Protein AF-0000000079571167 (afdb_homodimer)

Nearest PDB structures (foldseek):
  3k2g-assembly1_B  TM=9.644E-01  e=4.831E-42  Cereibacter sphaeroides 2.4.1
  3rhg-assembly1_A  TM=9.587E-01  e=2.483E-34  Proteus mirabilis HI4320
  3urq-assembly1_B  TM=8.510E-01  e=1.212E-23  Brevundimonas diminuta
  4keu-assembly2_B  TM=7.990E-01  e=5.465E-22  Saccharolobus solfataricus
  8sfb-assembly1_D-2  TM=8.083E-01  e=1.480E-21  Saccharolobus solfataricus P2

InterPro domains:
  IPR001559 Phosphotriesterase [PF02126] (3-340)
  IPR001559 Phosphotriesterase [PS51347] (2-342)
  IPR001559 Phosphotriesterase [PTHR10819] (2-341)
  IPR017947 Aryldialkylphosphatase, zinc-binding site [PS01322] (17-25)
  IPR032466 Metal-dependent hydrolase [SSF51556] (4-341)

Secondary structure (DSSP, 8-state):
--EEEEBTEEEEGGG--SEEEEE-SSEE-GGG------TT--HHHHHHSPP-GGGHHHHHH-GGG-TGGGEE--HHHHHHHHHHHHHTT--EEEE---BTTT--HHHHHHHHHHH--EEEEEESB--GGG--GGGTT--HHHHHHHHHHHHHH-BTTB---EEEEEE--TT--HHHHHHHHHHHHHHHHH---EEEE--TTS--HHHHHHHHHHTT--GGGEEE---GGGTT-HHHHHHHHTTTPEEEE--TT---EETTTTEEPPPHHHHHHHHHHHHHTT-GGGEEE-----SGGGSGGGTS--TTHIIIIIHHHHHHTT--HHHHHIIIIIHHHHHHH-/--EEEEBTEEEEGGG--SEEEEE-SSEE-GGG------TT--HHHHHHSPP-GGGHHHHHH-GGG-TGGGEE--HHHHHHHHHHHHHTT--EEEE---BTTT--HHHHHHHHHHH--EEEEEESB--GGG--GGGTT--HHHHHHHHHHHHHHTBTTB---EEEEEE--TT--HHHHHHHHHHHHHHHHH---EEEE--TTS--HHHHHHHHHHTT--GGGEEE---GGGTT-HHHHHHHHTTTPEEEE--TT---EETTTTEEPPPHHHHHHHHHHHHHTT-GGGEEE-----SGGGSGGGTS--TTHIIIIIHHHHHHTT--HHHHHIIIIIHHHHHHH-

Solvent-accessible surface area (backbone atoms only — not comparable to full-atom values): 33599 Å² total; per-residue (Å²): 132,44,65,41,37,19,34,86,44,72,42,53,33,83,68,37,45,38,39,38,67,32,29,40,71,42,29,38,50,53,84,67,46,50,79,52,81,57,69,97,57,58,39,70,57,53,24,70,39,73,83,49,48,61,46,39,38,55,38,36,48,32,46,42,25,20,51,51,26,21,34,33,81,52,69,70,58,40,33,54,43,49,36,51,15,38,76,64,60,42,32,22,35,30,28,37,33,14,50,57,31,47,53,45,58,66,60,50,28,50,37,24,66,76,51,68,33,45,36,28,32,23,30,45,44,35,37,65,89,40,49,51,76,85,56,65,88,56,49,48,66,55,49,16,51,51,42,45,48,36,51,74,50,39,51,95,79,23,28,36,41,34,40,12,28,28,21,34,52,87,77,55,43,70,67,23,49,40,51,48,52,10,50,45,56,32,28,67,74,69,62,42,31,35,34,34,37,48,35,37,88,54,89,55,60,66,62,54,49,53,57,43,52,73,63,65,53,61,33,68,31,33,34,39,36,38,41,44,64,38,46,85,40,56,68,61,52,50,57,52,44,71,64,47,26,30,44,20,36,24,48,46,70,54,61,30,29,41,54,93,76,71,45,71,50,50,46,59,68,55,48,27,47,38,51,35,50,39,42,74,70,68,43,44,79,34,35,40,45,25,35,47,40,61,38,37,57,36,28,30,73,49,32,18,49,34,74,35,32,50,76,49,58,45,50,62,47,29,43,73,53,63,45,49,73,67,51,50,43,36,39,30,29,46,30,61,28,48,39,60,56,102,134,45,65,40,38,19,35,86,46,72,40,53,32,84,69,38,45,38,39,38,66,31,30,38,70,42,31,36,49,52,85,65,45,49,79,52,83,57,69,95,57,60,39,68,57,51,24,70,40,73,83,47,47,61,46,39,39,55,36,35,48,32,46,44,25,20,50,50,27,21,34,31,82,50,69,71,57,40,34,53,42,51,36,51,15,37,76,63,60,41,32,25,35,30,29,36,33,14,49,56,32,47,53,45,60,67,59,50,28,50,37,24,66,76,50,67,34,45,36,26,32,22,29,44,45,35,38,65,90,38,50,51,76,85,56,66,87,56,49,48,66,56,49,16,49,50,44,44,48,36,50,74,52,40,51,96,81,24,28,36,40,34,40,12,29,28,21,35,51,86,76,56,44,70,68,23,49,42,51,48,52,10,48,43,55,34,28,67,74,69,63,43,33,36,35,32,38,48,36,37,88,53,89,54,60,67,64,54,48,54,57,43,51,73,62,65,53,64,34,66,32,33,33,38,36,38,39,45,64,40,45,85,39,56,67,61,51,50,57,52,45,71,62,46,26,31,44,20,36,25,45,46,71,35,69,35,29,42,54,93,76,71,45,71,47,50,47,57,67,54,48,27,47,38,51,35,50,39,41,77,72,68,45,44,78,35,36,40,44,24,36,48,40,62,39,36,56,36,27,30,75,49,32,18,49,34,74,35,33,50,76,49,58,43,50,63,46,28,43,75,53,64,45,47,72,68,52,49,42,36,41,33,28,47,29,62,28,46,40,59,54,103

Radius of gyration: 27.28 Å; Cα contacts (8 Å, |Δi|>4): 1573; chains: 2; bounding box: 47×81×61 Å

Sequence (684 aa):
MTEVMTVRGPIAAEDLGFTLTHEHVLNDVTSWSHRTGSRGWDPDDLARRPVTRDILWDLKHDPFANLDNCRLDNLELAVAEVERYAALGGQSIIEATGLGIGRDLAGLAEVSTRTGVHIVAGTGYYLESAHPADIAGLSEQELADRILLDVAEGEGGVRPGIIGEIGIGADVTPAEQLSLRAACRAQRETGLPIQIHLPAWFRVAPVVLDIVDEYEVDPAKVVLCHMGPSGDDLAYQEAVLARGVYVQYDMVGMEVFYADQGVQCPSDEQNAAWIARLFERGHGRQVLMSQDIFLKSLLREYGGPGYAHIPQYFIPRLVIAGLSPADITQLTVTNPRELFARMTEVMTVRGPIAAEDLGFTLTHEHVLNDVTSWSHRTGSRGWDPDDLARRPVTRDILWDLKHDPFANLDNCRLDNLELAVAEVERYAALGGQSIIEATGLGIGRDLAGLAEVSTRTGVHIVAGTGYYLESAHPADIAGLSEQELADRILLDVAEGEGGVRPGIIGEIGIGADVTPAEQLSLRAACRAQRETGLPIQIHLPAWFRVAPVVLDIVDEYEVDPAKVVLCHMGPSGDDLAYQEAVLARGVYVQYDMVGMEVFYADQGVQCPSDEQNAAWIARLFERGHGRQVLMSQDIFLKSLLREYGGPGYAHIPQYFIPRLVIAGLSPADITQLTVTNPRELFAR

Organism: NCBI:txid1891644

Foldseek 3Di:
DFWFQFLQGIDALQQQFFEFEEAALWWADLLPADFDPDPPDDLVVQQDDAQDQVCLVVCLAAVRSHRNQRGNHDLVQSLVLVLLQVVLPHAEYEHAHEPQTGDDSPSR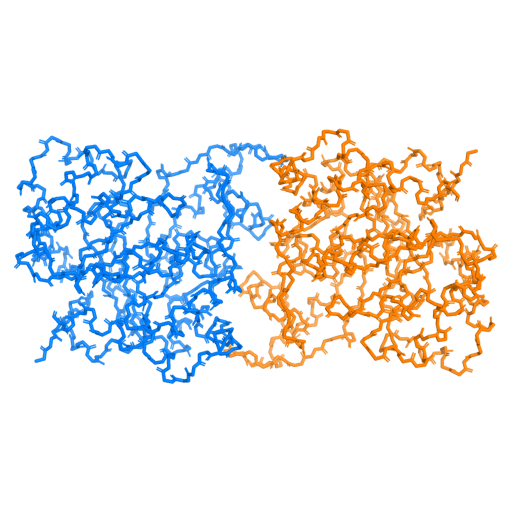SVSCVNRVHTYAYEYFDADPSRDDPVCPPPALQRLLVVRLVQQVQPPPNGGHRAYHQQYAEPVRDPVSLSRLLSSLVNCVVPVHAYHYEYHQQDLCLVVSVVSSVVSVRDQLRYEYENPLSCLVVVVSVVVNVVSVHAYEAAQAQSQGQHNVVRDGGDYLLSSLLSLLVCVVVPSLLRYEYHRHYRTPSQGVVNPHCGRNNCSPPNVVSNVVSPADPVSVCSHRRVSSSSSRVD/DFWFQFQQGIDALLQQFFEFEEAALWWADLLPADFDPDPPDDLVCQQDDAQDQVCLVVCLAAVRSHRNQRGNHDLVQSLVLVLLQVVLPHAEYEHAHEPQTGDDSPSRSVSCVNRVHTYAYEYFDADPSRDDPVCPPPALQRLLVVRLVQQVQPPPNGGHRAYHQQYAEPVRDPVSLSRLLSSLVNCVVPVHAYHYEYHLQDLCLVVSVVSSVVSVRDQLRYEYENPLSCLVVVVSVVVNVVSVHAYEAAQAQSQGQHNVVRDTGDYLLSSLLSLLVCVVVPSLLRYEYHRHYRTPSQDVVNPHCGRNNCSPPNVVSNVVSPADPVSVCSHRRVSSSSSRVD

Structure (mmCIF, N/CA/C/O backbone):
data_AF-0000000079571167-model_v1
#
loop_
_entity.id
_entity.type
_entity.pdbx_description
1 polymer 'Phosphotriesterase-related protein'
#
loop_
_atom_site.group_PDB
_atom_site.id
_atom_site.type_symbol
_atom_site.label_atom_id
_atom_site.label_alt_id
_atom_site.label_comp_id
_atom_site.label_asym_id
_atom_site.label_entity_id
_atom_site.label_seq_id
_atom_site.pdbx_PDB_ins_code
_atom_site.Cartn_x
_atom_site.Cartn_y
_atom_site.Cartn_z
_atom_site.occupancy
_atom_site.B_iso_or_equiv
_atom_site.auth_seq_id
_atom_site.auth_comp_id
_atom_site.auth_asym_id
_atom_site.auth_atom_id
_atom_site.pdbx_PDB_model_num
ATOM 1 N N . MET A 1 1 ? -18.625 31.766 22.625 1 70.94 1 MET A N 1
ATOM 2 C CA . MET A 1 1 ? -18.266 30.641 21.766 1 70.94 1 MET A CA 1
ATOM 3 C C . MET A 1 1 ? -16.891 30.828 21.172 1 70.94 1 MET A C 1
ATOM 5 O O . MET A 1 1 ? -16.5 31.938 20.828 1 70.94 1 MET A O 1
ATOM 9 N N . THR A 1 2 ? -15.984 29.672 21.234 1 88.81 2 THR A N 1
ATOM 10 C CA . THR A 1 2 ? -14.625 29.781 20.703 1 88.81 2 THR A CA 1
ATOM 11 C C . THR A 1 2 ? -14.641 29.844 19.172 1 88.81 2 THR A C 1
ATOM 13 O O . THR A 1 2 ? -15.406 29.141 18.531 1 88.81 2 THR A O 1
ATOM 16 N N . GLU A 1 3 ? -13.992 30.812 18.688 1 95.25 3 GLU A N 1
ATOM 17 C CA . GLU A 1 3 ? -13.938 31.031 17.234 1 95.25 3 GLU A CA 1
ATOM 18 C C . GLU A 1 3 ? -12.688 30.391 16.641 1 95.25 3 GLU A C 1
ATOM 20 O O . GLU A 1 3 ? -11.633 30.344 17.281 1 95.25 3 GLU A O 1
ATOM 25 N N . VAL A 1 4 ? -12.852 29.875 15.453 1 98.25 4 VAL A N 1
ATOM 26 C CA . VAL A 1 4 ? -11.758 29.359 14.641 1 98.25 4 VAL A CA 1
ATOM 27 C C . VAL A 1 4 ? -11.602 30.188 13.375 1 98.25 4 VAL A C 1
ATOM 29 O O . VAL A 1 4 ? -12.562 30.359 12.609 1 98.25 4 VAL A O 1
ATOM 32 N N . MET A 1 5 ? -10.453 30.766 13.164 1 98.5 5 MET A N 1
ATOM 33 C CA . MET A 1 5 ? -10.203 31.562 11.961 1 98.5 5 MET A CA 1
ATOM 34 C C . MET A 1 5 ? -10.008 30.656 10.75 1 98.5 5 MET A C 1
ATOM 36 O O . MET A 1 5 ? -9.102 29.812 10.734 1 98.5 5 MET A O 1
ATOM 40 N N . THR A 1 6 ? -10.914 30.734 9.734 1 98.75 6 THR A N 1
ATOM 41 C CA . THR A 1 6 ? -10.758 30.047 8.461 1 98.75 6 THR A CA 1
ATOM 42 C C . THR A 1 6 ? -10.336 31.016 7.363 1 98.75 6 THR A C 1
ATOM 44 O O . THR A 1 6 ? -10.32 32.25 7.578 1 98.75 6 THR A O 1
ATOM 47 N N . VAL A 1 7 ? -10.039 30.531 6.258 1 98.81 7 VAL A N 1
ATOM 48 C CA . VAL A 1 7 ? -9.586 31.359 5.145 1 98.81 7 VAL A CA 1
ATOM 49 C C . VAL A 1 7 ? -10.75 32.188 4.609 1 98.81 7 VAL A C 1
ATOM 51 O O . VAL A 1 7 ? -10.555 33.094 3.807 1 98.81 7 VAL A O 1
ATOM 54 N N . ARG A 1 8 ? -11.977 31.938 5.051 1 98.31 8 ARG A N 1
ATOM 55 C CA . ARG A 1 8 ? -13.133 32.719 4.672 1 98.31 8 ARG A CA 1
ATOM 56 C C . ARG A 1 8 ? -13.656 33.531 5.855 1 98.31 8 ARG A C 1
ATOM 58 O O . ARG A 1 8 ? -14.75 34.094 5.801 1 98.31 8 ARG A O 1
ATOM 65 N N . GLY A 1 9 ? -12.859 33.625 6.93 1 98.06 9 GLY A N 1
ATOM 66 C CA . GLY A 1 9 ? -13.289 34.312 8.133 1 98.06 9 GLY A CA 1
ATOM 67 C C . GLY A 1 9 ? -13.555 33.375 9.297 1 98.06 9 GLY A C 1
ATOM 68 O O . GLY A 1 9 ? -13.43 32.156 9.164 1 98.06 9 GLY A O 1
ATOM 69 N N . PRO A 1 10 ? -13.859 33.969 10.484 1 97.81 10 PRO A N 1
ATOM 70 C CA . PRO A 1 10 ? -14.055 33.156 11.688 1 97.81 10 PRO A CA 1
ATOM 71 C C . PRO A 1 10 ? -15.359 32.375 11.656 1 97.81 10 PRO A C 1
ATOM 73 O O . PRO A 1 10 ? -16.359 32.844 11.117 1 97.81 10 PRO A O 1
ATOM 76 N N . ILE A 1 11 ? -15.32 31.203 12.18 1 98.12 11 ILE A N 1
ATOM 77 C CA . ILE A 1 11 ? -16.5 30.391 12.43 1 98.12 11 ILE A CA 1
ATOM 78 C C . ILE A 1 11 ? -16.516 29.922 13.875 1 98.12 11 ILE A C 1
ATOM 80 O O . ILE A 1 11 ? -15.492 30 14.57 1 98.12 11 ILE A O 1
ATOM 84 N N . ALA A 1 12 ? -17.672 29.422 14.32 1 97.44 12 ALA A N 1
ATOM 85 C CA . ALA A 1 12 ? -17.719 28.781 15.633 1 97.44 12 ALA A CA 1
ATOM 86 C C . ALA A 1 12 ? -17.031 27.422 15.594 1 97.44 12 ALA A C 1
ATOM 88 O O . ALA A 1 12 ? -17.125 26.688 14.609 1 97.44 12 ALA A O 1
ATOM 89 N N . ALA A 1 13 ? -16.328 27.094 16.688 1 97.31 13 ALA A N 1
ATOM 90 C CA . ALA A 1 13 ? -15.633 25.797 16.75 1 97.31 13 ALA A CA 1
ATOM 91 C C . ALA A 1 13 ? -16.609 24.656 16.5 1 97.31 13 ALA A C 1
ATOM 93 O O . ALA A 1 13 ? -16.234 23.625 15.914 1 97.31 13 ALA A O 1
ATOM 94 N N . GLU A 1 14 ? -17.828 24.781 16.891 1 95.88 14 GLU A N 1
ATOM 95 C CA . GLU A 1 14 ? -18.844 23.75 16.734 1 95.88 14 GLU A CA 1
ATOM 96 C C . GLU A 1 14 ? -19.156 23.5 15.258 1 95.88 14 GLU A C 1
ATOM 98 O O . GLU A 1 14 ? -19.688 22.453 14.898 1 95.88 14 GLU A O 1
ATOM 103 N N . ASP A 1 15 ? -18.781 24.422 14.43 1 97.44 15 ASP A N 1
ATOM 104 C CA . ASP A 1 15 ? -19.109 24.344 13.008 1 97.44 15 ASP A CA 1
ATOM 105 C C . ASP A 1 15 ? -18 23.641 12.227 1 97.44 15 ASP A C 1
ATOM 107 O O . ASP A 1 15 ? -18.141 23.391 11.031 1 97.44 15 ASP A O 1
ATOM 111 N N . LEU A 1 16 ? -16.938 23.281 12.828 1 98.44 16 LEU A N 1
ATOM 112 C CA . LEU A 1 16 ? -15.859 22.578 12.148 1 98.44 16 LEU A CA 1
ATOM 113 C C . LEU A 1 16 ? -16.359 21.25 11.562 1 98.44 16 LEU A C 1
ATOM 115 O O . LEU A 1 16 ? -15.992 20.891 10.438 1 98.44 16 LEU A O 1
ATOM 119 N N . GLY A 1 17 ? -17.234 20.531 12.414 1 98.56 17 GLY A N 1
ATOM 120 C CA . GLY A 1 17 ? -17.734 19.234 11.945 1 98.56 17 GLY A CA 1
ATOM 121 C C . GLY A 1 17 ? -16.625 18.234 11.703 1 98.56 17 GLY A C 1
ATOM 122 O O . GLY A 1 17 ? -15.641 18.188 12.438 1 98.56 17 GLY A O 1
ATOM 123 N N . PHE A 1 18 ? -16.859 17.297 10.734 1 98.88 18 PHE A N 1
ATOM 124 C CA . PHE A 1 18 ? -15.836 16.328 10.359 1 98.88 18 PHE A CA 1
ATOM 125 C C . PHE A 1 18 ? -14.594 17.031 9.828 1 98.88 18 PHE A C 1
ATOM 127 O O . PHE A 1 18 ? -14.656 17.734 8.828 1 98.88 18 PHE A O 1
ATOM 134 N N . THR A 1 19 ? -13.406 16.797 10.508 1 98.94 19 THR A N 1
ATOM 135 C CA . THR A 1 19 ? -12.234 17.609 10.234 1 98.94 19 THR A CA 1
ATOM 136 C C . THR A 1 19 ? -11.016 16.75 9.945 1 98.94 19 THR A C 1
ATOM 138 O O . THR A 1 19 ? -10.719 15.812 10.703 1 98.94 19 THR A O 1
ATOM 141 N N . LEU A 1 20 ? -10.367 17.016 8.797 1 98.94 20 LEU A N 1
ATOM 142 C CA . LEU A 1 20 ? -8.984 16.562 8.617 1 98.94 20 LEU A CA 1
ATOM 143 C C . LEU A 1 20 ? -8.008 17.516 9.305 1 98.94 20 LEU A C 1
ATOM 145 O O . LEU A 1 20 ? -7.969 18.703 8.984 1 98.94 20 LEU A O 1
ATOM 149 N N . THR A 1 21 ? -7.137 16.984 10.141 1 98.94 21 THR A N 1
ATOM 150 C CA . THR A 1 21 ? -6.434 17.875 11.062 1 98.94 21 THR A CA 1
ATOM 151 C C . THR A 1 21 ? -5.02 18.156 10.562 1 98.94 21 THR A C 1
ATOM 153 O O . THR A 1 21 ? -4.25 18.844 11.227 1 98.94 21 THR A O 1
ATOM 156 N N . HIS A 1 22 ? -4.645 17.672 9.398 1 98.88 22 HIS A N 1
ATOM 157 C CA . HIS A 1 22 ? -3.312 17.906 8.852 1 98.88 22 HIS A CA 1
ATOM 158 C C . HIS A 1 22 ? -3.27 17.594 7.359 1 98.88 22 HIS A C 1
ATOM 160 O O . HIS A 1 22 ? -3.061 16.453 6.965 1 98.88 22 HIS A O 1
ATOM 166 N N . GLU A 1 23 ? -3.342 18.641 6.566 1 98.88 23 GLU A N 1
ATOM 167 C CA . GLU A 1 23 ? -3.281 18.422 5.125 1 98.88 23 GLU A CA 1
ATOM 168 C C . GLU A 1 23 ? -2.469 19.516 4.434 1 98.88 23 GLU A C 1
ATOM 170 O O . GLU A 1 23 ? -2.086 20.5 5.062 1 98.88 23 GLU A O 1
ATOM 175 N N . HIS A 1 24 ? -2.16 19.297 3.225 1 98.81 24 HIS A N 1
ATOM 176 C CA . HIS A 1 24 ? -1.654 20.266 2.27 1 98.81 24 HIS A CA 1
ATOM 177 C C . HIS A 1 24 ? -2.502 20.297 1.002 1 98.81 24 HIS A C 1
ATOM 179 O O . HIS A 1 24 ? -2.504 19.328 0.234 1 98.81 24 HIS A O 1
ATOM 185 N N . VAL A 1 25 ? -3.205 21.391 0.818 1 98.88 25 VAL A N 1
ATOM 186 C CA . VAL A 1 25 ? -4.098 21.531 -0.328 1 98.88 25 VAL A CA 1
ATOM 187 C C . VAL A 1 25 ? -3.348 22.156 -1.502 1 98.88 25 VAL A C 1
ATOM 189 O O . VAL A 1 25 ? -3.541 21.75 -2.652 1 98.88 25 VAL A O 1
ATOM 192 N N . LEU A 1 26 ? -2.566 23.141 -1.225 1 98.69 26 LEU A N 1
ATOM 193 C CA . LEU A 1 26 ? -1.614 23.781 -2.123 1 98.69 26 LEU A CA 1
ATOM 194 C C . LEU A 1 26 ? -0.247 23.922 -1.46 1 98.69 26 LEU A C 1
ATOM 196 O O . LEU A 1 26 ? -0.14 24.438 -0.348 1 98.69 26 LEU A O 1
ATOM 200 N N . ASN A 1 27 ? 0.759 23.359 -2.055 1 98.44 27 ASN A N 1
ATOM 201 C CA . ASN A 1 27 ? 2.1 23.438 -1.483 1 98.44 27 ASN A CA 1
ATOM 202 C C . ASN A 1 27 ? 3.174 23.203 -2.539 1 98.44 27 ASN A C 1
ATOM 204 O O . ASN A 1 27 ? 2.861 22.984 -3.711 1 98.44 27 ASN A O 1
ATOM 208 N N . ASP A 1 28 ? 4.414 23.438 -2.201 1 97.81 28 ASP A N 1
ATOM 209 C CA . ASP A 1 28 ? 5.605 23.156 -3.004 1 97.81 28 ASP A CA 1
ATOM 210 C C . ASP A 1 28 ? 6.742 22.625 -2.135 1 97.81 28 ASP A C 1
ATOM 212 O O . ASP A 1 28 ? 7.359 23.375 -1.382 1 97.81 28 ASP A O 1
ATOM 216 N N . VAL A 1 29 ? 7.016 21.344 -2.293 1 96.69 29 VAL A N 1
ATOM 217 C CA . VAL A 1 29 ? 8.07 20.766 -1.476 1 96.69 29 VAL A CA 1
ATOM 218 C C . VAL A 1 29 ? 9.227 20.312 -2.365 1 96.69 29 VAL A C 1
ATOM 220 O O . VAL A 1 29 ? 9.914 19.344 -2.059 1 96.69 29 VAL A O 1
ATOM 223 N N . THR A 1 30 ? 9.453 20.984 -3.471 1 95.69 30 THR A N 1
ATOM 224 C CA . THR A 1 30 ? 10.531 20.656 -4.402 1 95.69 30 THR A CA 1
ATOM 225 C C . THR A 1 30 ? 11.891 20.734 -3.707 1 95.69 30 THR A C 1
ATOM 227 O O . THR A 1 30 ? 12.859 20.125 -4.16 1 95.69 30 THR A O 1
ATOM 230 N N . SER A 1 31 ? 11.953 21.438 -2.588 1 92.5 31 SER A N 1
ATOM 231 C CA . SER A 1 31 ? 13.203 21.547 -1.837 1 92.5 31 SER A CA 1
ATOM 232 C C . SER A 1 31 ? 13.633 20.203 -1.277 1 92.5 31 SER A C 1
ATOM 234 O O . SER A 1 31 ? 14.789 20.016 -0.903 1 92.5 31 SER A O 1
ATOM 236 N N . TRP A 1 32 ? 12.734 19.234 -1.234 1 93.5 32 TRP A N 1
ATOM 237 C CA . TRP A 1 32 ? 13.023 17.922 -0.671 1 93.5 32 TRP A CA 1
ATOM 238 C C . TRP A 1 32 ? 13.383 16.922 -1.77 1 93.5 32 TRP A C 1
ATOM 240 O O . TRP A 1 32 ? 13.742 15.789 -1.485 1 93.5 32 TRP A O 1
ATOM 250 N N . SER A 1 33 ? 13.32 17.391 -2.99 1 95.56 33 SER A N 1
ATOM 251 C CA . SER A 1 33 ? 13.586 16.5 -4.113 1 95.56 33 SER A CA 1
ATOM 252 C C . SER A 1 33 ? 15.016 15.961 -4.066 1 95.56 33 SER A C 1
ATOM 254 O O . SER A 1 33 ? 15.898 16.594 -3.49 1 95.56 33 SER A O 1
ATOM 256 N N . HIS A 1 34 ? 15.234 14.797 -4.559 1 95.88 34 HIS A N 1
ATOM 257 C CA . HIS A 1 34 ? 16.562 14.211 -4.688 1 95.88 34 HIS A CA 1
ATOM 258 C C . HIS A 1 34 ? 16.656 13.344 -5.941 1 95.88 34 HIS A C 1
ATOM 260 O O . HIS A 1 34 ? 15.648 13.086 -6.602 1 95.88 34 HIS A O 1
ATOM 266 N N . ARG A 1 35 ? 17.891 12.977 -6.23 1 95.75 35 ARG A N 1
ATOM 267 C CA . ARG A 1 35 ? 18.141 12.086 -7.359 1 95.75 35 ARG A CA 1
ATOM 268 C C . ARG A 1 35 ? 17.922 10.633 -6.973 1 95.75 35 ARG A C 1
ATOM 270 O O . ARG A 1 35 ? 18.484 10.156 -5.988 1 95.75 35 ARG A O 1
ATOM 277 N N . THR A 1 36 ? 17.141 9.953 -7.793 1 96.62 36 THR A N 1
ATOM 278 C CA . THR A 1 36 ? 16.812 8.578 -7.449 1 96.62 36 THR A CA 1
ATOM 279 C C . THR A 1 36 ? 18.016 7.66 -7.68 1 96.62 36 THR A C 1
ATOM 281 O O . THR A 1 36 ? 18.812 7.887 -8.594 1 96.62 36 THR A O 1
ATOM 284 N N . GLY A 1 37 ? 18.094 6.625 -6.84 1 93.5 37 GLY A N 1
ATOM 285 C CA . GLY A 1 37 ? 19.016 5.523 -7.07 1 93.5 37 GLY A CA 1
ATOM 286 C C . GLY A 1 37 ? 18.312 4.246 -7.5 1 93.5 37 GLY A C 1
ATOM 287 O O . GLY A 1 37 ? 18.953 3.188 -7.586 1 93.5 37 GLY A O 1
ATOM 288 N N . SER A 1 38 ? 17.047 4.312 -7.785 1 91.94 38 SER A N 1
ATOM 289 C CA . SER A 1 38 ? 16.266 3.121 -8.109 1 91.94 38 SER A CA 1
ATOM 290 C C . SER A 1 38 ? 16.719 2.512 -9.43 1 91.94 38 SER A C 1
ATOM 292 O O . SER A 1 38 ? 17.016 3.232 -10.383 1 91.94 38 SER A O 1
ATOM 294 N N . ARG A 1 39 ? 16.719 1.158 -9.484 1 92.25 39 ARG A N 1
ATOM 295 C CA . ARG A 1 39 ? 17.047 0.439 -10.711 1 92.25 39 ARG A CA 1
ATOM 296 C C . ARG A 1 39 ? 16.016 0.724 -11.805 1 92.25 39 ARG A C 1
ATOM 298 O O . ARG A 1 39 ? 14.828 0.891 -11.516 1 92.25 39 ARG A O 1
ATOM 305 N N . GLY A 1 40 ? 16.516 0.868 -13.031 1 92.94 40 GLY A N 1
ATOM 306 C CA . GLY A 1 40 ? 15.633 0.939 -14.172 1 92.94 40 GLY A CA 1
ATOM 307 C C . GLY A 1 40 ? 15.312 2.361 -14.602 1 92.94 40 GLY A C 1
ATOM 308 O O . GLY A 1 40 ? 14.547 2.578 -15.539 1 92.94 40 GLY A O 1
ATOM 309 N N . TRP A 1 41 ? 15.93 3.381 -13.891 1 94.75 41 TRP A N 1
ATOM 310 C CA . TRP A 1 41 ? 15.633 4.766 -14.242 1 94.75 41 TRP A CA 1
ATOM 311 C C . TRP A 1 41 ? 16.922 5.559 -14.469 1 94.75 41 TRP A C 1
ATOM 313 O O . TRP A 1 41 ? 17.891 5.395 -13.734 1 94.75 41 TRP A O 1
ATOM 323 N N . ASP A 1 42 ? 16.828 6.32 -15.547 1 96.56 42 ASP A N 1
ATOM 324 C CA . ASP A 1 42 ? 17.703 7.492 -15.555 1 96.56 42 ASP A CA 1
ATOM 325 C C . ASP A 1 42 ? 17.203 8.555 -14.57 1 96.56 42 ASP A C 1
ATOM 327 O O . ASP A 1 42 ? 16.078 9.047 -14.695 1 96.56 42 ASP A O 1
ATOM 331 N N . PRO A 1 43 ? 17.984 8.938 -13.625 1 96.75 43 PRO A N 1
ATOM 332 C CA . PRO A 1 43 ? 17.5 9.828 -12.562 1 96.75 43 PRO A CA 1
ATOM 333 C C . PRO A 1 43 ? 17 11.164 -13.094 1 96.75 43 PRO A C 1
ATOM 335 O O . PRO A 1 43 ? 16.016 11.711 -12.594 1 96.75 43 PRO A O 1
ATOM 338 N N . ASP A 1 44 ? 17.656 11.719 -14.094 1 97.44 44 ASP A N 1
ATOM 339 C CA . ASP A 1 44 ? 17.25 13.016 -14.641 1 97.44 44 ASP A CA 1
ATOM 340 C C . ASP A 1 44 ? 15.922 12.906 -15.383 1 97.44 44 ASP A C 1
ATOM 342 O O . ASP A 1 44 ? 15.102 13.82 -15.328 1 97.44 44 ASP A O 1
ATOM 346 N N . ASP A 1 45 ? 15.82 11.805 -16.031 1 97.31 45 ASP A N 1
ATOM 347 C CA . ASP A 1 45 ? 14.57 11.586 -16.734 1 97.31 45 ASP A CA 1
ATOM 348 C C . ASP A 1 45 ? 13.398 11.477 -15.773 1 97.31 45 ASP A C 1
ATOM 350 O O . ASP A 1 45 ? 12.375 12.141 -15.953 1 97.31 45 ASP A O 1
ATOM 354 N N . LEU A 1 46 ? 13.523 10.664 -14.742 1 97.5 46 LEU A N 1
ATOM 355 C CA . LEU A 1 46 ? 12.445 10.516 -13.766 1 97.5 46 LEU A CA 1
ATOM 356 C C . LEU A 1 46 ? 12.148 11.844 -13.078 1 97.5 46 LEU A C 1
ATOM 358 O O . LEU A 1 46 ? 10.992 12.172 -12.82 1 97.5 46 LEU A O 1
ATOM 362 N N . ALA A 1 47 ? 13.156 12.641 -12.789 1 98 47 ALA A N 1
ATOM 363 C CA . ALA A 1 47 ? 13 13.891 -12.062 1 98 47 ALA A CA 1
ATOM 364 C C . ALA A 1 47 ? 12.141 14.883 -12.844 1 98 47 ALA A C 1
ATOM 366 O O . ALA A 1 47 ? 11.336 15.609 -12.266 1 98 47 ALA A O 1
ATOM 367 N N . ARG A 1 48 ? 12.227 14.852 -14.188 1 97.56 48 ARG A N 1
ATOM 368 C CA . ARG A 1 48 ? 11.656 15.938 -14.984 1 97.56 48 ARG A CA 1
ATOM 369 C C . ARG A 1 48 ? 10.336 15.516 -15.625 1 97.56 48 ARG A C 1
ATOM 371 O O . ARG A 1 48 ? 9.586 16.359 -16.125 1 97.56 48 ARG A O 1
ATOM 378 N N . ARG A 1 49 ? 10.078 14.25 -15.633 1 96.19 49 ARG A N 1
ATOM 379 C CA . ARG A 1 49 ? 8.867 13.789 -16.312 1 96.19 49 ARG A CA 1
ATOM 380 C C . ARG A 1 49 ? 7.625 14.164 -15.508 1 96.19 49 ARG A C 1
ATOM 382 O O . ARG A 1 49 ? 7.672 14.258 -14.281 1 96.19 49 ARG A O 1
ATOM 389 N N . PRO A 1 50 ? 6.473 14.422 -16.234 1 97.81 50 PRO A N 1
ATOM 390 C CA . PRO A 1 50 ? 5.223 14.633 -15.5 1 97.81 50 PRO A CA 1
ATOM 391 C C . PRO A 1 50 ? 4.734 13.367 -14.797 1 97.81 50 PRO A C 1
ATOM 393 O O . PRO A 1 50 ? 5.109 12.258 -15.188 1 97.81 50 PRO A O 1
ATOM 396 N N . VAL A 1 51 ? 4.008 13.516 -13.766 1 97.88 51 VAL A N 1
ATOM 397 C CA . VAL A 1 51 ? 3.377 12.375 -13.109 1 97.88 51 VAL A CA 1
ATOM 398 C C . VAL A 1 51 ? 2.346 11.742 -14.047 1 97.88 51 VAL A C 1
ATOM 400 O O . VAL A 1 51 ? 1.398 12.406 -14.469 1 97.88 51 VAL A O 1
ATOM 403 N N . THR A 1 52 ? 2.582 10.539 -14.414 1 96.69 52 THR A N 1
ATOM 404 C CA . THR A 1 52 ? 1.666 9.734 -15.211 1 96.69 52 THR A CA 1
ATOM 405 C C . THR A 1 52 ? 1.393 8.391 -14.539 1 96.69 52 THR A C 1
ATOM 407 O O . THR A 1 52 ? 2.023 8.055 -13.539 1 96.69 52 THR A O 1
ATOM 410 N N . ARG A 1 53 ? 0.407 7.699 -15.016 1 95.5 53 ARG A N 1
ATOM 411 C CA . ARG A 1 53 ? -0.067 6.477 -14.383 1 95.5 53 ARG A CA 1
ATOM 412 C C . ARG A 1 53 ? 1.047 5.438 -14.297 1 95.5 53 ARG A C 1
ATOM 414 O O . ARG A 1 53 ? 1.167 4.73 -13.289 1 95.5 53 ARG A O 1
ATOM 421 N N . ASP A 1 54 ? 1.928 5.379 -15.266 1 95.12 54 ASP A N 1
ATOM 422 C CA . ASP A 1 54 ? 2.893 4.289 -15.406 1 95.12 54 ASP A CA 1
ATOM 423 C C . ASP A 1 54 ? 4.094 4.504 -14.484 1 95.12 54 ASP A C 1
ATOM 425 O O . ASP A 1 54 ? 4.961 3.637 -14.383 1 95.12 54 ASP A O 1
ATOM 429 N N . ILE A 1 55 ? 4.152 5.645 -13.734 1 97.12 55 ILE A N 1
ATOM 430 C CA . ILE A 1 55 ? 5.285 5.824 -12.828 1 97.12 55 ILE A CA 1
ATOM 431 C C . ILE A 1 55 ? 4.785 5.922 -11.391 1 97.12 55 ILE A C 1
ATOM 433 O O . ILE A 1 55 ? 5.566 6.176 -10.469 1 97.12 55 ILE A O 1
ATOM 437 N N . LEU A 1 56 ? 3.475 5.762 -11.203 1 98.12 56 LEU A N 1
ATOM 438 C CA . LEU A 1 56 ? 2.896 5.902 -9.875 1 98.12 56 LEU A CA 1
ATOM 439 C C . LEU A 1 56 ? 3.533 4.914 -8.898 1 98.12 56 LEU A C 1
ATOM 441 O O . LEU A 1 56 ? 3.779 5.254 -7.738 1 98.12 56 LEU A O 1
ATOM 445 N N . TRP A 1 57 ? 3.828 3.666 -9.367 1 98 57 TRP A N 1
ATOM 446 C CA . TRP A 1 57 ? 4.453 2.672 -8.5 1 98 57 TRP A CA 1
ATOM 447 C C . TRP A 1 57 ? 5.863 3.102 -8.109 1 98 57 TRP A C 1
ATOM 449 O O . TRP A 1 57 ? 6.281 2.904 -6.965 1 98 57 TRP A O 1
ATOM 459 N N . ASP A 1 58 ? 6.57 3.717 -9.023 1 98.06 58 ASP A N 1
ATOM 460 C CA . ASP A 1 58 ? 7.898 4.246 -8.727 1 98.06 58 ASP A CA 1
ATOM 461 C C . ASP A 1 58 ? 7.824 5.367 -7.691 1 98.06 58 ASP A C 1
ATOM 463 O O . ASP A 1 58 ? 8.664 5.449 -6.797 1 98.06 58 ASP A O 1
ATOM 467 N N . LEU A 1 59 ? 6.793 6.137 -7.812 1 98.19 59 LEU A N 1
ATOM 468 C CA . LEU A 1 59 ? 6.645 7.266 -6.902 1 98.19 59 LEU A CA 1
ATOM 469 C C . LEU A 1 59 ? 6.223 6.797 -5.516 1 98.19 59 LEU A C 1
ATOM 471 O O . LEU A 1 59 ? 6.492 7.469 -4.52 1 98.19 59 LEU A O 1
ATOM 475 N N . LYS A 1 60 ? 5.562 5.66 -5.406 1 98 60 LYS A N 1
ATOM 476 C CA . LYS A 1 60 ? 5.281 5.051 -4.109 1 98 60 LYS A CA 1
ATOM 477 C C . LYS A 1 60 ? 6.566 4.629 -3.408 1 98 60 LYS A C 1
ATOM 479 O O . LYS A 1 60 ? 6.645 4.648 -2.18 1 98 60 LYS A O 1
ATOM 484 N N . HIS A 1 61 ? 7.605 4.32 -4.188 1 98 61 HIS A N 1
ATOM 485 C CA . HIS A 1 61 ? 8.836 3.766 -3.639 1 98 61 HIS A CA 1
ATOM 486 C C . HIS A 1 61 ? 9.93 4.824 -3.555 1 98 61 HIS A C 1
ATOM 488 O O . HIS A 1 61 ? 10.938 4.633 -2.873 1 98 61 HIS A O 1
ATOM 494 N N . ASP A 1 62 ? 9.75 5.93 -4.254 1 97.81 62 ASP A N 1
ATOM 495 C CA . ASP A 1 62 ? 10.68 7.062 -4.223 1 97.81 62 ASP A CA 1
ATOM 496 C C . ASP A 1 62 ? 9.961 8.367 -4.57 1 97.81 62 ASP A C 1
ATOM 498 O O . ASP A 1 62 ? 10.203 8.953 -5.629 1 97.81 62 ASP A O 1
ATOM 502 N N . PRO A 1 63 ? 9.203 8.898 -3.664 1 98.06 63 PRO A N 1
ATOM 503 C CA . PRO A 1 63 ? 8.266 9.977 -4.004 1 98.06 63 PRO A CA 1
ATOM 504 C C . PRO A 1 63 ? 8.969 11.289 -4.312 1 98.06 63 PRO A C 1
ATOM 506 O O . PRO A 1 63 ? 8.438 12.125 -5.051 1 98.06 63 PRO A O 1
ATOM 509 N N . PHE A 1 64 ? 10.141 11.508 -3.814 1 97.94 64 PHE A N 1
ATOM 510 C CA . PHE A 1 64 ? 10.805 12.797 -3.973 1 97.94 64 PHE A CA 1
ATOM 511 C C . PHE A 1 64 ? 11.703 12.797 -5.207 1 97.94 64 PHE A C 1
ATOM 513 O O . PHE A 1 64 ? 12.391 13.781 -5.484 1 97.94 64 PHE A O 1
ATOM 520 N N . ALA A 1 65 ? 11.672 11.727 -5.98 1 98.19 65 ALA A N 1
ATOM 521 C CA . ALA A 1 65 ? 12.539 11.594 -7.148 1 98.19 65 ALA A CA 1
ATOM 522 C C . ALA A 1 65 ? 11.969 12.352 -8.344 1 98.19 65 ALA A C 1
ATOM 524 O O . ALA A 1 65 ? 12.633 12.484 -9.375 1 98.19 65 ALA A O 1
ATOM 525 N N . ASN A 1 66 ? 10.797 12.867 -8.266 1 98.69 66 ASN A N 1
ATOM 526 C CA . ASN A 1 66 ? 10.078 13.531 -9.344 1 98.69 66 ASN A CA 1
ATOM 527 C C . ASN A 1 66 ? 9.617 14.922 -8.938 1 98.69 66 ASN A C 1
ATOM 529 O O . ASN A 1 66 ? 8.844 15.078 -7.992 1 98.69 66 ASN A O 1
ATOM 533 N N . LEU A 1 67 ? 10.016 15.953 -9.672 1 98.44 67 LEU A N 1
ATOM 534 C CA . LEU A 1 67 ? 9.758 17.344 -9.328 1 98.44 67 LEU A CA 1
ATOM 535 C C . LEU A 1 67 ? 8.266 17.672 -9.445 1 98.44 67 LEU A C 1
ATOM 537 O O . LEU A 1 67 ? 7.719 18.406 -8.617 1 98.44 67 LEU A O 1
ATOM 541 N N . ASP A 1 68 ? 7.66 17.109 -10.484 1 98.62 68 ASP A N 1
ATOM 542 C CA . ASP A 1 68 ? 6.23 17.344 -10.68 1 98.62 68 ASP A CA 1
ATOM 543 C C . ASP A 1 68 ? 5.426 16.781 -9.508 1 98.62 68 ASP A C 1
ATOM 545 O O . ASP A 1 68 ? 4.438 17.391 -9.086 1 98.62 68 ASP A O 1
ATOM 549 N N . ASN A 1 69 ? 5.863 15.664 -8.969 1 98.69 69 ASN A N 1
ATOM 550 C CA . ASN A 1 69 ? 5.191 15.023 -7.84 1 98.69 69 ASN A CA 1
ATOM 551 C C . ASN A 1 69 ? 5.285 15.875 -6.578 1 98.69 69 ASN A C 1
ATOM 553 O O . ASN A 1 69 ? 4.457 15.75 -5.676 1 98.69 69 ASN A O 1
ATOM 557 N N . CYS A 1 70 ? 6.227 16.812 -6.531 1 98.31 70 CYS A N 1
ATOM 558 C CA . CYS A 1 70 ? 6.539 17.562 -5.316 1 98.31 70 CYS A CA 1
ATOM 559 C C . CYS A 1 70 ? 5.777 18.875 -5.277 1 98.31 70 CYS A C 1
ATOM 561 O O . CYS A 1 70 ? 6.074 19.75 -4.449 1 98.31 70 CYS A O 1
ATOM 563 N N . ARG A 1 71 ? 4.754 19 -6.137 1 98.06 71 ARG A N 1
ATOM 564 C CA . ARG A 1 71 ? 4.012 20.25 -6.184 1 98.06 71 ARG A CA 1
ATOM 565 C C . ARG A 1 71 ? 2.508 20 -6.23 1 98.06 71 ARG A C 1
ATOM 567 O O . ARG A 1 71 ? 2.031 19.219 -7.055 1 98.06 71 ARG A O 1
ATOM 574 N N . LEU A 1 72 ? 1.819 20.547 -5.344 1 98.56 72 LEU A N 1
ATOM 575 C CA . LEU A 1 72 ? 0.375 20.734 -5.434 1 98.56 72 LEU A CA 1
ATOM 576 C C . LEU A 1 72 ? 0.036 22.172 -5.816 1 98.56 72 LEU A C 1
ATOM 578 O O . LEU A 1 72 ? -0.174 23.031 -4.945 1 98.56 72 LEU A O 1
ATOM 582 N N . ASP A 1 73 ? -0.098 22.406 -7.156 1 97.12 73 ASP A N 1
ATOM 583 C CA . ASP A 1 73 ? -0.093 23.781 -7.625 1 97.12 73 ASP A CA 1
ATOM 584 C C . ASP A 1 73 ? -1.195 24.016 -8.656 1 97.12 73 ASP A C 1
ATOM 586 O O . ASP A 1 73 ? -1.116 24.953 -9.453 1 97.12 73 ASP A O 1
ATOM 590 N N . ASN A 1 74 ? -2.129 23.172 -8.773 1 98.44 74 ASN A N 1
ATOM 591 C CA . ASN A 1 74 ? -3.26 23.297 -9.688 1 98.44 74 ASN A CA 1
ATOM 592 C C . ASN A 1 74 ? -4.562 23.562 -8.938 1 98.44 74 ASN A C 1
ATOM 594 O O . ASN A 1 74 ? -5.109 22.656 -8.305 1 98.44 74 ASN A O 1
ATOM 598 N N . LEU A 1 75 ? -5.086 24.766 -9.023 1 98.69 75 LEU A N 1
ATOM 599 C CA . LEU A 1 75 ? -6.254 25.219 -8.273 1 98.69 75 LEU A CA 1
ATOM 600 C C . LEU A 1 75 ? -7.477 24.375 -8.625 1 98.69 75 LEU A C 1
ATOM 602 O O . LEU A 1 75 ? -8.227 23.953 -7.734 1 98.69 75 LEU A O 1
ATOM 606 N N . GLU A 1 76 ? -7.699 24.094 -9.906 1 98.81 76 GLU A N 1
ATOM 607 C CA . GLU A 1 76 ? -8.852 23.312 -10.344 1 98.81 76 GLU A CA 1
ATOM 608 C C . GLU A 1 76 ? -8.812 21.906 -9.766 1 98.81 76 GLU A C 1
ATOM 610 O O . GLU A 1 76 ? -9.836 21.359 -9.352 1 98.81 76 GLU A O 1
ATOM 615 N N . LEU A 1 77 ? -7.609 21.375 -9.766 1 98.56 77 LEU A N 1
ATOM 616 C CA . LEU A 1 77 ? -7.445 20.047 -9.211 1 98.56 77 LEU A CA 1
ATOM 617 C C . LEU A 1 77 ? -7.688 20.047 -7.703 1 98.56 77 LEU A C 1
ATOM 619 O O . LEU A 1 77 ? -8.328 19.141 -7.168 1 98.56 77 LEU A O 1
ATOM 623 N N . ALA A 1 78 ? -7.168 21.031 -7.004 1 98.88 78 ALA A N 1
ATOM 624 C CA . ALA A 1 78 ? -7.402 21.172 -5.566 1 98.88 78 ALA A CA 1
ATOM 625 C C . ALA A 1 78 ? -8.898 21.219 -5.258 1 98.88 78 ALA A C 1
ATOM 627 O O . ALA A 1 78 ? -9.367 20.547 -4.34 1 98.88 78 ALA A O 1
ATOM 628 N N . VAL A 1 79 ? -9.609 21.953 -6.043 1 98.94 79 VAL A N 1
ATOM 629 C CA . VAL A 1 79 ? -11.047 22.078 -5.855 1 98.94 79 VAL A CA 1
ATOM 630 C C . VAL A 1 79 ? -11.711 20.719 -6.043 1 98.94 79 VAL A C 1
ATOM 632 O O . VAL A 1 79 ? -12.508 20.281 -5.203 1 98.94 79 VAL A O 1
ATOM 635 N N . ALA A 1 80 ? -11.383 20.016 -7.109 1 98.81 80 ALA A N 1
ATOM 636 C CA . ALA A 1 80 ? -11.984 18.719 -7.398 1 98.81 80 ALA A CA 1
ATOM 637 C C . ALA A 1 80 ? -11.711 17.719 -6.273 1 98.81 80 ALA A C 1
ATOM 639 O O . ALA A 1 80 ? -12.594 16.969 -5.879 1 98.81 80 ALA A O 1
ATOM 640 N N . GLU A 1 81 ? -10.516 17.719 -5.773 1 98.75 81 GLU A N 1
ATOM 641 C CA . GLU A 1 81 ? -10.117 16.812 -4.695 1 98.75 81 GLU A CA 1
ATOM 642 C C . GLU A 1 81 ? -10.891 17.109 -3.412 1 98.75 81 GLU A C 1
ATOM 644 O O . GLU A 1 81 ? -11.352 16.188 -2.73 1 98.75 81 GLU A O 1
ATOM 649 N N . VAL A 1 82 ? -11 18.328 -3.045 1 98.94 82 VAL A N 1
ATOM 650 C CA . VAL A 1 82 ? -11.688 18.734 -1.823 1 98.94 82 VAL A CA 1
ATOM 651 C C . VAL A 1 82 ? -13.195 18.516 -1.979 1 98.94 82 VAL A C 1
ATOM 653 O O . VAL A 1 82 ? -13.875 18.156 -1.016 1 98.94 82 VAL A O 1
ATOM 656 N N . GLU A 1 83 ? -13.727 18.688 -3.205 1 98.81 83 GLU A N 1
ATOM 657 C CA . GLU A 1 83 ? -15.133 18.391 -3.457 1 98.81 83 GLU A CA 1
ATOM 658 C C . GLU A 1 83 ? -15.453 16.922 -3.178 1 98.81 83 GLU A C 1
ATOM 660 O O . GLU A 1 83 ? -16.531 16.609 -2.668 1 98.81 83 GLU A O 1
ATOM 665 N N . ARG A 1 84 ? -14.555 16.062 -3.547 1 98 84 ARG A N 1
ATOM 666 C CA . ARG A 1 84 ? -14.75 14.648 -3.246 1 98 84 ARG A CA 1
ATOM 667 C C . ARG A 1 84 ? -14.859 14.422 -1.742 1 98 84 ARG A C 1
ATOM 669 O O . ARG A 1 84 ? -15.695 13.625 -1.291 1 98 84 ARG A O 1
ATOM 676 N N . TYR A 1 85 ? -14.016 15.07 -1.029 1 98.75 85 TYR A N 1
ATOM 677 C CA . TYR A 1 85 ? -14.055 15.023 0.428 1 98.75 85 TYR A CA 1
ATOM 678 C C . TYR A 1 85 ? -15.383 15.539 0.955 1 98.75 85 TYR A C 1
ATOM 680 O O . TYR A 1 85 ? -16.016 14.891 1.793 1 98.75 85 TYR A O 1
ATOM 688 N N . ALA A 1 86 ? -15.836 16.609 0.453 1 98.81 86 ALA A N 1
ATOM 689 C CA . ALA A 1 86 ? -17.109 17.219 0.853 1 98.81 86 ALA A CA 1
ATOM 690 C C . ALA A 1 86 ? -18.281 16.281 0.553 1 98.81 86 ALA A C 1
ATOM 692 O O . ALA A 1 86 ? -19.203 16.141 1.361 1 98.81 86 ALA A O 1
ATOM 693 N N . ALA A 1 87 ? -18.219 15.617 -0.554 1 98.19 87 ALA A N 1
ATOM 694 C CA . ALA A 1 87 ? -19.297 14.727 -0.996 1 98.19 87 ALA A CA 1
ATOM 695 C C . ALA A 1 87 ? -19.469 13.547 -0.038 1 98.19 87 ALA A C 1
ATOM 697 O O . ALA A 1 87 ? -20.531 12.945 0.033 1 98.19 87 ALA A O 1
ATOM 698 N N . LEU A 1 88 ? -18.422 13.297 0.728 1 97.69 88 LEU A N 1
ATOM 699 C CA . LEU A 1 88 ? -18.469 12.172 1.652 1 97.69 88 LEU A CA 1
ATOM 700 C C . LEU A 1 88 ? -18.594 12.656 3.094 1 97.69 88 LEU A C 1
ATOM 702 O O . LEU A 1 88 ? -18.25 11.93 4.027 1 97.69 88 LEU A O 1
ATOM 706 N N . GLY A 1 89 ? -18.906 13.914 3.25 1 97.94 89 GLY A N 1
ATOM 707 C CA . GLY A 1 89 ? -19.281 14.414 4.566 1 97.94 89 GLY A CA 1
ATOM 708 C C . GLY A 1 89 ? -18.172 15.25 5.207 1 97.94 89 GLY A C 1
ATOM 709 O O . GLY A 1 89 ? -18.328 15.719 6.336 1 97.94 89 GLY A O 1
ATOM 710 N N . GLY A 1 90 ? -17.078 15.43 4.48 1 98.69 90 GLY A N 1
ATOM 711 C CA . GLY A 1 90 ? -16.031 16.281 5.004 1 98.69 90 GLY A CA 1
ATOM 712 C C . GLY A 1 90 ? -16.453 17.734 5.117 1 98.69 90 GLY A C 1
ATOM 713 O O . GLY A 1 90 ? -17.156 18.266 4.25 1 98.69 90 GLY A O 1
ATOM 714 N N . GLN A 1 91 ? -15.984 18.406 6.211 1 98.88 91 GLN A N 1
ATOM 715 C CA . GLN A 1 91 ? -16.484 19.766 6.449 1 98.88 91 GLN A CA 1
ATOM 716 C C . GLN A 1 91 ? -15.336 20.75 6.641 1 98.88 91 GLN A C 1
ATOM 718 O O . GLN A 1 91 ? -15.477 21.938 6.344 1 98.88 91 GLN A O 1
ATOM 723 N N . SER A 1 92 ? -14.195 20.281 7.207 1 98.94 92 SER A N 1
ATOM 724 C CA . SER A 1 92 ? -13.094 21.203 7.48 1 98.94 92 SER A CA 1
ATOM 725 C C . SER A 1 92 ? -11.75 20.531 7.246 1 98.94 92 SER A C 1
ATOM 727 O O . SER A 1 92 ? -11.633 19.312 7.363 1 98.94 92 SER A O 1
ATOM 729 N N . ILE A 1 93 ? -10.797 21.281 6.875 1 98.94 93 ILE A N 1
ATOM 730 C CA . ILE A 1 93 ? -9.414 20.859 6.711 1 98.94 93 ILE A CA 1
ATOM 731 C C . ILE A 1 93 ? -8.484 21.828 7.43 1 98.94 93 ILE A C 1
ATOM 733 O O . ILE A 1 93 ? -8.586 23.047 7.242 1 98.94 93 ILE A O 1
ATOM 737 N N . ILE A 1 94 ? -7.652 21.312 8.32 1 98.94 94 ILE A N 1
ATOM 738 C CA . ILE A 1 94 ? -6.52 22.094 8.812 1 98.94 94 ILE A CA 1
ATOM 739 C C . ILE A 1 94 ? -5.344 21.969 7.848 1 98.94 94 ILE A C 1
ATOM 741 O O . ILE A 1 94 ? -4.82 20.859 7.648 1 98.94 94 ILE A O 1
ATOM 745 N N . GLU A 1 95 ? -4.996 23.062 7.238 1 98.62 95 GLU A N 1
ATOM 746 C CA . GLU A 1 95 ? -3.959 23.141 6.215 1 98.62 95 GLU A CA 1
ATOM 747 C C . GLU A 1 95 ? -2.617 23.547 6.82 1 98.62 95 GLU A C 1
ATOM 749 O O . GLU A 1 95 ? -2.471 24.656 7.336 1 98.62 95 GLU A O 1
ATOM 754 N N . ALA A 1 96 ? -1.605 22.641 6.691 1 97.69 96 ALA A N 1
ATOM 755 C CA . ALA A 1 96 ? -0.393 22.734 7.5 1 97.69 96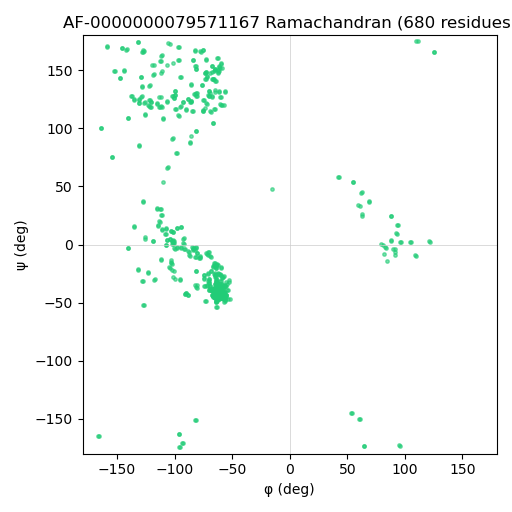 ALA A CA 1
ATOM 756 C C . ALA A 1 96 ? 0.756 23.344 6.703 1 97.69 96 ALA A C 1
ATOM 758 O O . ALA A 1 96 ? 1.905 23.328 7.148 1 97.69 96 ALA A O 1
ATOM 759 N N . THR A 1 97 ? 0.466 23.891 5.543 1 97.56 97 THR A N 1
ATOM 760 C CA . THR A 1 97 ? 1.52 24.5 4.734 1 97.56 97 THR A CA 1
ATOM 761 C C . THR A 1 97 ? 1.937 25.844 5.32 1 97.56 97 THR A C 1
ATOM 763 O O . THR A 1 97 ? 1.142 26.781 5.352 1 97.56 97 THR A O 1
ATOM 766 N N . GLY A 1 98 ? 3.115 25.969 5.773 1 93.81 98 GLY A N 1
ATOM 767 C CA . GLY A 1 98 ? 3.602 27.203 6.387 1 93.81 98 GLY A CA 1
ATOM 768 C C . GLY A 1 98 ? 4.359 28.094 5.422 1 93.81 98 GLY A C 1
ATOM 769 O O . GLY A 1 98 ? 4.191 27.984 4.207 1 93.81 98 GLY A O 1
ATOM 770 N N . LEU A 1 99 ? 5.078 29 6.043 1 94.19 99 LEU A N 1
ATOM 771 C CA . LEU A 1 99 ? 5.879 29.953 5.277 1 94.19 99 LEU A CA 1
ATOM 772 C C . LEU A 1 99 ? 7.125 29.281 4.711 1 94.19 99 LEU A C 1
ATOM 774 O O . LEU A 1 99 ? 7.852 28.594 5.434 1 94.19 99 LEU A O 1
ATOM 778 N N . GLY A 1 100 ? 7.316 29.344 3.404 1 92.12 100 GLY A N 1
ATOM 779 C CA . GLY A 1 100 ? 8.523 28.812 2.797 1 92.12 100 GLY A CA 1
ATOM 780 C C . GLY A 1 100 ? 8.289 27.547 1.991 1 92.12 100 GLY A C 1
ATOM 781 O O . GLY A 1 100 ? 9.164 27.109 1.249 1 92.12 100 GLY A O 1
ATOM 782 N N . ILE A 1 101 ? 7.066 26.984 2.1 1 95.75 101 ILE A N 1
ATOM 783 C CA . ILE A 1 101 ? 6.816 25.75 1.365 1 95.75 101 ILE A CA 1
ATOM 784 C C . ILE A 1 101 ? 5.559 25.906 0.518 1 95.75 101 ILE A C 1
ATOM 786 O O . ILE A 1 101 ? 4.742 24.984 0.439 1 95.75 101 ILE A O 1
ATOM 790 N N . GLY A 1 102 ? 5.363 27.062 -0.021 1 95.81 102 GLY A N 1
ATOM 791 C CA . GLY A 1 102 ? 4.387 27.281 -1.073 1 95.81 102 GLY A CA 1
ATOM 792 C C . GLY A 1 102 ? 3.002 27.609 -0.543 1 95.81 102 GLY A C 1
ATOM 793 O O . GLY A 1 102 ? 2 27.344 -1.216 1 95.81 102 GLY A O 1
ATOM 794 N N . ARG A 1 103 ? 2.904 28.156 0.694 1 97.25 103 ARG A N 1
ATOM 795 C CA . ARG A 1 103 ? 1.601 28.562 1.204 1 97.25 103 ARG A CA 1
ATOM 796 C C . ARG A 1 103 ? 0.928 29.547 0.256 1 97.25 103 ARG A C 1
ATOM 798 O O . ARG A 1 103 ? 1.56 30.5 -0.207 1 97.25 103 ARG A O 1
ATOM 805 N N . ASP A 1 104 ? -0.366 29.312 -0.082 1 98 104 ASP A N 1
ATOM 806 C CA . ASP A 1 104 ? -1.153 30.141 -0.994 1 98 104 ASP A CA 1
ATOM 807 C C . ASP A 1 104 ? -2.512 30.484 -0.387 1 98 104 ASP A C 1
ATOM 809 O O . ASP A 1 104 ? -3.52 29.844 -0.706 1 98 104 ASP A O 1
ATOM 813 N N . LEU A 1 105 ? -2.533 31.562 0.43 1 98.5 105 LEU A N 1
ATOM 814 C CA . LEU A 1 105 ? -3.744 31.938 1.159 1 98.5 105 LEU A CA 1
ATOM 815 C C . LEU A 1 105 ? -4.879 32.25 0.196 1 98.5 105 LEU A C 1
ATOM 817 O O . LEU A 1 105 ? -6.027 31.875 0.425 1 98.5 105 LEU A O 1
ATOM 821 N N . ALA A 1 106 ? -4.574 32.969 -0.859 1 98.38 106 ALA A N 1
ATOM 822 C CA . ALA A 1 106 ? -5.609 33.312 -1.832 1 98.38 106 ALA A CA 1
ATOM 823 C C . ALA A 1 106 ? -6.184 32.062 -2.484 1 98.38 106 ALA A C 1
ATOM 825 O O . ALA A 1 106 ? -7.402 31.953 -2.656 1 98.38 106 ALA A O 1
ATOM 826 N N . GLY A 1 107 ? -5.281 31.125 -2.906 1 98.75 107 GLY A N 1
ATOM 827 C CA . GLY A 1 107 ? -5.73 29.859 -3.475 1 98.75 107 GLY A CA 1
ATOM 828 C C . GLY A 1 107 ? -6.582 29.047 -2.52 1 98.75 107 GLY A C 1
ATOM 829 O O . GLY A 1 107 ? -7.598 28.484 -2.922 1 98.75 107 GLY A O 1
ATOM 830 N N . LEU A 1 108 ? -6.203 29.047 -1.255 1 98.88 108 LEU A N 1
ATOM 831 C CA . LEU A 1 108 ? -6.957 28.297 -0.247 1 98.88 108 LEU A CA 1
ATOM 832 C C . LEU A 1 108 ? -8.344 28.906 -0.062 1 98.88 108 LEU A C 1
ATOM 834 O O . LEU A 1 108 ? -9.328 28.172 0.084 1 98.88 108 LEU A O 1
ATOM 838 N N . ALA A 1 109 ? -8.406 30.219 -0.022 1 98.88 109 ALA A N 1
ATOM 839 C CA . ALA A 1 109 ? -9.695 30.891 0.094 1 98.88 109 ALA A CA 1
ATOM 840 C C . ALA A 1 109 ? -10.609 30.531 -1.079 1 98.88 109 ALA A C 1
ATOM 842 O O . ALA A 1 109 ? -11.805 30.297 -0.897 1 98.88 109 ALA A O 1
ATOM 843 N N . GLU A 1 110 ? -10.031 30.516 -2.256 1 98.81 110 GLU A N 1
ATOM 844 C CA . GLU A 1 110 ? -10.812 30.172 -3.441 1 98.81 110 GLU A CA 1
ATOM 845 C C . GLU A 1 110 ? -11.312 28.734 -3.371 1 98.81 110 GLU A C 1
ATOM 847 O O . GLU A 1 110 ? -12.484 28.453 -3.66 1 98.81 110 GLU A O 1
ATOM 852 N N . VAL A 1 111 ? -10.43 27.766 -2.973 1 98.94 111 VAL A N 1
ATOM 853 C CA . VAL A 1 111 ? -10.836 26.375 -2.818 1 98.94 111 VAL A CA 1
ATOM 854 C C . VAL A 1 111 ? -11.984 26.266 -1.816 1 98.94 111 VAL A C 1
ATOM 856 O O . VAL A 1 111 ? -12.984 25.609 -2.074 1 98.94 111 VAL A O 1
ATOM 859 N N . SER A 1 112 ? -11.82 26.938 -0.686 1 98.94 112 SER A N 1
ATOM 860 C CA . SER A 1 112 ? -12.828 26.906 0.366 1 98.94 112 SER A CA 1
ATOM 861 C C . SER A 1 112 ? -14.156 27.484 -0.125 1 98.94 112 SER A C 1
ATOM 863 O O . SER A 1 112 ? -15.219 26.906 0.138 1 98.94 112 SER A O 1
ATOM 865 N N . THR A 1 113 ? -14.109 28.562 -0.835 1 98.88 113 THR A N 1
ATOM 866 C CA . THR A 1 113 ? -15.312 29.219 -1.351 1 98.88 113 THR A CA 1
ATOM 867 C C . THR A 1 113 ? -16.031 28.297 -2.332 1 98.88 113 THR A C 1
ATOM 869 O O . THR A 1 113 ? -17.25 28.125 -2.238 1 98.88 113 THR A O 1
ATOM 872 N N . ARG A 1 114 ? -15.336 27.688 -3.211 1 98.81 114 ARG A N 1
ATOM 873 C CA . ARG A 1 114 ? -15.93 26.891 -4.285 1 98.81 114 ARG A CA 1
ATOM 874 C C . ARG A 1 114 ? -16.469 25.562 -3.76 1 98.81 114 ARG A C 1
ATOM 876 O O . ARG A 1 114 ? -17.438 25.031 -4.293 1 98.81 114 ARG A O 1
ATOM 883 N N . THR A 1 115 ? -15.883 25.016 -2.729 1 98.88 115 THR A N 1
ATOM 884 C CA . THR A 1 115 ? -16.234 23.672 -2.287 1 98.88 115 THR A CA 1
ATOM 885 C C . THR A 1 115 ? -17.172 23.734 -1.073 1 98.88 115 THR A C 1
ATOM 887 O O . THR A 1 115 ? -17.828 22.734 -0.746 1 98.88 115 THR A O 1
ATOM 890 N N . GLY A 1 116 ? -17.141 24.828 -0.359 1 98.75 116 GLY A N 1
ATOM 891 C CA . GLY A 1 116 ? -17.891 24.953 0.876 1 98.75 116 GLY A CA 1
ATOM 892 C C . GLY A 1 116 ? -17.172 24.359 2.074 1 98.75 116 GLY A C 1
ATOM 893 O O . GLY A 1 116 ? -17.672 24.438 3.201 1 98.75 116 GLY A O 1
ATOM 894 N N . VAL A 1 117 ? -16.031 23.766 1.908 1 98.94 117 VAL A N 1
ATOM 895 C CA . VAL A 1 117 ? -15.25 23.188 2.994 1 98.94 117 VAL A CA 1
ATOM 896 C C . VAL A 1 117 ? -14.461 24.281 3.711 1 98.94 117 VAL A C 1
ATOM 898 O O . VAL A 1 117 ? -13.812 25.109 3.066 1 98.94 117 VAL A O 1
ATOM 901 N N . HIS A 1 118 ? -14.539 24.344 5.066 1 98.94 118 HIS A N 1
ATOM 902 C CA . HIS A 1 118 ? -13.727 25.281 5.84 1 98.94 118 HIS A CA 1
ATOM 903 C C . HIS A 1 118 ? -12.258 24.875 5.824 1 98.94 118 HIS A C 1
ATOM 905 O O . HIS A 1 118 ? -11.922 23.703 6.031 1 98.94 118 HIS A O 1
ATOM 911 N N . ILE A 1 119 ? -11.406 25.844 5.551 1 98.94 119 ILE A N 1
ATOM 912 C CA . ILE A 1 119 ? -9.969 25.578 5.598 1 98.94 119 ILE A CA 1
ATOM 913 C C . ILE A 1 119 ? -9.312 26.5 6.621 1 98.94 119 ILE A C 1
ATOM 915 O O . ILE A 1 119 ? -9.508 27.719 6.582 1 98.94 119 ILE A O 1
ATOM 919 N N . VAL A 1 120 ? -8.656 25.938 7.566 1 98.88 120 VAL A N 1
ATOM 920 C CA . VAL A 1 120 ? -7.836 26.656 8.531 1 98.88 120 VAL A CA 1
ATOM 921 C C . VAL A 1 120 ? -6.375 26.656 8.086 1 98.88 120 VAL A C 1
ATOM 923 O O . VAL A 1 120 ? -5.723 25.609 8.109 1 98.88 120 VAL A O 1
ATOM 926 N N . ALA A 1 121 ? -5.852 27.812 7.684 1 98.81 121 ALA A N 1
ATOM 927 C CA . ALA A 1 121 ? -4.488 27.891 7.16 1 98.81 121 ALA A CA 1
ATOM 928 C C . ALA A 1 121 ? -3.471 27.953 8.297 1 98.81 121 ALA A C 1
ATOM 930 O O . ALA A 1 121 ? -3.762 28.484 9.367 1 98.81 121 ALA A O 1
ATOM 931 N N . GLY A 1 122 ? -2.305 27.438 7.996 1 98.25 122 GLY A N 1
ATOM 932 C CA . GLY A 1 122 ? -1.221 27.438 8.969 1 98.25 122 GLY A CA 1
ATOM 933 C C . GLY A 1 122 ? -0.26 28.609 8.781 1 98.25 122 GLY A C 1
ATOM 934 O O . GLY A 1 122 ? -0.289 29.281 7.746 1 98.25 122 GLY A O 1
ATOM 935 N N . THR A 1 123 ? 0.484 28.953 9.812 1 98.31 123 THR A N 1
ATOM 936 C CA . THR A 1 123 ? 1.597 29.906 9.789 1 98.31 123 THR A CA 1
ATOM 937 C C . THR A 1 123 ? 2.816 29.312 10.492 1 98.31 123 THR A C 1
ATOM 939 O O . THR A 1 123 ? 2.74 28.234 11.086 1 98.31 123 THR A O 1
ATOM 942 N N . GLY A 1 124 ? 3.912 30.016 10.445 1 98.12 124 GLY A N 1
ATOM 943 C CA . GLY A 1 124 ? 5.156 29.531 11.016 1 98.12 124 GLY A CA 1
ATOM 944 C C . GLY A 1 124 ? 6.047 28.844 10 1 98.12 124 GLY A C 1
ATOM 945 O O . GLY A 1 124 ? 5.797 28.906 8.797 1 98.12 124 GLY A O 1
ATOM 946 N N . TYR A 1 125 ? 7.16 28.234 10.516 1 97.94 125 TYR A N 1
ATOM 947 C CA . TYR A 1 125 ? 8.219 27.766 9.633 1 97.94 125 TYR A CA 1
ATOM 948 C C . TYR A 1 125 ? 8.453 26.266 9.812 1 97.94 125 TYR A C 1
ATOM 950 O O . TYR A 1 125 ? 8.438 25.766 10.93 1 97.94 125 TYR A O 1
ATOM 958 N N . TYR A 1 126 ? 8.602 25.656 8.68 1 97.12 126 TYR A N 1
ATOM 959 C CA . TYR A 1 126 ? 8.82 24.219 8.648 1 97.12 126 TYR A CA 1
ATOM 960 C C . TYR A 1 126 ? 10.281 23.891 8.922 1 97.12 126 TYR A C 1
ATOM 962 O O . TYR A 1 126 ? 10.945 24.562 9.719 1 97.12 126 TYR A O 1
ATOM 970 N N . LEU A 1 127 ? 10.828 22.828 8.422 1 96.94 127 LEU A N 1
ATOM 971 C CA . LEU A 1 127 ? 12.188 22.344 8.633 1 96.94 127 LEU A CA 1
ATOM 972 C C . LEU A 1 127 ? 13.203 23.391 8.164 1 96.94 127 LEU A C 1
ATOM 974 O O . LEU A 1 127 ? 12.914 24.188 7.262 1 96.94 127 LEU A O 1
ATOM 978 N N . GLU A 1 128 ? 14.32 23.297 8.727 1 95.69 128 GLU A N 1
ATOM 979 C CA . GLU A 1 128 ? 15.359 24.281 8.422 1 95.69 128 GLU A CA 1
ATOM 980 C C . GLU A 1 128 ? 15.609 24.375 6.922 1 95.69 128 GLU A C 1
ATOM 982 O O . GLU A 1 128 ? 15.805 25.469 6.387 1 95.69 128 GLU A O 1
ATOM 987 N N . SER A 1 129 ? 15.594 23.266 6.238 1 92.31 129 SER A N 1
ATOM 988 C CA . SER A 1 129 ? 15.875 23.219 4.809 1 92.31 129 SER A CA 1
ATOM 989 C C . SER A 1 129 ? 14.844 24.016 4.02 1 92.31 129 SER A C 1
ATOM 991 O O . SER A 1 129 ? 15.086 24.391 2.871 1 92.31 129 SER A O 1
ATOM 993 N N . ALA A 1 130 ? 13.711 24.312 4.625 1 93.69 130 ALA A N 1
ATOM 994 C CA . ALA A 1 130 ? 12.625 25.016 3.955 1 93.69 130 ALA A CA 1
ATOM 995 C C . ALA A 1 130 ? 12.516 26.453 4.461 1 93.69 130 ALA A C 1
ATOM 997 O O . ALA A 1 130 ? 11.648 27.203 4.016 1 93.69 130 ALA A O 1
ATOM 998 N N . HIS A 1 131 ? 13.367 26.875 5.41 1 94.81 131 HIS A N 1
ATOM 999 C CA . HIS A 1 131 ? 13.32 28.25 5.918 1 94.81 131 HIS A CA 1
ATOM 1000 C C . HIS A 1 131 ? 13.602 29.25 4.812 1 94.81 131 HIS A C 1
ATOM 1002 O O . HIS A 1 131 ? 14.57 29.109 4.066 1 94.81 131 HIS A O 1
ATOM 1008 N N . PRO A 1 132 ? 12.75 30.266 4.746 1 94.38 132 PRO A N 1
ATOM 1009 C CA . PRO A 1 132 ? 13.102 31.344 3.828 1 94.38 132 PRO A CA 1
ATOM 1010 C C . PRO A 1 132 ? 14.422 32.031 4.184 1 94.38 132 PRO A C 1
ATOM 1012 O O . PRO A 1 132 ? 14.773 32.094 5.363 1 94.38 132 PRO A O 1
ATOM 1015 N N . ALA A 1 133 ? 15.039 32.562 3.195 1 92.5 133 ALA A N 1
ATOM 1016 C CA . ALA A 1 133 ? 16.359 33.156 3.385 1 92.5 133 ALA A CA 1
ATOM 1017 C C . ALA A 1 133 ? 16.281 34.375 4.289 1 92.5 133 ALA A C 1
ATOM 1019 O O . ALA A 1 133 ? 17.203 34.688 5.047 1 92.5 133 ALA A O 1
ATOM 1020 N N . ASP A 1 134 ? 15.188 35 4.348 1 92.44 134 ASP A N 1
ATOM 1021 C CA . ASP A 1 134 ? 15.086 36.281 5.008 1 92.44 134 ASP A CA 1
ATOM 1022 C C . ASP A 1 134 ? 14.898 36.125 6.516 1 92.44 134 ASP A C 1
ATOM 1024 O O . ASP A 1 134 ? 14.852 37.125 7.25 1 92.44 134 ASP A O 1
ATOM 1028 N N . ILE A 1 135 ? 14.805 34.906 6.957 1 92.56 135 ILE A N 1
ATOM 1029 C CA . ILE A 1 135 ? 14.648 34.781 8.398 1 92.56 135 ILE A CA 1
ATOM 1030 C C . ILE A 1 135 ? 15.984 34.438 9.039 1 92.56 135 ILE A C 1
ATOM 1032 O O . ILE A 1 135 ? 16.094 34.312 10.258 1 92.56 135 ILE A O 1
ATOM 1036 N N . ALA A 1 136 ? 16.922 34.25 8.18 1 91.94 136 ALA A N 1
ATOM 1037 C CA . ALA A 1 136 ? 18.266 33.938 8.688 1 91.94 136 ALA A CA 1
ATOM 1038 C C . ALA A 1 136 ? 18.781 35.062 9.586 1 91.94 136 ALA A C 1
ATOM 1040 O O . ALA A 1 136 ? 18.734 36.25 9.203 1 91.94 136 ALA A O 1
ATOM 1041 N N . GLY A 1 137 ? 19.188 34.719 10.742 1 92.88 137 GLY A N 1
ATOM 1042 C CA . GLY A 1 137 ? 19.828 35.719 11.625 1 92.88 137 GLY A CA 1
ATOM 1043 C C . GLY A 1 137 ? 18.844 36.406 12.531 1 92.88 137 GLY A C 1
ATOM 1044 O O . GLY A 1 137 ? 19.234 37.156 13.422 1 92.88 137 GLY A O 1
ATOM 1045 N N . LEU A 1 138 ? 17.594 36.188 12.312 1 96.88 138 LEU A N 1
ATOM 1046 C CA . LEU A 1 138 ? 16.609 36.812 13.195 1 96.88 138 LEU A CA 1
ATOM 1047 C C . LEU A 1 138 ? 16.688 36.219 14.594 1 96.88 138 LEU A C 1
ATOM 1049 O O . LEU A 1 138 ? 17 35.031 14.766 1 96.88 138 LEU A O 1
ATOM 1053 N N . SER A 1 139 ? 16.375 37.094 15.531 1 98 139 SER A N 1
ATOM 1054 C CA . SER A 1 139 ? 16.266 36.625 16.906 1 98 139 SER A CA 1
ATOM 1055 C C . SER A 1 139 ? 14.945 35.906 17.141 1 98 139 SER A C 1
ATOM 1057 O O . SER A 1 139 ? 14.055 35.938 16.297 1 98 139 SER A O 1
ATOM 1059 N N . GLU A 1 140 ? 14.906 35.25 18.234 1 98.19 140 GLU A N 1
ATOM 1060 C CA . GLU A 1 140 ? 13.688 34.531 18.641 1 98.19 140 GLU A CA 1
ATOM 1061 C C . GLU A 1 140 ? 12.484 35.5 18.625 1 98.19 140 GLU A C 1
ATOM 1063 O O . GLU A 1 140 ? 11.43 35.156 18.094 1 98.19 140 GLU A O 1
ATOM 1068 N N . GLN A 1 141 ? 12.656 36.688 19.203 1 98.38 141 GLN A N 1
ATOM 1069 C CA . GLN A 1 141 ? 11.57 37.656 19.281 1 98.38 141 GLN A CA 1
ATOM 1070 C C . GLN A 1 141 ? 11.156 38.156 17.891 1 98.38 141 GLN A C 1
ATOM 1072 O O . GLN A 1 141 ? 9.969 38.312 17.625 1 98.38 141 GLN A O 1
ATOM 1077 N N . GLU A 1 142 ? 12.156 38.375 17.094 1 98.38 142 GLU A N 1
ATOM 1078 C CA . GLU A 1 142 ? 11.859 38.812 15.734 1 98.38 142 GLU A CA 1
ATOM 1079 C C . GLU A 1 142 ? 11.078 37.75 14.961 1 98.38 142 GLU A C 1
ATOM 1081 O O . GLU A 1 142 ? 10.164 38.094 14.195 1 98.38 142 GLU A O 1
ATOM 1086 N N . LEU A 1 143 ? 11.445 36.531 15.094 1 98.19 143 LEU A N 1
ATOM 1087 C CA . LEU A 1 143 ? 10.719 35.438 14.453 1 98.19 143 LEU A CA 1
ATOM 1088 C C . LEU A 1 143 ? 9.289 35.344 14.984 1 98.19 143 LEU A C 1
ATOM 1090 O O . LEU A 1 143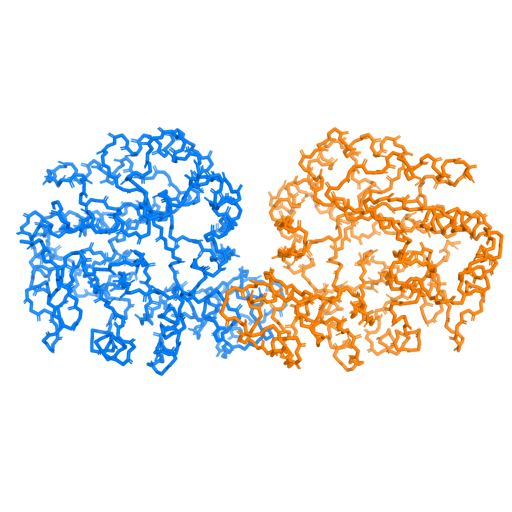 ? 8.344 35.188 14.211 1 98.19 143 LEU A O 1
ATOM 1094 N N . ALA A 1 144 ? 9.148 35.438 16.297 1 98.62 144 ALA A N 1
ATOM 1095 C CA . ALA A 1 144 ? 7.82 35.438 16.922 1 98.62 144 ALA A CA 1
ATOM 1096 C C . ALA A 1 144 ? 6.961 36.562 16.375 1 98.62 144 ALA A C 1
ATOM 1098 O O . ALA A 1 144 ? 5.777 36.375 16.078 1 98.62 144 ALA A O 1
ATOM 1099 N N . ASP A 1 145 ? 7.562 37.75 16.25 1 98.5 145 ASP A N 1
ATOM 1100 C CA . ASP A 1 145 ? 6.844 38.938 15.742 1 98.5 145 ASP A CA 1
ATOM 1101 C C . ASP A 1 145 ? 6.344 38.688 14.32 1 98.5 145 ASP A C 1
ATOM 1103 O O . ASP A 1 145 ? 5.258 39.156 13.953 1 98.5 145 ASP A O 1
ATOM 1107 N N . ARG A 1 146 ? 7.133 38 13.547 1 97.75 146 ARG A N 1
ATOM 1108 C CA . ARG A 1 146 ? 6.719 37.688 12.18 1 97.75 146 ARG A CA 1
ATOM 1109 C C . ARG A 1 146 ? 5.516 36.75 12.172 1 97.75 146 ARG A C 1
ATOM 1111 O O . ARG A 1 146 ? 4.598 36.906 11.367 1 97.75 146 ARG A O 1
ATOM 1118 N N . ILE A 1 147 ? 5.543 35.781 12.984 1 98.44 147 ILE A N 1
ATOM 1119 C CA . ILE A 1 147 ? 4.418 34.875 13.094 1 98.44 147 ILE A CA 1
ATOM 1120 C C . ILE A 1 147 ? 3.174 35.625 13.562 1 98.44 147 ILE A C 1
ATOM 1122 O O . ILE A 1 147 ? 2.094 35.469 12.984 1 98.44 147 ILE A O 1
ATOM 1126 N N . LEU A 1 148 ? 3.34 36.469 14.602 1 98.62 148 LEU A N 1
ATOM 1127 C CA . LEU A 1 148 ? 2.229 37.219 15.156 1 98.62 148 LEU A CA 1
ATOM 1128 C C . LEU A 1 148 ? 1.641 38.188 14.109 1 98.62 148 LEU A C 1
ATOM 1130 O O . LEU A 1 148 ? 0.42 38.344 14.031 1 98.62 148 LEU A O 1
ATOM 1134 N N . LEU A 1 149 ? 2.543 38.812 13.367 1 98.25 149 LEU A N 1
ATOM 1135 C CA . LEU A 1 149 ? 2.086 39.688 12.312 1 98.25 149 LEU A CA 1
ATOM 1136 C C . LEU A 1 149 ? 1.273 38.938 11.266 1 98.25 149 LEU A C 1
ATOM 1138 O O . LEU A 1 149 ? 0.246 39.438 10.797 1 98.25 149 LEU A O 1
ATOM 1142 N N . ASP A 1 150 ? 1.745 37.781 10.891 1 98.25 150 ASP A N 1
ATOM 1143 C CA . ASP A 1 150 ? 1.027 36.969 9.922 1 98.25 150 ASP A CA 1
ATOM 1144 C C . ASP A 1 150 ? -0.339 36.562 10.469 1 98.25 150 ASP A C 1
ATOM 1146 O O . ASP A 1 150 ? -1.331 36.562 9.734 1 98.25 150 ASP A O 1
ATOM 1150 N N . VAL A 1 151 ? -0.458 36.156 11.734 1 98.19 151 VAL A N 1
ATOM 1151 C CA . VAL A 1 151 ? -1.721 35.781 12.367 1 98.19 151 VAL A CA 1
ATOM 1152 C C . VAL A 1 151 ? -2.682 36.969 12.344 1 98.19 151 VAL A C 1
ATOM 1154 O O . VAL A 1 151 ? -3.879 36.812 12.094 1 98.19 151 VAL A O 1
ATOM 1157 N N . ALA A 1 152 ? -2.16 38.125 12.508 1 97.88 152 ALA A N 1
ATOM 1158 C CA . ALA A 1 152 ? -2.986 39.344 12.641 1 97.88 152 ALA A CA 1
ATOM 1159 C C . ALA A 1 152 ? -3.439 39.844 11.273 1 97.88 152 ALA A C 1
ATOM 1161 O O . ALA A 1 152 ? -4.57 40.312 11.117 1 97.88 152 ALA A O 1
ATOM 1162 N N . GLU A 1 153 ? -2.523 39.719 10.25 1 97.81 153 GLU A N 1
ATOM 1163 C CA . GLU A 1 153 ? -2.791 40.438 9.016 1 97.81 153 GLU A CA 1
ATOM 1164 C C . GLU A 1 153 ? -2.975 39.5 7.844 1 97.81 153 GLU A C 1
ATOM 1166 O O . GLU A 1 153 ? -3.693 39.781 6.891 1 97.81 153 GLU A O 1
ATOM 1171 N N . GLY A 1 154 ? -2.287 38.375 7.953 1 97.25 154 GLY A N 1
ATOM 1172 C CA . GLY A 1 154 ? -2.297 37.469 6.828 1 97.25 154 GLY A CA 1
ATOM 1173 C C . GLY A 1 154 ? -1.89 38.094 5.52 1 97.25 154 GLY A C 1
ATOM 1174 O O . GLY A 1 154 ? -0.911 38.844 5.469 1 97.25 154 GLY A O 1
ATOM 1175 N N . GLU A 1 155 ? -2.467 37.688 4.496 1 96.44 155 GLU A N 1
ATOM 1176 C CA . GLU A 1 155 ? -2.246 38.219 3.154 1 96.44 155 GLU A CA 1
ATOM 1177 C C . GLU A 1 155 ? -3.566 38.375 2.404 1 96.44 155 GLU A C 1
ATOM 1179 O O . GLU A 1 155 ? -4.367 37.438 2.336 1 96.44 155 GLU A O 1
ATOM 1184 N N . GLY A 1 156 ? -3.848 39.562 1.839 1 95.25 156 GLY A N 1
ATOM 1185 C CA . GLY A 1 156 ? -5.035 39.812 1.038 1 95.25 156 GLY A CA 1
ATOM 1186 C C . GLY A 1 156 ? -6.328 39.656 1.815 1 95.25 156 GLY A C 1
ATOM 1187 O O . GLY A 1 156 ? -7.336 39.188 1.264 1 95.25 156 GLY A O 1
ATOM 1188 N N . GLY A 1 157 ? -6.262 39.812 3.055 1 95.5 157 GLY A N 1
ATOM 1189 C CA . GLY A 1 157 ? -7.457 39.719 3.879 1 95.5 157 GLY A CA 1
ATOM 1190 C C . GLY A 1 157 ? -7.688 38.312 4.402 1 95.5 157 GLY A C 1
ATOM 1191 O O . GLY A 1 157 ? -8.641 38.062 5.148 1 95.5 157 GLY A O 1
ATOM 1192 N N . VAL A 1 158 ? -6.852 37.406 3.975 1 98.38 158 VAL A N 1
ATOM 1193 C CA . VAL A 1 158 ? -6.945 36.031 4.438 1 98.38 158 VAL A CA 1
ATOM 1194 C C . VAL A 1 158 ? -5.906 35.781 5.527 1 98.38 158 VAL A C 1
ATOM 1196 O O . VAL A 1 158 ? -4.723 36.062 5.344 1 98.38 158 VAL A O 1
ATOM 1199 N N . ARG A 1 159 ? -6.332 35.281 6.684 1 98.19 159 ARG A N 1
ATOM 1200 C CA . ARG A 1 159 ? -5.453 35.094 7.836 1 98.19 159 ARG A CA 1
ATOM 1201 C C . ARG A 1 159 ? -5.355 33.625 8.234 1 98.19 159 ARG A C 1
ATOM 1203 O O . ARG A 1 159 ? -6.316 32.875 8.094 1 98.19 159 ARG A O 1
ATOM 1210 N N . PRO A 1 160 ? -4.219 33.25 8.711 1 98.31 160 PRO A N 1
ATOM 1211 C CA . PRO A 1 160 ? -4.109 31.875 9.234 1 98.31 160 PRO A CA 1
ATOM 1212 C C . PRO A 1 160 ? -4.828 31.703 10.57 1 98.31 160 PRO A C 1
ATOM 1214 O O . PRO A 1 160 ? -5.18 32.688 11.219 1 98.31 160 PRO A O 1
ATOM 1217 N N . GLY A 1 161 ? -5.156 30.438 10.906 1 98.38 161 GLY A N 1
ATOM 1218 C CA . GLY A 1 161 ? -5.922 30.156 12.109 1 98.38 161 GLY A CA 1
ATOM 1219 C C . GLY A 1 161 ? -5.254 29.156 13.023 1 98.38 161 GLY A C 1
ATOM 1220 O O . GLY A 1 161 ? -5.832 28.734 14.031 1 98.38 161 GLY A O 1
ATOM 1221 N N . ILE A 1 162 ? -4.031 28.719 12.711 1 98.5 162 ILE A N 1
ATOM 1222 C CA . ILE A 1 162 ? -3.27 27.797 13.539 1 98.5 162 ILE A CA 1
ATOM 1223 C C . ILE A 1 162 ? -1.775 28.031 13.344 1 98.5 162 ILE A C 1
ATOM 1225 O O . ILE A 1 162 ? -1.353 28.531 12.305 1 98.5 162 ILE A O 1
ATOM 1229 N N . ILE A 1 163 ? -0.979 27.781 14.398 1 98.69 163 ILE A N 1
ATOM 1230 C CA . ILE A 1 163 ? 0.473 27.875 14.289 1 98.69 163 ILE A CA 1
ATOM 1231 C C . ILE A 1 163 ? 1.046 26.5 13.93 1 98.69 163 ILE A C 1
ATOM 1233 O O . ILE A 1 163 ? 0.961 25.562 14.727 1 98.69 163 ILE A O 1
ATOM 1237 N N . GLY A 1 164 ? 1.756 26.5 12.812 1 96.88 164 GLY A N 1
ATOM 1238 C CA . GLY A 1 164 ? 2.322 25.25 12.32 1 96.88 164 GLY A CA 1
ATOM 1239 C C . GLY A 1 164 ? 1.933 24.938 10.891 1 96.88 164 GLY A C 1
ATOM 1240 O O . GLY A 1 164 ? 1.075 25.625 10.312 1 96.88 164 GLY A O 1
ATOM 1241 N N . GLU A 1 165 ? 2.611 24.031 10.305 1 96.94 165 GLU A N 1
ATOM 1242 C CA . GLU A 1 165 ? 3.395 23.016 11.008 1 96.94 165 GLU A CA 1
ATOM 1243 C C . GLU A 1 165 ? 4.812 23.516 11.289 1 96.94 165 GLU A C 1
ATOM 1245 O O . GLU A 1 165 ? 5.527 23.906 10.367 1 96.94 165 GLU A O 1
ATOM 1250 N N . ILE A 1 166 ? 5.254 23.484 12.555 1 98.69 166 ILE A N 1
ATOM 1251 C CA . ILE A 1 166 ? 6.605 23.875 12.945 1 98.69 166 ILE A CA 1
ATOM 1252 C C . ILE A 1 166 ? 7.551 22.688 12.805 1 98.69 166 ILE A C 1
ATOM 1254 O O . ILE A 1 166 ? 7.352 21.656 13.445 1 98.69 166 ILE A O 1
ATOM 1258 N N . GLY A 1 167 ? 8.578 22.891 12 1 98.19 167 GLY A N 1
ATOM 1259 C CA . GLY A 1 167 ? 9.398 21.766 11.617 1 98.19 167 GLY A CA 1
ATOM 1260 C C . GLY A 1 167 ? 10.492 21.453 12.617 1 98.19 167 GLY A C 1
ATOM 1261 O O . GLY A 1 167 ? 11.305 22.312 12.953 1 98.19 167 GLY A O 1
ATOM 1262 N N . ILE A 1 168 ? 10.5 20.219 13.109 1 98.38 168 ILE A N 1
ATOM 1263 C CA . ILE A 1 168 ? 11.602 19.641 13.867 1 98.38 168 ILE A CA 1
ATOM 1264 C C . ILE A 1 168 ? 12.078 18.359 13.172 1 98.38 168 ILE A C 1
ATOM 1266 O O . ILE A 1 168 ? 11.297 17.438 12.961 1 98.38 168 ILE A O 1
ATOM 1270 N N . GLY A 1 169 ? 13.375 18.344 12.758 1 97.31 169 GLY A N 1
ATOM 1271 C CA . GLY A 1 169 ? 13.961 17.156 12.141 1 97.31 169 GLY A CA 1
ATOM 1272 C C . GLY A 1 169 ? 14.727 16.297 13.117 1 97.31 169 GLY A C 1
ATOM 1273 O O . GLY A 1 169 ? 14.703 16.547 14.328 1 97.31 169 GLY A O 1
ATOM 1274 N N . ALA A 1 170 ? 15.367 15.289 12.586 1 96.06 170 ALA A N 1
ATOM 1275 C CA . ALA A 1 170 ? 16.062 14.305 13.414 1 96.06 170 ALA A CA 1
ATOM 1276 C C . ALA A 1 170 ? 17.203 14.953 14.188 1 96.06 170 ALA A C 1
ATOM 1278 O O . ALA A 1 170 ? 17.5 14.562 15.32 1 96.06 170 ALA A O 1
ATOM 1279 N N . ASP A 1 171 ? 17.766 15.992 13.586 1 96.31 171 ASP A N 1
ATOM 1280 C CA . ASP A 1 171 ? 18.938 16.625 14.195 1 96.31 171 ASP A CA 1
ATOM 1281 C C . ASP A 1 171 ? 18.516 17.688 15.203 1 96.31 171 ASP A C 1
ATOM 1283 O O . ASP A 1 171 ? 19.344 18.172 15.984 1 96.31 171 ASP A O 1
ATOM 1287 N N . VAL A 1 172 ? 17.219 18.016 15.211 1 97.88 172 VAL A N 1
ATOM 1288 C CA . VAL A 1 172 ? 16.734 19.062 16.094 1 97.88 172 VAL A CA 1
ATOM 1289 C C . VAL A 1 172 ? 17.703 20.25 16.078 1 97.88 172 VAL A C 1
ATOM 1291 O O . VAL A 1 172 ? 18.203 20.672 17.109 1 97.88 172 VAL A O 1
ATOM 1294 N N . THR A 1 173 ? 17.969 20.844 14.922 1 97.62 173 THR A N 1
ATOM 1295 C CA . THR A 1 173 ? 19 21.859 14.742 1 97.62 173 THR A CA 1
ATOM 1296 C C . THR A 1 173 ? 18.703 23.094 15.594 1 97.62 173 THR A C 1
ATOM 1298 O O . THR A 1 173 ? 17.562 23.328 15.969 1 97.62 173 THR A O 1
ATOM 1301 N N . PRO A 1 174 ? 19.719 23.891 15.836 1 97.56 174 PRO A N 1
ATOM 1302 C CA . PRO A 1 174 ? 19.5 25.141 16.578 1 97.56 174 PRO A CA 1
ATOM 1303 C C . PRO A 1 174 ? 18.5 26.062 15.898 1 97.56 174 PRO A C 1
ATOM 1305 O O . PRO A 1 174 ? 17.688 26.719 16.578 1 97.56 174 PRO A O 1
ATOM 1308 N N . ALA A 1 175 ? 18.516 26.094 14.594 1 97.75 175 ALA A N 1
ATOM 1309 C CA . ALA A 1 175 ? 17.578 26.938 13.852 1 97.75 175 ALA A CA 1
ATOM 1310 C C . ALA A 1 175 ? 16.141 26.453 14.047 1 97.75 175 ALA A C 1
ATOM 1312 O O . ALA A 1 175 ? 15.219 27.281 14.18 1 97.75 175 ALA A O 1
ATOM 1313 N N . GLU A 1 176 ? 15.961 25.188 14.016 1 98.25 176 GLU A N 1
ATOM 1314 C CA . GLU A 1 176 ? 14.633 24.609 14.234 1 98.25 176 GLU A CA 1
ATOM 1315 C C . GLU A 1 176 ? 14.156 24.844 15.664 1 98.25 176 GLU A C 1
ATOM 1317 O O . GLU A 1 176 ? 12.984 25.156 15.891 1 98.25 176 GLU A O 1
ATOM 1322 N N . GLN A 1 177 ? 15.07 24.734 16.609 1 98.38 177 GLN A N 1
ATOM 1323 C CA . GLN A 1 177 ? 14.734 25.031 18 1 98.38 177 GLN A CA 1
ATOM 1324 C C . GLN A 1 177 ? 14.328 26.484 18.172 1 98.38 177 GLN A C 1
ATOM 1326 O O . GLN A 1 177 ? 13.375 26.797 18.891 1 98.38 177 GLN A O 1
ATOM 1331 N N . LEU A 1 178 ? 15.094 27.344 17.547 1 98.5 178 LEU A N 1
ATOM 1332 C CA . LEU A 1 178 ? 14.781 28.766 17.609 1 98.5 178 LEU A CA 1
ATOM 1333 C C . LEU A 1 178 ? 13.398 29.047 17.031 1 98.5 178 LEU A C 1
ATOM 1335 O O . LEU A 1 178 ? 12.633 29.828 17.594 1 98.5 178 LEU A O 1
ATOM 1339 N N . SER A 1 179 ? 13.125 28.422 15.898 1 98.31 179 SER A N 1
ATOM 1340 C CA . SER A 1 179 ? 11.812 28.547 15.273 1 98.31 179 SER A CA 1
ATOM 1341 C C . SER A 1 179 ? 10.711 28.047 16.203 1 98.31 179 SER A C 1
ATOM 1343 O O . SER A 1 179 ? 9.656 28.688 16.312 1 98.31 179 SER A O 1
ATOM 1345 N N . LEU A 1 180 ? 10.938 26.922 16.859 1 98.81 180 LEU A N 1
ATOM 1346 C CA . LEU A 1 180 ? 9.969 26.375 17.797 1 98.81 180 LEU A CA 1
ATOM 1347 C C . LEU A 1 180 ? 9.75 27.328 18.969 1 98.81 180 LEU A C 1
ATOM 1349 O O . LEU A 1 180 ? 8.609 27.562 19.391 1 98.81 180 LEU A O 1
ATOM 1353 N N . ARG A 1 181 ? 10.789 27.875 19.516 1 98.75 181 ARG A N 1
ATOM 1354 C CA . ARG A 1 181 ? 10.688 28.828 20.609 1 98.75 181 ARG A CA 1
ATOM 1355 C C . ARG A 1 181 ? 9.875 30.062 20.203 1 98.75 181 ARG A C 1
ATOM 1357 O O . ARG A 1 181 ? 9.023 30.531 20.953 1 98.75 181 ARG A O 1
ATOM 1364 N N . ALA A 1 182 ? 10.18 30.547 19.016 1 98.81 182 ALA A N 1
ATOM 1365 C CA . ALA A 1 182 ? 9.438 31.688 18.5 1 98.81 182 ALA A CA 1
ATOM 1366 C C . ALA A 1 182 ? 7.953 31.359 18.359 1 98.81 182 ALA A C 1
ATOM 1368 O O . ALA A 1 182 ? 7.094 32.156 18.688 1 98.81 182 ALA A O 1
ATOM 1369 N N . ALA A 1 183 ? 7.672 30.188 17.859 1 98.75 183 ALA A N 1
ATOM 1370 C CA . ALA A 1 183 ? 6.293 29.734 17.688 1 98.75 183 ALA A CA 1
ATOM 1371 C C . ALA A 1 183 ? 5.586 29.641 19.047 1 98.75 183 ALA A C 1
ATOM 1373 O O . ALA A 1 183 ? 4.406 29.969 19.156 1 98.75 183 ALA A O 1
ATOM 1374 N N . CYS A 1 184 ? 6.301 29.156 20.047 1 98.75 184 CYS A N 1
ATOM 1375 C CA . CYS A 1 184 ? 5.738 29.062 21.375 1 98.75 184 CYS A CA 1
ATOM 1376 C C . CYS A 1 184 ? 5.395 30.438 21.922 1 98.75 184 CYS A C 1
ATOM 1378 O O . CYS A 1 184 ? 4.352 30.625 22.562 1 98.75 184 CYS A O 1
ATOM 1380 N N . ARG A 1 185 ? 6.25 31.438 21.703 1 98.56 185 ARG A N 1
ATOM 1381 C CA . ARG A 1 185 ? 5.965 32.812 22.109 1 98.56 185 ARG A CA 1
ATOM 1382 C C . ARG A 1 185 ? 4.691 33.312 21.453 1 98.56 185 ARG A C 1
ATOM 1384 O O . ARG A 1 185 ? 3.85 33.938 22.109 1 98.56 185 ARG A O 1
ATOM 1391 N N . ALA A 1 186 ? 4.629 33.031 20.125 1 98.5 186 ALA A N 1
ATOM 1392 C CA . ALA A 1 186 ? 3.443 33.469 19.391 1 98.5 186 ALA A CA 1
ATOM 1393 C C . ALA A 1 186 ? 2.191 32.75 19.906 1 98.5 186 ALA A C 1
ATOM 1395 O O . ALA A 1 186 ? 1.125 33.375 20 1 98.5 186 ALA A O 1
ATOM 1396 N N . GLN A 1 187 ? 2.311 31.531 20.219 1 98.19 187 GLN A N 1
ATOM 1397 C CA . GLN A 1 187 ? 1.205 30.75 20.766 1 98.19 187 GLN A CA 1
ATOM 1398 C C . GLN A 1 187 ? 0.703 31.359 22.078 1 98.19 187 GLN A C 1
ATOM 1400 O O . GLN A 1 187 ? -0.504 31.5 22.266 1 98.19 187 GLN A O 1
ATOM 1405 N N . ARG A 1 188 ? 1.541 31.734 22.938 1 97.69 188 ARG A N 1
ATOM 1406 C CA . ARG A 1 188 ? 1.179 32.281 24.234 1 97.69 188 ARG A CA 1
ATOM 1407 C C . ARG A 1 188 ? 0.424 33.594 24.078 1 97.69 188 ARG A C 1
ATOM 1409 O O . ARG A 1 188 ? -0.468 33.906 24.875 1 97.69 188 ARG A O 1
ATOM 1416 N N . GLU A 1 189 ? 0.747 34.25 23.094 1 97.25 189 GLU A N 1
ATOM 1417 C CA . GLU A 1 189 ? 0.115 35.562 22.859 1 97.25 189 GLU A CA 1
ATOM 1418 C C . GLU A 1 189 ? -1.246 35.406 22.188 1 97.25 189 GLU A C 1
ATOM 1420 O O . GLU A 1 189 ? -2.164 36.188 22.422 1 97.25 189 GLU A O 1
ATOM 1425 N N . THR A 1 190 ? -1.377 34.406 21.312 1 97 190 THR A N 1
ATOM 1426 C CA . THR A 1 190 ? -2.566 34.281 20.484 1 97 190 THR A CA 1
ATOM 1427 C C . THR A 1 190 ? -3.527 33.25 21.047 1 97 190 THR A C 1
ATOM 1429 O O . THR A 1 190 ? -4.727 33.281 20.75 1 97 190 THR A O 1
ATOM 1432 N N . GLY A 1 191 ? -2.924 32.219 21.75 1 96.38 191 GLY A N 1
ATOM 1433 C CA . GLY A 1 191 ? -3.73 31.141 22.266 1 96.38 191 GLY A CA 1
ATOM 1434 C C . GLY A 1 191 ? -4.059 30.094 21.203 1 96.38 191 GLY A C 1
ATOM 1435 O O . GLY A 1 191 ? -4.754 29.125 21.484 1 96.38 191 GLY A O 1
ATOM 1436 N N . LEU A 1 192 ? -3.613 30.266 19.984 1 97.88 192 LEU A N 1
ATOM 1437 C CA . LEU A 1 192 ? -3.875 29.312 18.906 1 97.88 192 LEU A CA 1
ATOM 1438 C C . LEU A 1 192 ? -3.209 27.969 19.188 1 97.88 192 LEU A C 1
ATOM 1440 O O . LEU A 1 192 ? -2.188 27.906 19.875 1 97.88 192 LEU A O 1
ATOM 1444 N N . PRO A 1 193 ? -3.842 26.891 18.672 1 98.38 193 PRO A N 1
ATOM 1445 C CA . PRO A 1 193 ? -3.096 25.625 18.734 1 98.38 193 PRO A CA 1
ATOM 1446 C C . PRO A 1 193 ? -1.783 25.688 17.953 1 98.38 193 PRO A C 1
ATOM 1448 O O . PRO A 1 193 ? -1.636 26.5 17.047 1 98.38 193 PRO A O 1
ATOM 1451 N N . ILE A 1 194 ? -0.857 24.859 18.391 1 98.62 194 ILE A N 1
ATOM 1452 C CA . ILE A 1 194 ? 0.429 24.75 17.703 1 98.62 194 ILE A CA 1
ATOM 1453 C C . ILE A 1 194 ? 0.657 23.312 17.266 1 98.62 194 ILE A C 1
ATOM 1455 O O . ILE A 1 194 ? 0.522 22.375 18.078 1 98.62 194 ILE A O 1
ATOM 1459 N N . GLN A 1 195 ? 0.894 23.094 15.961 1 98.62 195 GLN A N 1
ATOM 1460 C CA . GLN A 1 195 ? 1.257 21.797 15.391 1 98.62 195 GLN A CA 1
ATOM 1461 C C . GLN A 1 195 ? 2.762 21.703 15.156 1 98.62 195 GLN A C 1
ATOM 1463 O O . GLN A 1 195 ? 3.348 22.562 14.5 1 98.62 195 GLN A O 1
ATOM 1468 N N . ILE A 1 196 ? 3.342 20.641 15.648 1 98.88 196 ILE A N 1
ATOM 1469 C CA . ILE A 1 196 ? 4.789 20.5 15.57 1 98.88 196 ILE A CA 1
ATOM 1470 C C . ILE A 1 196 ? 5.141 19.219 14.797 1 98.88 196 ILE A C 1
ATOM 1472 O O . ILE A 1 196 ? 4.746 18.125 15.195 1 98.88 196 ILE A O 1
ATOM 1476 N N . HIS A 1 197 ? 5.82 19.406 13.711 1 98.62 197 HIS A N 1
ATOM 1477 C CA . HIS A 1 197 ? 6.355 18.297 12.93 1 98.62 197 HIS A CA 1
ATOM 1478 C C . HIS A 1 197 ? 7.453 17.562 13.695 1 98.62 197 HIS A C 1
ATOM 1480 O O . HIS A 1 197 ? 8.422 18.188 14.133 1 98.62 197 HIS A O 1
ATOM 1486 N N . LEU A 1 198 ? 7.344 16.281 13.844 1 98.44 198 LEU A N 1
ATOM 1487 C CA . LEU A 1 198 ? 8.414 15.438 14.352 1 98.44 198 LEU A CA 1
ATOM 1488 C C . LEU A 1 198 ? 8.961 14.531 13.258 1 98.44 198 LEU A C 1
ATOM 1490 O O . LEU A 1 198 ? 8.234 14.172 12.32 1 98.44 198 LEU A O 1
ATOM 1494 N N . PRO A 1 199 ? 10.312 14.227 13.398 1 97.38 199 PRO A N 1
ATOM 1495 C CA . PRO A 1 199 ? 10.805 13.125 12.57 1 97.38 199 PRO A CA 1
ATOM 1496 C C . PRO A 1 199 ? 10.203 11.773 12.969 1 97.38 199 PRO A C 1
ATOM 1498 O O . PRO A 1 199 ? 10.609 11.195 13.977 1 97.38 199 PRO A O 1
ATOM 1501 N N . ALA A 1 200 ? 9.305 11.297 12.211 1 96.38 200 ALA A N 1
ATOM 1502 C CA . ALA A 1 200 ? 8.336 10.258 12.539 1 96.38 200 ALA A CA 1
ATOM 1503 C C . ALA A 1 200 ? 9.023 9.016 13.102 1 96.38 200 ALA A C 1
ATOM 1505 O O . ALA A 1 200 ? 8.477 8.336 13.969 1 96.38 200 ALA A O 1
ATOM 1506 N N . TRP A 1 201 ? 10.211 8.695 12.688 1 97 201 TRP A N 1
ATOM 1507 C CA . TRP A 1 201 ? 10.867 7.441 13.039 1 97 201 TRP A CA 1
ATOM 1508 C C . TRP A 1 201 ? 11.883 7.652 14.164 1 97 201 TRP A C 1
ATOM 1510 O O . TRP A 1 201 ? 12.562 6.711 14.578 1 97 201 TRP A O 1
ATOM 1520 N N . PHE A 1 202 ? 11.969 8.891 14.617 1 97.06 202 PHE A N 1
ATOM 1521 C CA . PHE A 1 202 ? 12.852 9.234 15.727 1 97.06 202 PHE A CA 1
ATOM 1522 C C . PHE A 1 202 ? 12.047 9.617 16.953 1 97.06 202 PHE A C 1
ATOM 1524 O O . PHE A 1 202 ? 10.875 9.992 16.859 1 97.06 202 PHE A O 1
ATOM 1531 N N . ARG A 1 203 ? 12.68 9.508 18.109 1 97.81 203 ARG A N 1
ATOM 1532 C CA . ARG A 1 203 ? 12 9.758 19.375 1 97.81 203 ARG A CA 1
ATOM 1533 C C . ARG A 1 203 ? 12.445 11.086 19.984 1 97.81 203 ARG A C 1
ATOM 1535 O O . ARG A 1 203 ? 12.961 11.117 21.109 1 97.81 203 ARG A O 1
ATOM 1542 N N . VAL A 1 204 ? 12.109 12.172 19.312 1 98.06 204 VAL A N 1
ATOM 1543 C CA . VAL A 1 204 ? 12.633 13.461 19.75 1 98.06 204 VAL A CA 1
ATOM 1544 C C . VAL A 1 204 ? 11.555 14.227 20.516 1 98.06 204 VAL A C 1
ATOM 1546 O O . VAL A 1 204 ? 11.797 15.336 20.984 1 98.06 204 VAL A O 1
ATOM 1549 N N . ALA A 1 205 ? 10.359 13.641 20.734 1 98.56 205 ALA A N 1
ATOM 1550 C CA . ALA A 1 205 ? 9.234 14.328 21.359 1 98.56 205 ALA A CA 1
ATOM 1551 C C . ALA A 1 205 ? 9.617 14.867 22.734 1 98.56 205 ALA A C 1
ATOM 1553 O O . ALA A 1 205 ? 9.25 15.992 23.094 1 98.56 205 ALA A O 1
ATOM 1554 N N . PRO A 1 206 ? 10.375 14.141 23.578 1 98.06 206 PRO A N 1
ATOM 1555 C CA . PRO A 1 206 ? 10.727 14.68 24.891 1 98.06 206 PRO A CA 1
ATOM 1556 C C . PRO A 1 206 ? 11.516 15.984 24.812 1 98.06 206 PRO A C 1
ATOM 1558 O O . PRO A 1 206 ? 11.242 16.922 25.547 1 98.06 206 PRO A O 1
ATOM 1561 N N . VAL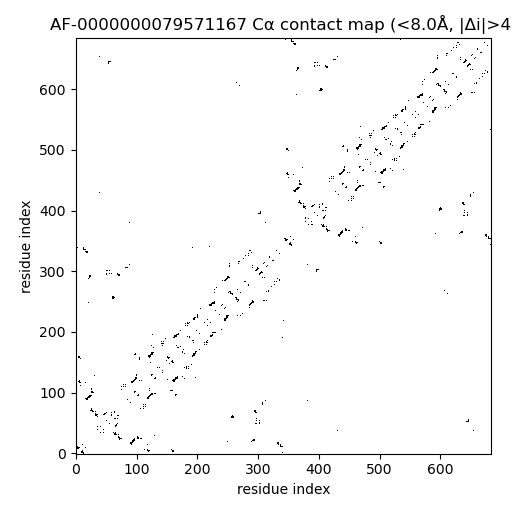 A 1 207 ? 12.422 16.062 23.875 1 97.75 207 VAL A N 1
ATOM 1562 C CA . VAL A 1 207 ? 13.219 17.266 23.703 1 97.75 207 VAL A CA 1
ATOM 1563 C C . VAL A 1 207 ? 12.328 18.422 23.25 1 97.75 207 VAL A C 1
ATOM 1565 O O . VAL A 1 207 ? 12.445 19.531 23.766 1 97.75 207 VAL A O 1
ATOM 1568 N N . VAL A 1 208 ? 11.492 18.141 22.344 1 98.56 208 VAL A N 1
ATOM 1569 C CA . VAL A 1 208 ? 10.57 19.141 21.797 1 98.56 208 VAL A CA 1
ATOM 1570 C C . VAL A 1 208 ? 9.641 19.641 22.891 1 98.56 208 VAL A C 1
ATOM 1572 O O . VAL A 1 208 ? 9.453 20.844 23.062 1 98.56 208 VAL A O 1
ATOM 1575 N N . LEU A 1 209 ? 9.07 18.75 23.703 1 98.69 209 LEU A N 1
ATOM 1576 C CA . LEU A 1 209 ? 8.109 19.109 24.734 1 98.69 209 LEU A CA 1
ATOM 1577 C C . LEU A 1 209 ? 8.797 19.859 25.875 1 98.69 209 LEU A C 1
ATOM 1579 O O . LEU A 1 209 ? 8.188 20.734 26.5 1 98.69 209 LEU A O 1
ATOM 1583 N N . ASP A 1 210 ? 10.055 19.562 26.141 1 98.38 210 ASP A N 1
ATOM 1584 C CA . ASP A 1 210 ? 10.805 20.328 27.125 1 98.38 210 ASP A CA 1
ATOM 1585 C C . ASP A 1 210 ? 10.906 21.797 26.719 1 98.38 210 ASP A C 1
ATOM 1587 O O . ASP A 1 210 ? 10.773 22.688 27.547 1 98.38 210 ASP A O 1
ATOM 1591 N N . ILE A 1 211 ? 11.125 22.016 25.422 1 98.06 211 ILE A N 1
ATOM 1592 C CA . ILE A 1 211 ? 11.18 23.375 24.922 1 98.06 211 ILE A CA 1
ATOM 1593 C C . ILE A 1 211 ? 9.812 24.031 25.078 1 98.06 211 ILE A C 1
ATOM 1595 O O . ILE A 1 211 ? 9.711 25.172 25.531 1 98.06 211 ILE A O 1
ATOM 1599 N N . VAL A 1 212 ? 8.797 23.344 24.734 1 98.56 212 VAL A N 1
ATOM 1600 C CA . VAL A 1 212 ? 7.434 23.875 24.812 1 98.56 212 VAL A CA 1
ATOM 1601 C C . VAL A 1 212 ? 7.086 24.219 26.25 1 98.56 212 VAL A C 1
ATOM 1603 O O . VAL A 1 212 ? 6.469 25.25 26.516 1 98.56 212 VAL A O 1
ATOM 1606 N N . ASP A 1 213 ? 7.52 23.375 27.172 1 97.75 213 ASP A N 1
ATOM 1607 C CA . ASP A 1 213 ? 7.254 23.562 28.594 1 97.75 213 ASP A CA 1
ATOM 1608 C C . ASP A 1 213 ? 7.914 24.844 29.109 1 97.75 213 ASP A C 1
ATOM 1610 O O . ASP A 1 213 ? 7.379 25.516 30 1 97.75 213 ASP A O 1
ATOM 1614 N N . GLU A 1 214 ? 9 25.141 28.562 1 97.56 214 GLU A N 1
ATOM 1615 C CA . GLU A 1 214 ? 9.719 26.344 28.984 1 97.56 214 GLU A CA 1
ATOM 1616 C C . GLU A 1 214 ? 8.883 27.594 28.734 1 97.56 214 GLU A C 1
ATOM 1618 O O . GLU A 1 214 ? 9.047 28.594 29.438 1 97.56 214 GLU A O 1
ATOM 1623 N N . TYR A 1 215 ? 8.031 27.516 27.844 1 97.81 215 TYR A N 1
ATOM 1624 C CA . TYR A 1 215 ? 7.238 28.688 27.484 1 97.81 215 TYR A CA 1
ATOM 1625 C C . TYR A 1 215 ? 5.844 28.609 28.094 1 97.81 215 TYR A C 1
ATOM 1627 O O . TYR A 1 215 ? 4.996 29.469 27.812 1 97.81 215 TYR A O 1
ATOM 1635 N N . GLU A 1 216 ? 5.594 27.531 28.844 1 97 216 GLU A N 1
ATOM 1636 C CA . GLU A 1 216 ? 4.34 27.344 29.562 1 97 216 GLU A CA 1
ATOM 1637 C C . GLU A 1 216 ? 3.152 27.297 28.609 1 97 216 GLU A C 1
ATOM 1639 O O . GLU A 1 216 ? 2.1 27.875 28.906 1 97 216 GLU A O 1
ATOM 1644 N N . VAL A 1 217 ? 3.367 26.781 27.469 1 97.56 217 VAL A N 1
ATOM 1645 C CA . VAL A 1 217 ? 2.275 26.547 26.531 1 97.56 217 VAL A CA 1
ATOM 1646 C C . VAL A 1 217 ? 1.325 25.5 27.109 1 97.56 217 VAL A C 1
ATOM 1648 O O . VAL A 1 217 ? 1.766 24.484 27.672 1 97.56 217 VAL A O 1
ATOM 1651 N N . ASP A 1 218 ? 0.036 25.797 27.078 1 96.88 218 ASP A N 1
ATOM 1652 C CA . ASP A 1 218 ? -0.949 24.797 27.484 1 96.88 218 ASP A CA 1
ATOM 1653 C C . ASP A 1 218 ? -0.807 23.516 26.656 1 96.88 218 ASP A C 1
ATOM 1655 O O . ASP A 1 218 ? -0.983 23.547 25.438 1 96.88 218 ASP A O 1
ATOM 1659 N N . PRO A 1 219 ? -0.549 22.375 27.266 1 97.69 219 PRO A N 1
ATOM 1660 C CA . PRO A 1 219 ? -0.354 21.141 26.5 1 97.69 219 PRO A CA 1
ATOM 1661 C C . PRO A 1 219 ? -1.573 20.75 25.672 1 97.69 219 PRO A C 1
ATOM 1663 O O . PRO A 1 219 ? -1.434 20.125 24.625 1 97.69 219 PRO A O 1
ATOM 1666 N N . ALA A 1 220 ? -2.736 21.188 26.094 1 97.44 220 ALA A N 1
ATOM 1667 C CA . ALA A 1 220 ? -3.967 20.859 25.375 1 97.44 220 ALA A CA 1
ATOM 1668 C C . ALA A 1 220 ? -4.035 21.594 24.047 1 97.44 220 ALA A C 1
ATOM 1670 O O . ALA A 1 220 ? -4.895 21.297 23.203 1 97.44 220 ALA A O 1
ATOM 1671 N N . LYS A 1 221 ? -3.074 22.5 23.797 1 98.12 221 LYS A N 1
ATOM 1672 C CA . LYS A 1 221 ? -3.004 23.25 22.531 1 98.12 221 LYS A CA 1
ATOM 1673 C C . LYS A 1 221 ? -1.86 22.734 21.656 1 98.12 221 LYS A C 1
ATOM 1675 O O . LYS A 1 221 ? -1.614 23.281 20.578 1 98.12 221 LYS A O 1
ATOM 1680 N N . VAL A 1 222 ? -1.173 21.688 22.078 1 98.75 222 VAL A N 1
ATOM 1681 C CA . VAL A 1 222 ? 0.018 21.203 21.391 1 98.75 222 VAL A CA 1
ATOM 1682 C C . VAL A 1 222 ? -0.301 19.891 20.656 1 98.75 222 VAL A C 1
ATOM 1684 O O . VAL A 1 222 ? -0.81 18.953 21.266 1 98.75 222 VAL A O 1
ATOM 1687 N N . VAL A 1 223 ? -0.07 19.891 19.375 1 98.88 223 VAL A N 1
ATOM 1688 C CA . VAL A 1 223 ? -0.245 18.719 18.547 1 98.88 223 VAL A CA 1
ATOM 1689 C C . VAL A 1 223 ? 1.114 18.219 18.062 1 98.88 223 VAL A C 1
ATOM 1691 O O . VAL A 1 223 ? 1.847 18.953 17.391 1 98.88 223 VAL A O 1
ATOM 1694 N N . LEU A 1 224 ? 1.492 17.016 18.422 1 98.88 224 LEU A N 1
ATOM 1695 C CA . LEU A 1 224 ? 2.668 16.375 17.844 1 98.88 224 LEU A CA 1
ATOM 1696 C C . LEU A 1 224 ? 2.293 15.57 16.594 1 98.88 224 LEU A C 1
ATOM 1698 O O . LEU A 1 224 ? 1.527 14.609 16.688 1 98.88 224 LEU A O 1
ATOM 1702 N N . CYS A 1 225 ? 2.82 15.977 15.461 1 98.75 225 CYS A N 1
ATOM 1703 C CA . CYS A 1 225 ? 2.475 15.406 14.164 1 98.75 225 CYS A CA 1
ATOM 1704 C C . CYS A 1 225 ? 3.293 14.148 13.891 1 98.75 225 CYS A C 1
ATOM 1706 O O . CYS A 1 225 ? 4.332 13.93 14.516 1 98.75 225 CYS A O 1
ATOM 1708 N N . HIS A 1 226 ? 2.848 13.258 12.984 1 98.5 226 HIS A N 1
ATOM 1709 C CA . HIS A 1 226 ? 3.52 12.094 12.43 1 98.5 226 HIS A CA 1
ATOM 1710 C C . HIS A 1 226 ? 3.844 11.07 13.516 1 98.5 226 HIS A C 1
ATOM 1712 O O . HIS A 1 226 ? 4.938 10.5 13.531 1 98.5 226 HIS A O 1
ATOM 1718 N N . MET A 1 227 ? 2.908 10.836 14.344 1 98.69 227 MET A N 1
ATOM 1719 C CA . MET A 1 227 ? 3.119 9.914 15.453 1 98.69 227 MET A CA 1
ATOM 1720 C C . MET A 1 227 ? 2.801 8.477 15.039 1 98.69 227 MET A C 1
ATOM 1722 O O . MET A 1 227 ? 3.113 7.531 15.758 1 98.69 227 MET A O 1
ATOM 1726 N N . GLY A 1 228 ? 2.271 8.312 13.812 1 98.06 228 GLY A N 1
ATOM 1727 C CA . GLY A 1 228 ? 1.92 7.004 13.289 1 98.06 228 GLY A CA 1
ATOM 1728 C C . GLY A 1 228 ? 3.084 6.031 13.281 1 98.06 228 GLY A C 1
ATOM 1729 O O . GLY A 1 228 ? 2.992 4.941 13.852 1 98.06 228 GLY A O 1
ATOM 1730 N N . PRO A 1 229 ? 4.199 6.402 12.789 1 97.94 229 PRO A N 1
ATOM 1731 C CA . PRO A 1 229 ? 5.344 5.5 12.664 1 97.94 229 PRO A CA 1
ATOM 1732 C C . PRO A 1 229 ? 5.867 5.016 14.008 1 97.94 229 PRO A C 1
ATOM 1734 O O . PRO A 1 229 ? 6.602 4.023 14.07 1 97.94 229 PRO A O 1
ATOM 1737 N N . SER A 1 230 ? 5.539 5.66 15.094 1 98.12 230 SER A N 1
ATOM 1738 C CA . SER A 1 230 ? 5.93 5.172 16.422 1 98.12 230 SER A CA 1
ATOM 1739 C C . SER A 1 230 ? 4.789 4.414 17.078 1 98.12 230 SER A C 1
ATOM 1741 O O . SER A 1 230 ? 4.844 4.129 18.281 1 98.12 230 SER A O 1
ATOM 1743 N N . GLY A 1 231 ? 3.775 4.055 16.328 1 97.88 231 GLY A N 1
ATOM 1744 C CA . GLY A 1 231 ? 2.574 3.447 16.875 1 97.88 231 GLY A CA 1
ATOM 1745 C C . GLY A 1 231 ? 2.834 2.109 17.547 1 97.88 231 GLY A C 1
ATOM 1746 O O . GLY A 1 231 ? 2.088 1.701 18.438 1 97.88 231 GLY A O 1
ATOM 1747 N N . ASP A 1 232 ? 3.896 1.439 17.125 1 96.75 232 ASP A N 1
ATOM 1748 C CA . ASP A 1 232 ? 4.195 0.142 17.734 1 96.75 232 ASP A CA 1
ATOM 1749 C C . ASP A 1 232 ? 4.926 0.308 19.062 1 96.75 232 ASP A C 1
ATOM 1751 O O . ASP A 1 232 ? 5.102 -0.661 19.812 1 96.75 232 ASP A O 1
ATOM 1755 N N . ASP A 1 233 ? 5.367 1.455 19.391 1 98.19 233 ASP A N 1
ATOM 1756 C CA . ASP A 1 233 ? 6.031 1.79 20.656 1 98.19 233 ASP A CA 1
ATOM 1757 C C . ASP A 1 233 ? 5.059 2.438 21.641 1 98.19 233 ASP A C 1
ATOM 1759 O O . ASP A 1 233 ? 5.113 3.648 21.859 1 98.19 233 ASP A O 1
ATOM 1763 N N . LEU A 1 234 ? 4.289 1.575 22.234 1 98.06 234 LEU A N 1
ATOM 1764 C CA . LEU A 1 234 ? 3.221 2.045 23.109 1 98.06 234 LEU A CA 1
ATOM 1765 C C . LEU A 1 234 ? 3.787 2.846 24.281 1 98.06 234 LEU A C 1
ATOM 1767 O O . LEU A 1 234 ? 3.193 3.838 24.703 1 98.06 234 LEU A O 1
ATOM 1771 N N . ALA A 1 235 ? 4.871 2.439 24.781 1 98.44 235 ALA A N 1
ATOM 1772 C CA . ALA A 1 235 ? 5.48 3.148 25.906 1 98.44 235 ALA A CA 1
ATOM 1773 C C . ALA A 1 235 ? 5.832 4.582 25.531 1 98.44 235 ALA A C 1
ATOM 1775 O O . ALA A 1 235 ? 5.582 5.516 26.297 1 98.44 235 ALA A O 1
ATOM 1776 N N . TYR A 1 236 ? 6.391 4.758 24.375 1 98.62 236 TYR A N 1
ATOM 1777 C CA . TYR A 1 236 ? 6.715 6.086 23.875 1 98.62 236 TYR A CA 1
ATOM 1778 C C . TYR A 1 236 ? 5.457 6.922 23.688 1 98.62 236 TYR A C 1
ATOM 1780 O O . TYR A 1 236 ? 5.402 8.078 24.109 1 98.62 236 TYR A O 1
ATOM 1788 N N . GLN A 1 237 ? 4.445 6.355 23.078 1 98.5 237 GLN A N 1
ATOM 1789 C CA . GLN A 1 237 ? 3.186 7.059 22.844 1 98.5 237 GLN A CA 1
ATOM 1790 C C . GLN A 1 237 ? 2.559 7.508 24.172 1 98.5 237 GLN A C 1
ATOM 1792 O O . GLN A 1 237 ? 2.141 8.656 24.297 1 98.5 237 GLN A O 1
ATOM 1797 N N . GLU A 1 238 ? 2.553 6.648 25.109 1 98.62 238 GLU A N 1
ATOM 1798 C CA . GLU A 1 238 ? 1.902 6.957 26.375 1 98.62 238 GLU A CA 1
ATOM 1799 C C . GLU A 1 238 ? 2.701 7.984 27.172 1 98.62 238 GLU A C 1
ATOM 1801 O O . GLU A 1 238 ? 2.125 8.82 27.875 1 98.62 238 GLU A O 1
ATOM 1806 N N . ALA A 1 239 ? 3.992 7.891 27.062 1 98.56 239 ALA A N 1
ATOM 1807 C CA . ALA A 1 239 ? 4.82 8.898 27.719 1 98.56 239 ALA A CA 1
ATOM 1808 C C . ALA A 1 239 ? 4.527 10.289 27.172 1 98.56 239 ALA A C 1
ATOM 1810 O O . ALA A 1 239 ? 4.484 11.266 27.922 1 98.56 239 ALA A O 1
ATOM 1811 N N . VAL A 1 240 ? 4.387 10.375 25.922 1 98.5 240 VAL A N 1
ATOM 1812 C CA . VAL A 1 240 ? 4.07 11.633 25.25 1 98.5 240 VAL A CA 1
ATOM 1813 C C . VAL A 1 240 ? 2.676 12.102 25.656 1 98.5 240 VAL A C 1
ATOM 1815 O O . VAL A 1 240 ? 2.482 13.266 26.016 1 98.5 240 VAL A O 1
ATOM 1818 N N . LEU A 1 241 ? 1.739 11.195 25.656 1 98.69 241 LEU A N 1
ATOM 1819 C CA . LEU A 1 241 ? 0.353 11.5 26 1 98.69 241 LEU A CA 1
ATOM 1820 C C . LEU A 1 241 ? 0.239 11.953 27.453 1 98.69 241 LEU A C 1
ATOM 1822 O O . LEU A 1 241 ? -0.607 12.789 27.781 1 98.69 241 LEU A O 1
ATOM 1826 N N . ALA A 1 242 ? 1.071 11.438 28.281 1 98.5 242 ALA A N 1
ATOM 1827 C CA . ALA A 1 242 ? 1.062 11.781 29.703 1 98.5 242 ALA A CA 1
ATOM 1828 C C . ALA A 1 242 ? 1.413 13.25 29.906 1 98.5 242 ALA A C 1
ATOM 1830 O O . ALA A 1 242 ? 1.104 13.82 30.953 1 98.5 242 ALA A O 1
ATOM 1831 N N . ARG A 1 243 ? 1.992 13.828 28.938 1 98.31 243 ARG A N 1
ATOM 1832 C CA . ARG A 1 243 ? 2.35 15.242 29.016 1 98.31 243 ARG A CA 1
ATOM 1833 C C . ARG A 1 243 ? 1.161 16.125 28.672 1 98.31 243 ARG A C 1
ATOM 1835 O O . ARG A 1 243 ? 1.253 17.359 28.734 1 98.31 243 ARG A O 1
ATOM 1842 N N . GLY A 1 244 ? 0.054 15.539 28.266 1 98.25 244 GLY A N 1
ATOM 1843 C CA . GLY A 1 244 ? -1.198 16.25 28.078 1 98.25 244 GLY A CA 1
ATOM 1844 C C . GLY A 1 244 ? -1.404 16.766 26.672 1 98.25 244 GLY A C 1
ATOM 1845 O O . GLY A 1 244 ? -2.35 17.5 26.406 1 98.25 244 GLY A O 1
ATOM 1846 N N . VAL A 1 245 ? -0.526 16.328 25.719 1 98.75 245 VAL A N 1
ATOM 1847 C CA . VAL A 1 245 ? -0.575 16.844 24.359 1 98.75 245 VAL A CA 1
ATOM 1848 C C . VAL A 1 245 ? -1.376 15.898 23.469 1 98.75 245 VAL A C 1
ATOM 1850 O O . VAL A 1 245 ? -1.797 14.828 23.906 1 98.75 245 VAL A O 1
ATOM 1853 N N . TYR A 1 246 ? -1.683 16.328 22.234 1 98.81 246 TYR A N 1
ATOM 1854 C CA . TYR A 1 246 ? -2.279 15.469 21.219 1 98.81 246 TYR A CA 1
ATOM 1855 C C . TYR A 1 246 ? -1.205 14.711 20.453 1 98.81 246 TYR A C 1
ATOM 1857 O O . TYR A 1 246 ? -0.156 15.266 20.125 1 98.81 246 TYR A O 1
ATOM 1865 N N . VAL A 1 247 ? -1.471 13.445 20.219 1 98.88 247 VAL A N 1
ATOM 1866 C CA . VAL A 1 247 ? -0.718 12.695 19.219 1 98.88 247 VAL A CA 1
ATOM 1867 C C . VAL A 1 247 ? -1.519 12.617 17.922 1 98.88 247 VAL A C 1
ATOM 1869 O O . VAL A 1 247 ? -2.715 12.312 17.938 1 98.88 247 VAL A O 1
ATOM 1872 N N . GLN A 1 248 ? -0.861 12.906 16.859 1 98.88 248 GLN A N 1
ATOM 1873 C CA . GLN A 1 248 ? -1.579 12.961 15.586 1 98.88 248 GLN A CA 1
ATOM 1874 C C . GLN A 1 248 ? -1.13 11.844 14.648 1 98.88 248 GLN A C 1
ATOM 1876 O O . GLN A 1 248 ? 0.047 11.758 14.289 1 98.88 248 GLN A O 1
ATOM 1881 N N . TYR A 1 249 ? -2.033 10.984 14.297 1 98.81 249 TYR A N 1
ATOM 1882 C CA . TYR A 1 249 ? -1.874 10 13.227 1 98.81 249 TYR A CA 1
ATOM 1883 C C . TYR A 1 249 ? -2.273 10.594 11.883 1 98.81 249 TYR A C 1
ATOM 1885 O O . TYR A 1 249 ? -3.42 10.453 11.445 1 98.81 249 TYR A O 1
ATOM 1893 N N . ASP A 1 250 ? -1.274 11.211 11.234 1 98.81 250 ASP A N 1
ATOM 1894 C CA . ASP A 1 250 ? -1.628 11.992 10.047 1 98.81 250 ASP A CA 1
ATOM 1895 C C . ASP A 1 250 ? -1.02 11.383 8.789 1 98.81 250 ASP A C 1
ATOM 1897 O O . ASP A 1 250 ? -0.933 12.039 7.754 1 98.81 250 ASP A O 1
ATOM 1901 N N . MET A 1 251 ? -0.581 10.156 8.859 1 98.5 251 MET A N 1
ATOM 1902 C CA . MET A 1 251 ? -0.053 9.477 7.676 1 98.5 251 MET A CA 1
ATOM 1903 C C . MET A 1 251 ? -0.977 8.344 7.242 1 98.5 251 MET A C 1
ATOM 1905 O O . MET A 1 251 ? -0.513 7.309 6.758 1 98.5 251 MET A O 1
ATOM 1909 N N . VAL A 1 252 ? -2.264 8.516 7.492 1 98.69 252 VAL A N 1
ATOM 1910 C CA . VAL A 1 252 ? -3.262 7.527 7.09 1 98.69 252 VAL A CA 1
ATOM 1911 C C . VAL A 1 252 ? -3.404 7.523 5.57 1 98.69 252 VAL A C 1
ATOM 1913 O O . VAL A 1 252 ? -3.568 8.578 4.953 1 98.69 252 VAL A O 1
ATOM 1916 N N . GLY A 1 253 ? -3.297 6.383 4.93 1 98.19 253 GLY A N 1
ATOM 1917 C CA . GLY A 1 253 ? -3.428 6.238 3.488 1 98.19 253 GLY A CA 1
ATOM 1918 C C . GLY A 1 253 ? -2.139 6.512 2.74 1 98.19 253 GLY A C 1
ATOM 1919 O O . GLY A 1 253 ? -2.053 6.281 1.532 1 98.19 253 GLY A O 1
ATOM 1920 N N . MET A 1 254 ? -0.996 7.148 3.287 1 97.12 254 MET A N 1
ATOM 1921 C CA . MET A 1 254 ? 0.231 7.551 2.605 1 97.12 254 MET A CA 1
ATOM 1922 C C . MET A 1 254 ? 1.087 6.336 2.262 1 97.12 254 MET A C 1
ATOM 1924 O O . MET A 1 254 ? 1.683 6.277 1.185 1 97.12 254 MET A O 1
ATOM 1928 N N . GLU A 1 255 ? 1.021 5.172 2.516 1 93.88 255 GLU A N 1
ATOM 1929 C CA . GLU A 1 255 ? 1.714 3.891 2.426 1 93.88 255 GLU A CA 1
ATOM 1930 C C . GLU A 1 255 ? 2.875 3.959 1.438 1 93.88 255 GLU A C 1
ATOM 1932 O O . GLU A 1 255 ? 2.998 3.107 0.556 1 93.88 255 GLU A O 1
ATOM 1937 N N . VAL A 1 256 ? 3.75 5.016 1.533 1 96.75 256 VAL A N 1
ATOM 1938 C CA . VAL A 1 256 ? 4.902 5.211 0.658 1 96.75 256 VAL A CA 1
ATOM 1939 C C . VAL A 1 256 ? 6.176 4.77 1.375 1 96.75 256 VAL A C 1
ATOM 1941 O O . VAL A 1 256 ? 6.199 4.656 2.604 1 96.75 256 VAL A O 1
ATOM 1944 N N . PHE A 1 257 ? 7.184 4.422 0.629 1 96.31 257 PHE A N 1
ATOM 1945 C CA . PHE A 1 257 ? 8.555 4.203 1.083 1 96.31 257 PHE A CA 1
ATOM 1946 C C . PHE A 1 257 ? 9.414 5.426 0.798 1 96.31 257 PHE A C 1
ATOM 1948 O O . PHE A 1 257 ? 9.578 5.824 -0.357 1 96.31 257 PHE A O 1
ATOM 1955 N N . TYR A 1 258 ? 9.906 6.039 1.842 1 95.38 258 TYR A N 1
ATOM 1956 C CA . TYR A 1 258 ? 10.82 7.16 1.67 1 95.38 258 TYR A CA 1
ATOM 1957 C C . TYR A 1 258 ? 12.242 6.664 1.4 1 95.38 258 TYR A C 1
ATOM 1959 O O . TYR A 1 258 ? 13.016 6.457 2.334 1 95.38 258 TYR A O 1
ATOM 1967 N N . ALA A 1 259 ? 12.562 6.645 0.13 1 93.06 259 ALA A N 1
ATOM 1968 C CA . ALA A 1 259 ? 13.828 6.043 -0.304 1 93.06 259 ALA A CA 1
ATOM 1969 C C . ALA A 1 259 ? 15.016 6.812 0.255 1 93.06 259 ALA A C 1
ATOM 1971 O O . ALA A 1 259 ? 16.047 6.219 0.572 1 93.06 259 ALA A O 1
ATOM 1972 N N . ASP A 1 260 ? 14.859 8.094 0.366 1 90.19 260 ASP A N 1
ATOM 1973 C CA . ASP A 1 260 ? 15.945 8.938 0.843 1 90.19 260 ASP A CA 1
ATOM 1974 C C . ASP A 1 260 ? 16.297 8.609 2.291 1 90.19 260 ASP A C 1
ATOM 1976 O O . ASP A 1 260 ? 17.453 8.781 2.707 1 90.19 260 ASP A O 1
ATOM 1980 N N . GLN A 1 261 ? 15.328 8.086 3.043 1 91.44 261 GLN A N 1
ATOM 1981 C CA . GLN A 1 261 ? 15.547 7.773 4.453 1 91.44 261 GLN A CA 1
ATOM 1982 C C . GLN A 1 261 ? 15.531 6.266 4.688 1 91.44 261 GLN A C 1
ATOM 1984 O O . GLN A 1 261 ? 15.914 5.797 5.762 1 91.44 261 GLN A O 1
ATOM 1989 N N . GLY A 1 262 ? 15.086 5.527 3.697 1 91.62 262 GLY A N 1
ATOM 1990 C CA . GLY A 1 262 ? 15.016 4.082 3.811 1 91.62 262 GLY A CA 1
ATOM 1991 C C . GLY A 1 262 ? 13.961 3.609 4.793 1 91.62 262 GLY A C 1
ATOM 1992 O O . GLY A 1 262 ? 14.18 2.654 5.539 1 91.62 262 GLY A O 1
ATOM 1993 N N . VAL A 1 263 ? 12.789 4.344 4.824 1 93.81 263 VAL A N 1
ATOM 1994 C CA . VAL A 1 263 ? 11.773 4.004 5.816 1 93.81 263 VAL A CA 1
ATOM 1995 C C . VAL A 1 263 ? 10.422 3.83 5.137 1 93.81 263 VAL A C 1
ATOM 1997 O O . VAL A 1 263 ? 10.102 4.535 4.176 1 93.81 263 VAL A O 1
ATOM 2000 N N . GLN A 1 264 ? 9.633 2.873 5.641 1 96.19 264 GLN A N 1
ATOM 2001 C CA . GLN A 1 264 ? 8.305 2.555 5.141 1 96.19 264 GLN A CA 1
ATOM 2002 C C . GLN A 1 264 ? 7.219 3.148 6.039 1 96.19 264 GLN A C 1
ATOM 2004 O O . GLN A 1 264 ? 7.238 2.955 7.254 1 96.19 264 GLN A O 1
ATOM 2009 N N . CYS A 1 265 ? 6.266 3.904 5.441 1 97.5 265 CYS A N 1
ATOM 2010 C CA . CYS A 1 265 ? 5.098 4.375 6.18 1 97.5 265 CYS A CA 1
ATOM 2011 C C . CYS A 1 265 ? 4.262 3.205 6.68 1 97.5 265 CYS A C 1
ATOM 2013 O O . CYS A 1 265 ? 4.172 2.17 6.016 1 97.5 265 CYS A O 1
ATOM 2015 N N . PRO A 1 266 ? 3.641 3.436 7.832 1 96.75 266 PRO A N 1
ATOM 2016 C CA . PRO A 1 266 ? 2.746 2.377 8.305 1 96.75 266 PRO A CA 1
ATOM 2017 C C . PRO A 1 266 ? 1.552 2.156 7.379 1 96.75 266 PRO A C 1
ATOM 2019 O O . PRO A 1 266 ? 1.085 3.1 6.734 1 96.75 266 PRO A O 1
ATOM 2022 N N . SER A 1 267 ? 1.05 0.945 7.352 1 96.12 267 SER A N 1
ATOM 2023 C CA . SER A 1 267 ? -0.169 0.633 6.613 1 96.12 267 SER A CA 1
ATOM 2024 C C . SER A 1 267 ? -1.406 1.139 7.344 1 96.12 267 SER A C 1
ATOM 2026 O O . SER A 1 267 ? -1.333 1.499 8.523 1 96.12 267 SER A O 1
ATOM 2028 N N . ASP A 1 268 ? -2.518 1.144 6.668 1 97.56 268 ASP A N 1
ATOM 2029 C CA . ASP A 1 268 ? -3.785 1.513 7.289 1 97.56 268 ASP A CA 1
ATOM 2030 C C . ASP A 1 268 ? -4.176 0.515 8.375 1 97.56 268 ASP A C 1
ATOM 2032 O O . ASP A 1 268 ? -4.766 0.892 9.391 1 97.56 268 ASP A O 1
ATOM 2036 N N . GLU A 1 269 ? -3.832 -0.715 8.156 1 95.69 269 GLU A N 1
ATOM 2037 C CA . GLU A 1 269 ? -4.129 -1.727 9.172 1 95.69 269 GLU A CA 1
ATOM 2038 C C . GLU A 1 269 ? -3.357 -1.461 10.461 1 95.69 269 GLU A C 1
ATOM 2040 O O . GLU A 1 269 ? -3.91 -1.585 11.555 1 95.69 269 GLU A O 1
ATOM 2045 N N . GLN A 1 270 ? -2.123 -1.115 10.328 1 96.06 270 GLN A N 1
ATOM 2046 C CA . GLN A 1 270 ? -1.304 -0.792 11.492 1 96.06 270 GLN A CA 1
ATOM 2047 C C . GLN A 1 270 ? -1.833 0.447 12.211 1 96.06 270 GLN A C 1
ATOM 2049 O O . GLN A 1 270 ? -2.029 0.429 13.43 1 96.06 270 GLN A O 1
ATOM 2054 N N . ASN A 1 271 ? -2.086 1.479 11.461 1 98.38 271 ASN A N 1
ATOM 2055 C CA . ASN A 1 271 ? -2.621 2.705 12.039 1 98.38 271 ASN A CA 1
ATOM 2056 C C . ASN A 1 271 ? -3.922 2.445 12.797 1 98.38 271 ASN A C 1
ATOM 2058 O O . ASN A 1 271 ? -4.098 2.918 13.922 1 98.38 271 ASN A O 1
ATOM 2062 N N . ALA A 1 272 ? -4.809 1.696 12.125 1 98.38 272 ALA A N 1
ATOM 2063 C CA . ALA A 1 272 ? -6.098 1.414 12.742 1 98.38 272 ALA A CA 1
ATOM 2064 C C . ALA A 1 272 ? -5.926 0.657 14.062 1 98.38 272 ALA A C 1
ATOM 2066 O O . ALA A 1 272 ? -6.559 0.988 15.062 1 98.38 272 ALA A O 1
ATOM 2067 N N . ALA A 1 273 ? -5.082 -0.302 14.047 1 97.81 273 ALA A N 1
ATOM 2068 C CA . ALA A 1 273 ? -4.84 -1.104 15.242 1 97.81 273 ALA A CA 1
ATOM 2069 C C . ALA A 1 273 ? -4.246 -0.256 16.359 1 97.81 273 ALA A C 1
ATOM 2071 O O . ALA A 1 273 ? -4.633 -0.393 17.531 1 97.81 273 ALA A O 1
ATOM 2072 N N . TRP A 1 274 ? -3.301 0.575 16.047 1 98.69 274 TRP A N 1
ATOM 2073 C CA . TRP A 1 274 ? -2.611 1.38 17.047 1 98.69 274 TRP A CA 1
ATOM 2074 C C . TRP A 1 274 ? -3.535 2.453 17.609 1 98.69 274 TRP A C 1
ATOM 2076 O O . TRP A 1 274 ? -3.506 2.736 18.812 1 98.69 274 TRP A O 1
ATOM 2086 N N . ILE A 1 275 ? -4.359 3.055 16.781 1 98.88 275 ILE A N 1
ATOM 2087 C CA . ILE A 1 275 ? -5.344 4.02 17.25 1 98.88 275 ILE A CA 1
ATOM 2088 C C . ILE A 1 275 ? -6.336 3.332 18.188 1 98.88 275 ILE A C 1
ATOM 2090 O O . ILE A 1 275 ? -6.633 3.84 19.281 1 98.88 275 ILE A O 1
ATOM 2094 N N . ALA A 1 276 ? -6.824 2.166 17.781 1 98.75 276 ALA A N 1
ATOM 2095 C CA . ALA A 1 276 ? -7.758 1.407 18.609 1 98.75 276 ALA A CA 1
ATOM 2096 C C . ALA A 1 276 ? -7.148 1.104 19.969 1 98.75 276 ALA A C 1
ATOM 2098 O O . ALA A 1 276 ? -7.832 1.186 21 1 98.75 276 ALA A O 1
ATOM 2099 N N . ARG A 1 277 ? -5.914 0.744 19.984 1 98.62 277 ARG A N 1
ATOM 2100 C CA . ARG A 1 277 ? -5.211 0.446 21.234 1 98.62 277 ARG A CA 1
ATOM 2101 C C . ARG A 1 277 ? -5.188 1.662 22.156 1 98.62 277 ARG A C 1
ATOM 2103 O O . ARG A 1 277 ? -5.348 1.531 23.375 1 98.62 277 ARG A O 1
ATOM 2110 N N . LEU A 1 278 ? -4.941 2.85 21.609 1 98.75 278 LEU A N 1
ATOM 2111 C CA . LEU A 1 278 ? -4.941 4.066 22.406 1 98.75 278 LEU A CA 1
ATOM 2112 C C . LEU A 1 278 ? -6.332 4.34 22.984 1 98.75 278 LEU A C 1
ATOM 2114 O O . LEU A 1 278 ? -6.461 4.754 24.125 1 98.75 278 LEU A O 1
ATOM 2118 N N . PHE A 1 279 ? -7.391 4.113 22.203 1 98.69 279 PHE A N 1
ATOM 2119 C CA . PHE A 1 279 ? -8.758 4.277 22.672 1 98.69 279 PHE A CA 1
ATOM 2120 C C . PHE A 1 279 ? -9.062 3.291 23.797 1 98.69 279 PHE A C 1
ATOM 2122 O O . PHE A 1 279 ? -9.648 3.662 24.812 1 98.69 279 PHE A O 1
ATOM 2129 N N . GLU A 1 280 ? -8.641 2.086 23.625 1 98.31 280 GLU A N 1
ATOM 2130 C CA . GLU A 1 280 ? -8.844 1.054 24.625 1 98.31 280 GLU A CA 1
ATOM 2131 C C . GLU A 1 280 ? -8.172 1.435 25.953 1 98.31 280 GLU A C 1
ATOM 2133 O O . GLU A 1 280 ? -8.68 1.115 27.031 1 98.31 280 GLU A O 1
ATOM 2138 N N . ARG A 1 281 ? -7.129 2.135 25.844 1 98.12 281 ARG A N 1
ATOM 2139 C CA . ARG A 1 281 ? -6.328 2.486 27.016 1 98.12 281 ARG A CA 1
ATOM 2140 C C . ARG A 1 281 ? -6.773 3.824 27.594 1 98.12 281 ARG A C 1
ATOM 2142 O O . ARG A 1 281 ? -6.141 4.344 28.516 1 98.12 281 ARG A O 1
ATOM 2149 N N . GLY A 1 282 ? -7.773 4.438 26.984 1 98.25 282 GLY A N 1
ATOM 2150 C CA . GLY A 1 282 ? -8.391 5.621 27.562 1 98.25 282 GLY A CA 1
ATOM 2151 C C . GLY A 1 282 ? -7.785 6.914 27.047 1 98.25 282 GLY A C 1
ATOM 2152 O O . GLY A 1 282 ? -7.988 7.977 27.641 1 98.25 282 GLY A O 1
ATOM 2153 N N . HIS A 1 283 ? -7.047 6.879 25.938 1 98.75 283 HIS A N 1
ATOM 2154 C CA . HIS A 1 283 ? -6.355 8.062 25.438 1 98.75 283 HIS A CA 1
ATOM 2155 C C . HIS A 1 283 ? -7.082 8.664 24.25 1 98.75 283 HIS A C 1
ATOM 2157 O O . HIS A 1 283 ? -6.543 9.531 23.562 1 98.75 283 HIS A O 1
ATOM 2163 N N . GLY A 1 284 ? -8.289 8.242 23.969 1 98.69 284 GLY A N 1
ATOM 2164 C CA . GLY A 1 284 ? -9.016 8.602 22.766 1 98.69 284 GLY A CA 1
ATOM 2165 C C . GLY A 1 284 ? -9.211 10.102 22.609 1 98.69 284 GLY A C 1
ATOM 2166 O O . GLY A 1 284 ? -9.25 10.609 21.484 1 98.69 284 GLY A O 1
ATOM 2167 N N . ARG A 1 285 ? -9.266 10.859 23.672 1 98.56 285 ARG A N 1
ATOM 2168 C CA . ARG A 1 285 ? -9.539 12.289 23.625 1 98.56 285 ARG A CA 1
ATOM 2169 C C . ARG A 1 285 ? -8.305 13.078 23.203 1 98.56 285 ARG A C 1
ATOM 2171 O O . ARG A 1 285 ? -8.391 14.266 22.906 1 98.56 285 ARG A O 1
ATOM 2178 N N . GLN A 1 286 ? -7.164 12.367 23.156 1 98.81 286 GLN A N 1
ATOM 2179 C CA . GLN A 1 286 ? -5.91 13.039 22.828 1 98.81 286 GLN A CA 1
ATOM 2180 C C . GLN A 1 286 ? -5.367 12.562 21.484 1 98.81 286 GLN A C 1
ATOM 2182 O O . GLN A 1 286 ? -4.188 12.742 21.188 1 98.81 286 GLN A O 1
ATOM 2187 N N . VAL A 1 287 ? -6.199 11.977 20.625 1 98.94 287 VAL A N 1
ATOM 2188 C CA . VAL A 1 287 ? -5.762 11.461 19.328 1 98.94 287 VAL A CA 1
ATOM 2189 C C . VAL A 1 287 ? -6.391 12.281 18.203 1 98.94 287 VAL A C 1
ATOM 2191 O O . VAL A 1 287 ? -7.598 12.539 18.219 1 98.94 287 VAL A O 1
ATOM 2194 N N . LEU A 1 288 ? -5.57 12.758 17.344 1 98.94 288 LEU A N 1
ATOM 2195 C CA . LEU A 1 288 ? -6.023 13.359 16.094 1 98.94 288 LEU A CA 1
ATOM 2196 C C . LEU A 1 288 ? -5.637 12.492 14.898 1 98.94 288 LEU A C 1
ATOM 2198 O O . LEU A 1 288 ? -4.773 11.617 15.016 1 98.94 288 LEU A O 1
ATOM 2202 N N . MET A 1 289 ? -6.27 12.734 13.797 1 98.81 289 MET A N 1
ATOM 2203 C CA . MET A 1 289 ? -6.059 11.867 12.641 1 98.81 289 MET A CA 1
ATOM 2204 C C . MET A 1 289 ? -6.18 12.656 11.336 1 98.81 289 MET A C 1
ATOM 2206 O O . MET A 1 289 ? -6.984 13.586 11.242 1 98.81 289 MET A O 1
ATOM 2210 N N . SER A 1 290 ? -5.398 12.328 10.406 1 98.88 290 SER A N 1
ATOM 2211 C CA . SER A 1 290 ? -5.453 12.914 9.07 1 98.88 290 SER A CA 1
ATOM 2212 C C . SER A 1 290 ? -4.633 12.094 8.078 1 98.88 290 SER A C 1
ATOM 2214 O O . SER A 1 290 ? -4.379 10.906 8.305 1 98.88 290 SER A O 1
ATOM 2216 N N . GLN A 1 291 ? -4.336 12.703 6.875 1 98.81 291 GLN A N 1
ATOM 2217 C CA . GLN A 1 291 ? -3.719 11.914 5.812 1 98.81 291 GLN A CA 1
ATOM 2218 C C . GLN A 1 291 ? -2.395 12.531 5.367 1 98.81 291 GLN A C 1
ATOM 2220 O O . GLN A 1 291 ? -1.544 11.844 4.801 1 98.81 291 GLN A O 1
ATOM 2225 N N . ASP A 1 292 ? -2.258 13.797 5.586 1 98.69 292 ASP A N 1
ATOM 2226 C CA . ASP A 1 292 ? -1.055 14.516 5.172 1 98.69 292 ASP A CA 1
ATOM 2227 C C . ASP A 1 292 ? -0.792 14.328 3.68 1 98.69 292 ASP A C 1
ATOM 2229 O O . ASP A 1 292 ? 0.301 13.914 3.283 1 98.69 292 ASP A O 1
ATOM 2233 N N . ILE A 1 293 ? -1.787 14.617 2.85 1 98.75 293 ILE A N 1
ATOM 2234 C CA . ILE A 1 293 ? -1.62 14.648 1.401 1 98.75 293 ILE A CA 1
ATOM 2235 C C . ILE A 1 293 ? -0.733 15.828 1.01 1 98.75 293 ILE A C 1
ATOM 2237 O O . ILE A 1 293 ? -1.111 16.984 1.2 1 98.75 293 ILE A O 1
ATOM 2241 N N . PHE A 1 294 ? 0.462 15.555 0.467 1 98.44 294 PHE A N 1
ATOM 2242 C CA . PHE A 1 294 ? 1.366 16.672 0.195 1 98.44 294 PHE A CA 1
ATOM 2243 C C . PHE A 1 294 ? 2.092 16.469 -1.13 1 98.44 294 PHE A C 1
ATOM 2245 O O . PHE A 1 294 ? 2.857 17.328 -1.563 1 98.44 294 PHE A O 1
ATOM 2252 N N . LEU A 1 295 ? 1.866 15.305 -1.804 1 98.56 295 LEU A N 1
ATOM 2253 C CA . LEU A 1 295 ? 2.414 14.961 -3.113 1 98.56 295 LEU A CA 1
ATOM 2254 C C . LEU A 1 295 ? 1.299 14.758 -4.133 1 98.56 295 LEU A C 1
ATOM 2256 O O . LEU A 1 295 ? 0.191 14.352 -3.771 1 98.56 295 LEU A O 1
ATOM 2260 N N . LYS A 1 296 ? 1.642 14.969 -5.367 1 98.25 296 LYS A N 1
ATOM 2261 C CA . LYS A 1 296 ? 0.658 14.766 -6.43 1 98.25 296 LYS A CA 1
ATOM 2262 C C . LYS A 1 296 ? 0.188 13.32 -6.48 1 98.25 296 LYS A C 1
ATOM 2264 O O . LYS A 1 296 ? -0.999 13.047 -6.684 1 98.25 296 LYS A O 1
ATOM 2269 N N . SER A 1 297 ? 1.062 12.383 -6.285 1 98.25 297 SER A N 1
ATOM 2270 C CA . SER A 1 297 ? 0.752 10.961 -6.383 1 98.25 297 SER A CA 1
ATOM 2271 C C . SER A 1 297 ? -0.167 10.516 -5.25 1 98.25 297 SER A C 1
ATOM 2273 O O . SER A 1 297 ? -0.728 9.414 -5.297 1 98.25 297 SER A O 1
ATOM 2275 N N . LEU A 1 298 ? -0.358 11.367 -4.277 1 98.69 298 LEU A N 1
ATOM 2276 C CA . LEU A 1 298 ? -1.265 11.047 -3.18 1 98.69 298 LEU A CA 1
ATOM 2277 C C . LEU A 1 298 ? -2.66 11.602 -3.449 1 98.69 298 LEU A C 1
ATOM 2279 O O . LEU A 1 298 ? -3.588 11.359 -2.672 1 98.69 298 LEU A O 1
ATOM 2283 N N . LEU A 1 299 ? -2.846 12.305 -4.523 1 98.69 299 LEU A N 1
ATOM 2284 C CA . LEU A 1 299 ? -4.164 12.781 -4.918 1 98.69 299 LEU A CA 1
ATOM 2285 C C . LEU A 1 299 ? -4.949 11.695 -5.637 1 98.69 299 LEU A C 1
ATOM 2287 O O . LEU A 1 299 ? -4.363 10.82 -6.285 1 98.69 299 LEU A O 1
ATOM 2291 N N . ARG A 1 300 ? -6.23 11.812 -5.543 1 98.06 300 ARG A N 1
ATOM 2292 C CA . ARG A 1 300 ? -7.113 10.836 -6.176 1 98.06 300 ARG A CA 1
ATOM 2293 C C . ARG A 1 300 ? -6.926 10.836 -7.691 1 98.06 300 ARG A C 1
ATOM 2295 O O . ARG A 1 300 ? -6.898 9.773 -8.32 1 98.06 300 ARG A O 1
ATOM 2302 N N . GLU A 1 301 ? -6.762 11.953 -8.273 1 97.62 301 GLU A N 1
ATOM 2303 C CA . GLU A 1 301 ? -6.574 12.086 -9.719 1 97.62 301 GLU A CA 1
ATOM 2304 C C . GLU A 1 301 ? -5.371 11.273 -10.195 1 97.62 301 GLU A C 1
ATOM 2306 O O . GLU A 1 301 ? -5.336 10.82 -11.336 1 97.62 301 GLU A O 1
ATOM 2311 N N . TYR A 1 302 ? -4.441 11.078 -9.305 1 97.69 302 TYR A N 1
ATOM 2312 C CA . TYR A 1 302 ? -3.217 10.375 -9.664 1 97.69 302 TYR A CA 1
ATOM 2313 C C . TYR A 1 302 ? -3.139 9.023 -8.961 1 97.69 302 TYR A C 1
ATOM 2315 O O . TYR A 1 302 ? -2.049 8.555 -8.625 1 97.69 302 TYR A O 1
ATOM 2323 N N . GLY A 1 303 ? -4.293 8.484 -8.625 1 97.5 303 GLY A N 1
ATOM 2324 C CA . GLY A 1 303 ? -4.363 7.102 -8.188 1 97.5 303 GLY A CA 1
ATOM 2325 C C . GLY A 1 303 ? -4.148 6.934 -6.695 1 97.5 303 GLY A C 1
ATOM 2326 O O . GLY A 1 303 ? -4.07 5.809 -6.195 1 97.5 303 GLY A O 1
ATOM 2327 N N . GLY A 1 304 ? -3.996 8.055 -5.957 1 98.25 304 GLY A N 1
ATOM 2328 C CA . GLY A 1 304 ? -3.76 7.984 -4.527 1 98.25 304 GLY A CA 1
ATOM 2329 C C . GLY A 1 304 ? -5.031 8.078 -3.705 1 98.25 304 GLY A C 1
ATOM 2330 O O . GLY A 1 304 ? -6.133 8 -4.25 1 98.25 304 GLY A O 1
ATOM 2331 N N . PRO A 1 305 ? -4.918 8.203 -2.43 1 98.38 305 PRO A N 1
ATOM 2332 C CA . PRO A 1 305 ? -6.074 8.203 -1.529 1 98.38 305 PRO A CA 1
ATOM 2333 C C . PRO A 1 305 ? -6.934 9.461 -1.678 1 98.38 305 PRO A C 1
ATOM 2335 O O . PRO A 1 305 ? -8.164 9.391 -1.562 1 98.38 305 PRO A O 1
ATOM 2338 N N . GLY A 1 306 ? -6.293 10.609 -1.933 1 98.56 306 GLY A N 1
ATOM 2339 C CA . GLY A 1 306 ? -7.02 11.867 -1.879 1 98.56 306 GLY A CA 1
ATOM 2340 C C . GLY A 1 306 ? -7.535 12.195 -0.491 1 98.56 306 GLY A C 1
ATOM 2341 O O . GLY A 1 306 ? -7.277 11.461 0.465 1 98.56 306 GLY A O 1
ATOM 2342 N N . TYR A 1 307 ? -8.305 13.227 -0.387 1 98.75 307 TYR A N 1
ATOM 2343 C CA . TYR A 1 307 ? -8.711 13.742 0.917 1 98.75 307 TYR A CA 1
ATOM 2344 C C . TYR A 1 307 ? -9.914 12.977 1.45 1 98.75 307 TYR A C 1
ATOM 2346 O O . TYR A 1 307 ? -10.289 13.125 2.617 1 98.75 307 TYR A O 1
ATOM 2354 N N . ALA A 1 308 ? -10.453 12.078 0.708 1 98.25 308 ALA A N 1
ATOM 2355 C CA . ALA A 1 308 ? -11.703 11.43 1.097 1 98.25 308 ALA A CA 1
ATOM 2356 C C . ALA A 1 308 ? -11.453 10.023 1.629 1 98.25 308 ALA A C 1
ATOM 2358 O O . ALA A 1 308 ? -12.398 9.297 1.965 1 98.25 308 ALA A O 1
ATOM 2359 N N . HIS A 1 309 ? -10.219 9.625 1.753 1 98.62 309 HIS A N 1
ATOM 2360 C CA . HIS A 1 309 ? -9.875 8.25 2.115 1 98.62 309 HIS A CA 1
ATOM 2361 C C . HIS A 1 309 ? -10.406 7.898 3.5 1 98.62 309 HIS A C 1
ATOM 2363 O O . HIS A 1 309 ? -10.93 6.805 3.705 1 98.62 309 HIS A O 1
ATOM 2369 N N . ILE A 1 310 ? -10.305 8.789 4.453 1 98.69 310 ILE A N 1
ATOM 2370 C CA . ILE A 1 310 ? -10.648 8.492 5.836 1 98.69 310 ILE A CA 1
ATOM 2371 C C . ILE A 1 310 ? -12.133 8.164 5.941 1 98.69 310 ILE A C 1
ATOM 2373 O O . ILE A 1 310 ? -12.508 7.078 6.383 1 98.69 310 ILE A O 1
ATOM 2377 N N . PRO A 1 311 ? -13.055 9.023 5.457 1 97.94 311 PRO A N 1
ATOM 2378 C CA . PRO A 1 311 ? -14.469 8.633 5.566 1 97.94 311 PRO A CA 1
ATOM 2379 C C . PRO A 1 311 ? -14.82 7.457 4.664 1 97.94 311 PRO A C 1
ATOM 2381 O O . PRO A 1 311 ? -15.75 6.699 4.969 1 97.94 311 PRO A O 1
ATOM 2384 N N . GLN A 1 312 ? -14.078 7.234 3.641 1 97.62 312 GLN A N 1
ATOM 2385 C CA . GLN A 1 312 ? -14.461 6.25 2.639 1 97.62 312 GLN A CA 1
ATOM 2386 C C . GLN A 1 312 ? -13.938 4.859 3.004 1 97.62 312 GLN A C 1
ATOM 2388 O O . GLN A 1 312 ? -14.672 3.873 2.914 1 97.62 312 GLN A O 1
ATOM 2393 N N . TYR A 1 313 ? -12.656 4.773 3.473 1 97.94 313 TYR A N 1
ATOM 2394 C CA . TYR A 1 313 ? -12.055 3.445 3.543 1 97.94 313 TYR A CA 1
ATOM 2395 C C . TYR A 1 313 ? -11.398 3.213 4.898 1 97.94 313 TYR A C 1
ATOM 2397 O O . TYR A 1 313 ? -11.195 2.066 5.305 1 97.94 313 TYR A O 1
ATOM 2405 N N . PHE A 1 314 ? -11.039 4.273 5.645 1 98.44 314 PHE A N 1
ATOM 2406 C CA . PHE A 1 314 ? -10.289 4.055 6.875 1 98.44 314 PHE A CA 1
ATOM 2407 C C . PHE A 1 314 ? -11.234 3.875 8.062 1 98.44 314 PHE A C 1
ATOM 2409 O O . PHE A 1 314 ? -10.977 3.057 8.945 1 98.44 314 PHE A O 1
ATOM 2416 N N . ILE A 1 315 ? -12.297 4.672 8.156 1 98.12 315 ILE A N 1
ATOM 2417 C CA . ILE A 1 315 ? -13.242 4.562 9.266 1 98.12 315 ILE A CA 1
ATOM 2418 C C . ILE A 1 315 ? -13.781 3.133 9.344 1 98.12 315 ILE A C 1
ATOM 2420 O O . ILE A 1 315 ? -13.828 2.539 10.422 1 98.12 315 ILE A O 1
ATOM 2424 N N . PRO A 1 316 ? -14.148 2.482 8.172 1 96.19 316 PRO A N 1
ATOM 2425 C CA . PRO A 1 316 ? -14.562 1.079 8.258 1 96.19 316 PRO A CA 1
ATOM 2426 C C . PRO A 1 316 ? -13.492 0.188 8.891 1 96.19 316 PRO A C 1
ATOM 2428 O O . PRO A 1 316 ? -13.828 -0.754 9.617 1 96.19 316 PRO A O 1
ATOM 2431 N N . ARG A 1 317 ? -12.234 0.466 8.656 1 96.38 317 ARG A N 1
ATOM 2432 C CA . ARG A 1 317 ? -11.156 -0.306 9.258 1 96.38 317 ARG A CA 1
ATOM 2433 C C . ARG A 1 317 ? -11.094 -0.077 10.766 1 96.38 317 ARG A C 1
ATOM 2435 O O . ARG A 1 317 ? -10.812 -1.005 11.531 1 96.38 317 ARG A O 1
ATOM 2442 N N . LEU A 1 318 ? -11.312 1.167 11.156 1 98.25 318 LEU A N 1
ATOM 2443 C CA . LEU A 1 318 ? -11.336 1.481 12.578 1 98.25 318 LEU A CA 1
ATOM 2444 C C . LEU A 1 318 ? -12.461 0.726 13.281 1 98.25 318 LEU A C 1
ATOM 2446 O O . LEU A 1 318 ? -12.281 0.232 14.398 1 98.25 318 LEU A O 1
ATOM 2450 N N . VAL A 1 319 ? -13.609 0.632 12.609 1 96.81 319 VAL A N 1
ATOM 2451 C CA . VAL A 1 319 ? -14.75 -0.095 13.164 1 96.81 319 VAL A CA 1
ATOM 2452 C C . VAL A 1 319 ? -14.391 -1.573 13.312 1 96.81 319 VAL A C 1
ATOM 2454 O O . VAL A 1 319 ? -14.656 -2.18 14.352 1 96.81 319 VAL A O 1
ATOM 2457 N N . ILE A 1 320 ? -13.75 -2.125 12.344 1 94.38 320 ILE A N 1
ATOM 2458 C CA . ILE A 1 320 ? -13.305 -3.512 12.406 1 94.38 320 ILE A CA 1
ATOM 2459 C C . ILE A 1 320 ? -12.336 -3.693 13.57 1 94.38 320 ILE A C 1
ATOM 2461 O O . ILE A 1 320 ? -12.359 -4.719 14.25 1 94.38 320 ILE A O 1
ATOM 2465 N N . ALA A 1 321 ? -11.547 -2.67 13.82 1 96.12 321 ALA A N 1
ATOM 2466 C CA . ALA A 1 321 ? -10.531 -2.725 14.867 1 96.12 321 ALA A CA 1
ATOM 2467 C C . ALA A 1 321 ? -11.156 -2.527 16.25 1 96.12 321 ALA A C 1
ATOM 2469 O O . ALA A 1 321 ? -10.477 -2.654 17.266 1 96.12 321 ALA A O 1
ATOM 2470 N N . GLY A 1 322 ? -12.445 -2.105 16.312 1 96.94 322 GLY A N 1
ATOM 2471 C CA . GLY A 1 322 ? -13.133 -2.127 17.594 1 96.94 322 GLY A CA 1
ATOM 2472 C C . GLY A 1 322 ? -13.633 -0.762 18.031 1 96.94 322 GLY A C 1
ATOM 2473 O O . GLY A 1 322 ? -14.227 -0.623 19.109 1 96.94 322 GLY A O 1
ATOM 2474 N N . LEU A 1 323 ? -13.469 0.269 17.234 1 98.5 323 LEU A N 1
ATOM 2475 C CA . LEU A 1 323 ? -13.961 1.586 17.625 1 98.5 323 LEU A CA 1
ATOM 2476 C C . LEU A 1 323 ? -15.477 1.676 17.453 1 98.5 323 LEU A C 1
ATOM 2478 O O . LEU A 1 323 ? -16.016 1.2 16.453 1 98.5 323 LEU A O 1
ATOM 2482 N N . SER A 1 324 ? -16.141 2.242 18.359 1 98.44 324 SER A N 1
ATOM 2483 C CA . SER A 1 324 ? -17.578 2.479 18.312 1 98.44 324 SER A CA 1
ATOM 2484 C C . SER A 1 324 ? -17.906 3.736 17.516 1 98.44 324 SER A C 1
ATOM 2486 O O . SER A 1 324 ? -17.016 4.531 17.203 1 98.44 324 SER A O 1
ATOM 2488 N N . PRO A 1 325 ? -19.172 3.92 17.172 1 98.06 325 PRO A N 1
ATOM 2489 C CA . PRO A 1 325 ? -19.578 5.172 16.531 1 98.06 325 PRO A CA 1
ATOM 2490 C C . PRO A 1 325 ? -19.25 6.402 17.359 1 98.06 325 PRO A C 1
ATOM 2492 O O . PRO A 1 325 ? -18.875 7.441 16.812 1 98.06 325 PRO A O 1
ATOM 2495 N N . ALA A 1 326 ? -19.375 6.25 18.641 1 98.62 326 ALA A N 1
ATOM 2496 C CA . ALA A 1 326 ? -19.031 7.359 19.516 1 98.62 326 ALA A CA 1
ATOM 2497 C C . ALA A 1 326 ? -17.531 7.664 19.453 1 98.62 326 ALA A C 1
ATOM 2499 O O . ALA A 1 326 ? -17.125 8.828 19.484 1 98.62 326 ALA A O 1
ATOM 2500 N N . ASP A 1 327 ? -16.719 6.586 19.406 1 98.81 327 ASP A N 1
ATOM 2501 C CA . ASP A 1 327 ? -15.273 6.762 19.25 1 98.81 327 ASP A CA 1
ATOM 2502 C C . ASP A 1 327 ? -14.945 7.484 17.938 1 98.81 327 ASP A C 1
ATOM 2504 O O . ASP A 1 327 ? -14.07 8.352 17.906 1 98.81 327 ASP A O 1
ATOM 2508 N N . ILE A 1 328 ? -15.648 7.137 16.906 1 98.81 328 ILE A N 1
ATOM 2509 C CA . ILE A 1 328 ? -15.43 7.75 15.602 1 98.81 328 ILE A CA 1
ATOM 2510 C C . ILE A 1 328 ? -15.781 9.234 15.664 1 98.81 328 ILE A C 1
ATOM 2512 O O . ILE A 1 328 ? -15.039 10.078 15.148 1 98.81 328 ILE A O 1
ATOM 2516 N N . THR A 1 329 ? -16.875 9.562 16.297 1 98.81 329 THR A N 1
ATOM 2517 C CA . THR A 1 329 ? -17.266 10.961 16.469 1 98.81 329 THR A CA 1
ATOM 2518 C C . THR A 1 329 ? -16.234 11.719 17.297 1 98.81 329 THR A C 1
ATOM 2520 O O . THR A 1 329 ? -15.883 12.859 16.984 1 98.81 329 THR A O 1
ATOM 2523 N N . GLN A 1 330 ? -15.758 11.094 18.359 1 98.81 330 GLN A N 1
ATOM 2524 C CA . GLN A 1 330 ? -14.711 11.688 19.172 1 98.81 330 GLN A CA 1
ATOM 2525 C C . GLN A 1 330 ? -13.484 12.031 18.328 1 98.81 330 GLN A C 1
ATOM 2527 O O . GLN A 1 330 ? -12.945 13.141 18.422 1 98.81 330 GLN A O 1
ATOM 2532 N N . LEU A 1 331 ? -13.109 11.125 17.5 1 98.75 331 LEU A N 1
ATOM 2533 C CA . LEU A 1 331 ? -11.875 11.203 16.719 1 98.75 331 LEU A CA 1
ATOM 2534 C C . LEU A 1 331 ? -12.008 12.227 15.594 1 98.75 331 LEU A C 1
ATOM 2536 O O . LEU A 1 331 ? -11.055 12.953 15.289 1 98.75 331 LEU A O 1
ATOM 2540 N N . THR A 1 332 ? -13.227 12.336 14.977 1 98.75 332 THR A N 1
ATOM 2541 C CA . THR A 1 332 ? -13.352 13.055 13.719 1 98.75 332 THR A CA 1
ATOM 2542 C C . THR A 1 332 ? -13.992 14.422 13.93 1 98.75 332 THR A C 1
ATOM 2544 O O . THR A 1 332 ? -13.898 15.297 13.07 1 98.75 332 THR A O 1
ATOM 2547 N N . VAL A 1 333 ? -14.695 14.617 15.047 1 98.75 333 VAL A N 1
ATOM 2548 C CA . VAL A 1 333 ? -15.469 15.836 15.25 1 98.75 333 VAL A CA 1
ATOM 2549 C C . VAL A 1 333 ? -15.078 16.484 16.578 1 98.75 333 VAL A C 1
ATOM 2551 O O . VAL A 1 333 ? -14.648 17.641 16.609 1 98.75 333 VAL A O 1
ATOM 2554 N N . THR A 1 334 ? -15.117 15.68 17.625 1 98.75 334 THR A N 1
ATOM 2555 C CA . THR A 1 334 ? -15.016 16.25 18.969 1 98.75 334 THR A CA 1
ATOM 2556 C C . THR A 1 334 ? -13.586 16.688 19.25 1 98.75 334 THR A C 1
ATOM 2558 O O . THR A 1 334 ? -13.359 17.812 19.719 1 98.75 334 THR A O 1
ATOM 2561 N N . ASN A 1 335 ? -12.617 15.812 18.984 1 98.81 335 ASN A N 1
ATOM 2562 C CA . ASN A 1 335 ? -11.234 16.172 19.281 1 98.81 335 ASN A CA 1
ATOM 2563 C C . ASN A 1 335 ? -10.789 17.391 18.484 1 98.81 335 ASN A C 1
ATOM 2565 O O . ASN A 1 335 ? -10.211 18.328 19.047 1 98.81 335 ASN A O 1
ATOM 2569 N N . PRO A 1 336 ? -11.094 17.406 17.172 1 98.62 336 PRO A N 1
ATOM 2570 C CA . PRO A 1 336 ? -10.719 18.609 16.422 1 98.62 336 PRO A CA 1
ATOM 2571 C C . PRO A 1 336 ? -11.383 19.875 16.984 1 98.62 336 PRO A C 1
ATOM 2573 O O . PRO A 1 336 ? -10.734 20.922 17.062 1 98.62 336 PRO A O 1
ATOM 2576 N N . ARG A 1 337 ? -12.617 19.797 17.344 1 98.25 337 ARG A N 1
ATOM 2577 C CA . ARG A 1 337 ? -13.312 20.938 17.938 1 98.25 337 ARG A CA 1
ATOM 2578 C C . ARG A 1 337 ? -12.656 21.375 19.234 1 98.25 337 ARG A C 1
ATOM 2580 O O . ARG A 1 337 ? -12.406 22.562 19.453 1 98.25 337 ARG A O 1
ATOM 2587 N N . GLU A 1 338 ? -12.305 20.438 20.094 1 97.94 338 GLU A N 1
ATOM 2588 C CA . GLU A 1 338 ? -11.758 20.719 21.406 1 97.94 338 GLU A CA 1
ATOM 2589 C C . GLU A 1 338 ? -10.352 21.297 21.312 1 97.94 338 GLU A C 1
ATOM 2591 O O . GLU A 1 338 ? -9.953 22.109 22.156 1 97.94 338 GLU A O 1
ATOM 2596 N N . LEU A 1 339 ? -9.641 20.938 20.297 1 98.19 339 LEU A N 1
ATOM 2597 C CA . LEU A 1 339 ? -8.312 21.5 20.062 1 98.19 339 LEU A CA 1
ATOM 2598 C C . LEU A 1 339 ? -8.375 23.031 20 1 98.19 339 LEU A C 1
ATOM 2600 O O . LEU A 1 339 ? -7.469 23.703 20.484 1 98.19 339 LEU A O 1
ATOM 2604 N N . PHE A 1 340 ? -9.461 23.562 19.438 1 96.88 340 PHE A N 1
ATOM 2605 C CA . PHE A 1 340 ? -9.586 25.016 19.266 1 96.88 340 PHE A CA 1
ATOM 2606 C C . PHE A 1 340 ? -10.352 25.641 20.422 1 96.88 340 PHE A C 1
ATOM 2608 O O . PHE A 1 340 ? -10.219 26.828 20.688 1 96.88 340 PHE A O 1
ATOM 2615 N N . ALA A 1 341 ? -11.289 24.938 21.078 1 87 341 ALA A N 1
ATOM 2616 C CA . ALA A 1 341 ? -12.234 25.5 22.047 1 87 341 ALA A CA 1
ATOM 2617 C C . ALA A 1 341 ? -11.586 25.641 23.422 1 87 341 ALA A C 1
ATOM 2619 O O . ALA A 1 341 ? -12.055 26.422 24.25 1 87 341 ALA A O 1
ATOM 2620 N N . ARG A 1 342 ? -10.648 25 23.75 1 72.5 342 ARG A N 1
ATOM 2621 C CA . ARG A 1 342 ? -10.078 25.125 25.094 1 72.5 342 ARG A CA 1
ATOM 2622 C C . ARG A 1 342 ? -9.07 26.266 25.156 1 72.5 342 ARG A C 1
ATOM 2624 O O . ARG A 1 342 ? -8.492 26.641 24.125 1 72.5 342 ARG A O 1
ATOM 2631 N N . MET B 1 1 ? 20.016 -33.938 -18.469 1 70.81 1 MET B N 1
ATOM 2632 C CA . MET B 1 1 ? 19.578 -32.625 -17.953 1 70.81 1 MET B CA 1
ATOM 2633 C C . MET B 1 1 ? 18.062 -32.531 -17.906 1 70.81 1 MET B C 1
ATOM 2635 O O . MET B 1 1 ? 17.375 -33.062 -18.781 1 70.81 1 MET B O 1
ATOM 2639 N N . THR B 1 2 ? 17.469 -32.031 -16.672 1 88.94 2 THR B N 1
ATOM 2640 C CA . THR B 1 2 ? 16.016 -31.938 -16.516 1 88.94 2 THR B CA 1
ATOM 2641 C C . THR B 1 2 ? 15.453 -30.828 -17.406 1 88.94 2 THR B C 1
ATOM 2643 O O . THR B 1 2 ? 16.047 -29.75 -17.531 1 88.94 2 THR B O 1
ATOM 2646 N N . GLU B 1 3 ? 14.5 -31.203 -18.156 1 95.25 3 GLU B N 1
ATOM 2647 C CA . GLU B 1 3 ? 13.875 -30.266 -19.078 1 95.25 3 GLU B CA 1
ATOM 2648 C C . GLU B 1 3 ? 12.625 -29.641 -18.484 1 95.25 3 GLU B C 1
ATOM 2650 O O . GLU B 1 3 ? 11.922 -30.281 -17.703 1 95.25 3 GLU B O 1
ATOM 2655 N N . VAL B 1 4 ? 12.43 -28.391 -18.812 1 98.25 4 VAL B N 1
ATOM 2656 C CA . VAL B 1 4 ? 11.234 -27.641 -18.453 1 98.25 4 VAL B CA 1
ATOM 2657 C C . VAL B 1 4 ? 10.469 -27.25 -19.719 1 98.25 4 VAL B C 1
ATOM 2659 O O . VAL B 1 4 ? 11.031 -26.609 -20.609 1 98.25 4 VAL B O 1
ATOM 2662 N N . MET B 1 5 ? 9.25 -27.672 -19.844 1 98.5 5 MET B N 1
ATOM 2663 C CA . MET B 1 5 ? 8.43 -27.312 -21 1 98.5 5 MET B CA 1
ATOM 2664 C C . MET B 1 5 ? 7.973 -25.859 -20.906 1 98.5 5 MET B C 1
ATOM 2666 O O . MET B 1 5 ? 7.293 -25.484 -19.953 1 98.5 5 MET B O 1
ATOM 2670 N N . THR B 1 6 ? 8.391 -25 -21.875 1 98.75 6 THR B N 1
ATOM 2671 C CA . THR B 1 6 ? 7.898 -23.641 -22 1 98.75 6 THR B CA 1
ATOM 2672 C C . THR B 1 6 ? 6.934 -23.516 -23.172 1 98.75 6 THR B C 1
ATOM 2674 O O . THR B 1 6 ? 6.785 -24.453 -23.953 1 98.75 6 THR B O 1
ATOM 2677 N N . VAL B 1 7 ? 6.352 -22.422 -23.297 1 98.81 7 VAL B N 1
ATOM 2678 C CA . VAL B 1 7 ? 5.375 -22.203 -24.359 1 98.81 7 VAL B CA 1
ATOM 2679 C C . VAL B 1 7 ? 6.086 -22.109 -25.703 1 98.81 7 VAL B C 1
ATOM 2681 O O . VAL B 1 7 ? 5.441 -22.125 -26.766 1 98.81 7 VAL B O 1
ATOM 2684 N N . ARG B 1 8 ? 7.41 -22.062 -25.719 1 98.31 8 ARG B N 1
ATOM 2685 C CA . ARG B 1 8 ? 8.18 -22.078 -26.969 1 98.31 8 ARG B CA 1
ATOM 2686 C C . ARG B 1 8 ? 8.945 -23.391 -27.125 1 98.31 8 ARG B C 1
ATOM 2688 O O . ARG B 1 8 ? 9.82 -23.5 -27.969 1 98.31 8 ARG B O 1
ATOM 2695 N N . GLY B 1 9 ? 8.609 -24.375 -26.281 1 98.12 9 GLY B N 1
ATOM 2696 C CA . GLY B 1 9 ? 9.32 -25.641 -26.297 1 98.12 9 GLY B CA 1
ATOM 2697 C C . GLY B 1 9 ? 10.164 -25.875 -25.062 1 98.12 9 GLY B C 1
ATOM 2698 O O . GLY B 1 9 ? 10.219 -25.016 -24.172 1 98.12 9 GLY B O 1
ATOM 2699 N N . PRO B 1 10 ? 10.773 -27.094 -24.969 1 97.81 10 PRO B N 1
ATOM 2700 C CA . PRO B 1 10 ? 11.547 -27.438 -23.766 1 97.81 10 PRO B CA 1
ATOM 2701 C C . PRO B 1 10 ? 12.859 -26.672 -23.688 1 97.81 10 PRO B C 1
ATOM 2703 O O . PRO B 1 10 ? 13.492 -26.391 -24.703 1 97.81 10 PRO B O 1
ATOM 2706 N N . ILE B 1 11 ? 13.227 -26.344 -22.516 1 98.12 11 ILE B N 1
ATOM 2707 C CA . ILE B 1 11 ? 14.547 -25.797 -22.203 1 98.12 11 ILE B CA 1
ATOM 2708 C C . ILE B 1 11 ? 15.18 -26.578 -21.062 1 98.12 11 ILE B C 1
ATOM 2710 O O . ILE B 1 11 ? 14.492 -27.328 -20.359 1 98.12 11 ILE B O 1
ATOM 2714 N N . ALA B 1 12 ? 16.484 -26.375 -20.875 1 97.5 12 ALA B N 1
ATOM 2715 C CA . ALA B 1 12 ? 17.125 -26.938 -19.688 1 97.5 12 ALA B CA 1
ATOM 2716 C C . ALA B 1 12 ? 16.734 -26.172 -18.438 1 97.5 12 ALA B C 1
ATOM 2718 O O . ALA B 1 12 ? 16.594 -24.953 -18.469 1 97.5 12 ALA B O 1
ATOM 2719 N N . ALA B 1 13 ? 16.547 -26.906 -17.328 1 97.31 13 ALA B N 1
ATOM 2720 C CA . ALA B 1 13 ? 16.188 -26.266 -16.078 1 97.31 13 ALA B CA 1
ATOM 2721 C C . ALA B 1 13 ? 17.188 -25.172 -15.711 1 97.31 13 ALA B C 1
ATOM 2723 O O . ALA B 1 13 ? 16.812 -24.141 -15.133 1 97.31 13 ALA B O 1
ATOM 2724 N N . GLU B 1 14 ? 18.422 -25.328 -16.031 1 95.94 14 GLU B N 1
ATOM 2725 C CA . GLU B 1 14 ? 19.469 -24.359 -15.734 1 95.94 14 GLU B CA 1
ATOM 2726 C C . GLU B 1 14 ? 19.25 -23.047 -16.469 1 95.94 14 GLU B C 1
ATOM 2728 O O . GLU B 1 14 ? 19.797 -22.016 -16.078 1 95.94 14 GLU B O 1
ATOM 2733 N N . ASP B 1 15 ? 18.438 -23.094 -17.484 1 97.44 15 ASP B N 1
ATOM 2734 C CA . ASP B 1 15 ? 18.219 -21.922 -18.328 1 97.44 15 ASP B CA 1
ATOM 2735 C C . ASP B 1 15 ? 17.047 -21.078 -17.812 1 97.44 15 ASP B C 1
ATOM 2737 O O . ASP B 1 15 ? 16.781 -20 -18.344 1 97.44 15 ASP B O 1
ATOM 2741 N N . LEU B 1 16 ? 16.375 -21.484 -16.828 1 98.44 16 LEU B N 1
ATOM 2742 C CA . LEU B 1 16 ? 15.266 -20.719 -16.266 1 98.44 16 LEU B CA 1
ATOM 2743 C C . LEU B 1 16 ? 15.734 -19.344 -15.797 1 98.44 16 LEU B C 1
ATOM 2745 O O . LEU B 1 16 ? 15.055 -18.344 -16.016 1 98.44 16 LEU B O 1
ATOM 2749 N N . GLY B 1 17 ? 16.984 -19.344 -15.109 1 98.56 17 GLY B N 1
ATOM 2750 C CA . GLY B 1 17 ? 17.5 -18.094 -14.578 1 98.56 17 GLY B CA 1
ATOM 2751 C C . GLY B 1 17 ? 16.578 -17.453 -13.547 1 98.56 17 GLY B C 1
ATOM 2752 O O . GLY B 1 17 ? 15.961 -18.156 -12.75 1 98.56 17 GLY B O 1
ATOM 2753 N N . PHE B 1 18 ? 16.609 -16.094 -13.469 1 98.88 18 PHE B N 1
ATOM 2754 C CA . PHE B 1 18 ? 15.711 -15.375 -12.57 1 98.88 18 PHE B CA 1
ATOM 2755 C C . PHE B 1 18 ? 14.25 -15.656 -12.922 1 98.88 18 PHE B C 1
ATOM 2757 O O . PHE B 1 18 ? 13.805 -15.344 -14.023 1 98.88 18 PHE B O 1
ATOM 2764 N N . THR B 1 19 ? 13.469 -16.234 -11.93 1 98.94 19 THR B N 1
ATOM 2765 C CA . THR B 1 19 ? 12.148 -16.766 -12.266 1 98.94 19 THR B CA 1
ATOM 2766 C C . THR B 1 19 ? 11.094 -16.203 -11.312 1 98.94 19 THR B C 1
ATOM 2768 O O . THR B 1 19 ? 11.273 -16.234 -10.094 1 98.94 19 THR B O 1
ATOM 2771 N N . LEU B 1 20 ? 10.016 -15.641 -11.898 1 98.94 20 LEU B N 1
ATOM 2772 C CA . LEU B 1 20 ? 8.781 -15.461 -11.148 1 98.94 20 LEU B CA 1
ATOM 2773 C C . LEU B 1 20 ? 7.977 -16.766 -11.117 1 98.94 20 LEU B C 1
ATOM 2775 O O . LEU B 1 20 ? 7.602 -17.281 -12.172 1 98.94 20 LEU B O 1
ATOM 2779 N N . THR B 1 21 ? 7.598 -17.203 -9.938 1 98.94 21 THR B N 1
ATOM 2780 C CA . THR B 1 21 ? 7.137 -18.594 -9.828 1 98.94 21 THR B CA 1
ATOM 2781 C C . THR B 1 21 ? 5.613 -18.656 -9.797 1 98.94 21 THR B C 1
ATOM 2783 O O . THR B 1 21 ? 5.031 -19.734 -9.664 1 98.94 21 THR B O 1
ATOM 2786 N N . HIS B 1 22 ? 4.926 -17.531 -9.938 1 98.88 22 HIS B N 1
ATOM 2787 C CA . HIS B 1 22 ? 3.467 -17.516 -9.914 1 98.88 22 HIS B CA 1
ATOM 2788 C C . HIS B 1 22 ? 2.93 -16.203 -10.492 1 98.88 22 HIS B C 1
ATOM 2790 O O . HIS B 1 22 ? 2.803 -15.211 -9.773 1 98.88 22 HIS B O 1
ATOM 2796 N N . GLU B 1 23 ? 2.508 -16.266 -11.727 1 98.88 23 GLU B N 1
ATOM 2797 C CA . GLU B 1 23 ? 1.955 -15.055 -12.328 1 98.88 23 GLU B CA 1
ATOM 2798 C C . GLU B 1 23 ? 0.762 -15.383 -13.227 1 98.88 23 GLU B C 1
ATOM 2800 O O . GLU B 1 23 ? 0.474 -16.547 -13.484 1 98.88 23 GLU B O 1
ATOM 2805 N N . HIS B 1 24 ? 0.066 -14.391 -13.602 1 98.81 24 HIS B N 1
ATOM 2806 C CA . HIS B 1 24 ? -0.928 -14.391 -14.672 1 98.81 24 HIS B CA 1
ATOM 2807 C C . HIS B 1 24 ? -0.631 -13.305 -15.695 1 98.81 24 HIS B C 1
ATOM 2809 O O . HIS B 1 24 ? -0.732 -12.109 -15.398 1 98.81 24 HIS B O 1
ATOM 2815 N N . VAL B 1 25 ? -0.259 -13.75 -16.891 1 98.88 25 VAL B N 1
ATOM 2816 C CA . VAL B 1 25 ? 0.107 -12.82 -17.953 1 98.88 25 VAL B CA 1
ATOM 2817 C C . VAL B 1 25 ? -1.125 -12.477 -18.781 1 98.88 25 VAL B C 1
ATOM 2819 O O . VAL B 1 25 ? -1.303 -11.32 -19.203 1 98.88 25 VAL B O 1
ATOM 2822 N N . LEU B 1 26 ? -1.911 -13.453 -19.078 1 98.69 26 LEU B N 1
ATOM 2823 C CA . LEU B 1 26 ? -3.23 -13.359 -19.703 1 98.69 26 LEU B CA 1
ATOM 2824 C C . LEU B 1 26 ? -4.25 -14.188 -18.922 1 98.69 26 LEU B C 1
ATOM 2826 O O . LEU B 1 26 ? -4.023 -15.367 -18.656 1 98.69 26 LEU B O 1
ATOM 2830 N N . ASN B 1 27 ? -5.289 -13.562 -18.453 1 98.44 27 ASN B N 1
ATOM 2831 C CA . ASN B 1 27 ? -6.305 -14.281 -17.703 1 98.44 27 ASN B CA 1
ATOM 2832 C C . ASN B 1 27 ? -7.637 -13.531 -17.703 1 98.44 27 ASN B C 1
ATOM 2834 O O . ASN B 1 27 ? -7.758 -12.469 -18.297 1 98.44 27 ASN B O 1
ATOM 2838 N N . ASP B 1 28 ? -8.68 -14.164 -17.219 1 97.81 28 ASP B N 1
ATOM 2839 C CA . ASP B 1 28 ? -10.016 -13.602 -17 1 97.81 28 ASP B CA 1
ATOM 2840 C C . ASP B 1 28 ? -10.625 -14.117 -15.703 1 97.81 28 ASP B C 1
ATOM 2842 O O . ASP B 1 28 ? -11.039 -15.273 -15.617 1 97.81 28 ASP B O 1
ATOM 2846 N N . VAL B 1 29 ? -10.711 -13.227 -14.742 1 96.69 29 VAL B N 1
ATOM 2847 C CA . VAL B 1 29 ? -11.25 -13.648 -13.461 1 96.69 29 VAL B CA 1
ATOM 2848 C C . VAL B 1 29 ? -12.562 -12.906 -13.18 1 96.69 29 VAL B C 1
ATOM 2850 O O . VAL B 1 29 ? -12.891 -12.633 -12.023 1 96.69 29 VAL B O 1
ATOM 2853 N N . THR B 1 30 ? -13.297 -12.555 -14.195 1 95.75 30 THR B N 1
ATOM 2854 C CA . THR B 1 30 ? -14.562 -11.844 -14.062 1 95.75 30 THR B CA 1
ATOM 2855 C C . THR B 1 30 ? -15.555 -12.656 -13.242 1 95.75 30 THR B C 1
ATOM 2857 O O . THR B 1 30 ? -16.5 -12.109 -12.672 1 95.75 30 THR B O 1
ATOM 2860 N N . SER B 1 31 ? -15.328 -13.961 -13.125 1 92.44 31 SER B N 1
ATOM 2861 C CA . SER B 1 31 ? -16.203 -14.812 -12.336 1 92.44 31 SER B CA 1
ATOM 2862 C C . SER B 1 31 ? -16.141 -14.445 -10.852 1 92.44 31 SER B C 1
ATOM 2864 O O . SER B 1 31 ? -17.031 -14.82 -10.078 1 92.44 31 SER B O 1
ATOM 2866 N N . TRP B 1 32 ? -15.148 -13.703 -10.453 1 93.5 32 TRP B N 1
ATOM 2867 C CA . TRP B 1 32 ? -14.969 -13.336 -9.047 1 93.5 32 TRP B CA 1
ATOM 2868 C C . TRP B 1 32 ? -15.523 -11.938 -8.773 1 93.5 32 TRP B C 1
ATOM 2870 O O . TRP B 1 32 ? -15.539 -11.484 -7.629 1 93.5 32 TRP B O 1
ATOM 2880 N N . SER B 1 33 ? -15.992 -11.305 -9.82 1 95.5 33 SER B N 1
ATOM 2881 C CA . SER B 1 33 ? -16.5 -9.945 -9.664 1 95.5 33 SER B CA 1
ATOM 2882 C C . SER B 1 33 ? -17.688 -9.891 -8.719 1 95.5 33 SER B C 1
ATOM 2884 O O . SER B 1 33 ? -18.391 -10.891 -8.539 1 95.5 33 SER B O 1
ATOM 2886 N N . HIS B 1 34 ? -17.859 -8.82 -8.039 1 95.88 34 HIS B N 1
ATOM 2887 C CA . HIS B 1 34 ? -19.016 -8.578 -7.172 1 95.88 34 HIS B CA 1
ATOM 2888 C C . HIS B 1 34 ? -19.406 -7.109 -7.18 1 95.88 34 HIS B C 1
ATOM 2890 O O . HIS B 1 34 ? -18.688 -6.266 -7.719 1 95.88 34 HIS B O 1
ATOM 2896 N N . ARG B 1 35 ? -20.562 -6.875 -6.605 1 95.69 35 ARG B N 1
ATOM 2897 C CA . ARG B 1 35 ? -21.047 -5.508 -6.465 1 95.69 35 ARG B CA 1
ATOM 2898 C C . ARG B 1 35 ? -20.453 -4.832 -5.238 1 95.69 35 ARG B C 1
ATOM 2900 O O . ARG B 1 35 ? -20.531 -5.367 -4.129 1 95.69 35 ARG B O 1
ATOM 2907 N N . THR B 1 36 ? -19.922 -3.646 -5.465 1 96.69 36 THR B N 1
ATOM 2908 C CA . THR B 1 36 ? -19.25 -2.969 -4.363 1 96.69 36 THR B CA 1
ATOM 2909 C C . THR B 1 36 ? -20.266 -2.43 -3.355 1 96.69 36 THR B C 1
ATOM 2911 O O . THR B 1 36 ? -21.359 -2.031 -3.73 1 96.69 36 THR B O 1
ATOM 2914 N N . GLY B 1 37 ? -19.844 -2.424 -2.1 1 93.5 37 GLY B N 1
ATOM 2915 C CA . GLY B 1 37 ? -20.562 -1.72 -1.057 1 93.5 37 GLY B CA 1
ATOM 2916 C C . GLY B 1 37 ? -19.859 -0.456 -0.592 1 93.5 37 GLY B C 1
ATOM 2917 O O . GLY B 1 37 ? -20.281 0.167 0.386 1 93.5 37 GLY B O 1
ATOM 2918 N N . SER B 1 38 ? -18.828 -0.053 -1.261 1 91.81 38 SER B N 1
ATOM 2919 C CA . SER B 1 38 ? -18.031 1.09 -0.834 1 91.81 38 SER B CA 1
ATOM 2920 C C . SER B 1 38 ? -18.812 2.391 -0.945 1 91.81 38 SER B C 1
ATOM 2922 O O . SER B 1 38 ? -19.578 2.578 -1.894 1 91.81 38 SER B O 1
ATOM 2924 N N . ARG B 1 39 ? -18.594 3.303 0.034 1 92.19 39 ARG B N 1
ATOM 2925 C CA . ARG B 1 39 ? -19.219 4.617 0.012 1 92.19 39 ARG B CA 1
ATOM 2926 C C . ARG B 1 39 ? -18.734 5.441 -1.177 1 92.19 39 ARG B C 1
ATOM 2928 O O . ARG B 1 39 ? -17.578 5.324 -1.587 1 92.19 39 ARG B O 1
ATOM 2935 N N . GLY B 1 40 ? -19.672 6.176 -1.773 1 92.75 40 GLY B N 1
ATOM 2936 C CA . GLY B 1 40 ? -19.297 7.152 -2.783 1 92.75 40 GLY B CA 1
ATOM 2937 C C . GLY B 1 40 ? -19.422 6.621 -4.199 1 92.75 40 GLY B C 1
ATOM 2938 O O . GLY B 1 40 ? -19.094 7.324 -5.16 1 92.75 40 GLY B O 1
ATOM 2939 N N . TRP B 1 41 ? -19.906 5.328 -4.348 1 94.69 41 TRP B N 1
ATOM 2940 C CA . TRP B 1 41 ? -20.016 4.766 -5.688 1 94.69 41 TRP B CA 1
ATOM 2941 C C . TRP B 1 41 ? -21.406 4.195 -5.93 1 94.69 41 TRP B C 1
ATOM 2943 O O . TRP B 1 41 ? -22 3.574 -5.039 1 94.69 41 TRP B O 1
ATOM 2953 N N . ASP B 1 42 ? -21.875 4.531 -7.113 1 96.5 42 ASP B N 1
ATOM 2954 C CA . ASP B 1 42 ? -22.875 3.633 -7.672 1 96.5 42 ASP B CA 1
ATOM 2955 C C . ASP B 1 42 ? -22.25 2.309 -8.109 1 96.5 42 ASP B C 1
ATOM 2957 O O . ASP B 1 42 ? -21.359 2.287 -8.961 1 96.5 42 ASP B O 1
ATOM 2961 N N . PRO B 1 43 ? -22.672 1.218 -7.582 1 96.69 43 PRO B N 1
ATOM 2962 C CA . PRO B 1 43 ? -22 -0.056 -7.836 1 96.69 43 PRO B CA 1
ATOM 2963 C C . PRO B 1 43 ? -21.984 -0.43 -9.32 1 96.69 43 PRO B C 1
ATOM 2965 O O . PRO B 1 43 ? -21 -0.979 -9.812 1 96.69 43 PRO B O 1
ATOM 2968 N N . ASP B 1 44 ? -23.062 -0.155 -10.023 1 97.44 44 ASP B N 1
ATOM 2969 C CA . ASP B 1 44 ? -23.125 -0.504 -11.445 1 97.44 44 ASP B CA 1
ATOM 2970 C C . ASP B 1 44 ? -22.172 0.359 -12.266 1 97.44 44 ASP B C 1
ATOM 2972 O O . ASP B 1 44 ? -21.578 -0.121 -13.234 1 97.44 44 ASP B O 1
ATOM 2976 N N . ASP B 1 45 ? -22.125 1.559 -11.852 1 97.25 45 ASP B N 1
ATOM 2977 C CA . ASP B 1 45 ? -21.219 2.461 -12.539 1 97.25 45 ASP B CA 1
ATOM 2978 C C . ASP B 1 45 ? -19.766 2.014 -12.367 1 97.25 45 ASP B C 1
ATOM 2980 O O . ASP B 1 45 ? -19.016 1.913 -13.352 1 97.25 45 ASP B O 1
ATOM 2984 N N . LEU B 1 46 ? -19.344 1.741 -11.156 1 97.5 46 LEU B N 1
ATOM 2985 C CA . LEU B 1 46 ? -17.969 1.301 -10.906 1 97.5 46 LEU B CA 1
ATOM 2986 C C . LEU B 1 46 ? -17.688 -0.011 -11.633 1 97.5 46 LEU B C 1
ATOM 2988 O O . LEU B 1 46 ? -16.594 -0.204 -12.164 1 97.5 46 LEU B O 1
ATOM 2992 N N . ALA B 1 47 ? -18.641 -0.911 -11.688 1 98 47 ALA B N 1
ATOM 2993 C CA . ALA B 1 47 ? -18.453 -2.23 -12.281 1 98 47 ALA B CA 1
ATOM 2994 C C . ALA B 1 47 ? -18.141 -2.117 -13.773 1 98 47 ALA B C 1
ATOM 2996 O O . ALA B 1 47 ? -17.328 -2.873 -14.297 1 98 47 ALA B O 1
ATOM 2997 N N . ARG B 1 48 ? -18.719 -1.113 -14.461 1 97.5 48 ARG B N 1
ATOM 2998 C CA . ARG B 1 48 ? -18.688 -1.106 -15.914 1 97.5 48 ARG B CA 1
ATOM 2999 C C . ARG B 1 48 ? -17.656 -0.116 -16.438 1 97.5 48 ARG B C 1
ATOM 3001 O O . ARG B 1 48 ? -17.312 -0.139 -17.625 1 97.5 48 ARG B O 1
ATOM 3008 N N . ARG B 1 49 ? -17.172 0.737 -15.594 1 96.19 49 ARG B N 1
ATOM 3009 C CA . ARG B 1 49 ? -16.25 1.754 -16.062 1 96.19 49 ARG B CA 1
ATOM 3010 C C . ARG B 1 49 ? -14.883 1.142 -16.375 1 96.19 49 ARG B C 1
ATOM 3012 O O . ARG B 1 49 ? -14.484 0.149 -15.758 1 96.19 49 ARG B O 1
ATOM 3019 N N . PRO B 1 50 ? -14.156 1.737 -17.406 1 97.81 50 PRO B N 1
ATOM 3020 C CA . PRO B 1 50 ? -12.781 1.276 -17.625 1 97.81 50 PRO B CA 1
ATOM 3021 C C . PRO B 1 50 ? -11.844 1.642 -16.469 1 97.81 50 PRO B C 1
ATOM 3023 O O . PRO B 1 50 ? -12.125 2.568 -15.711 1 97.81 50 PRO B O 1
ATOM 3026 N N . VAL B 1 51 ? -10.828 0.9 -16.297 1 97.88 51 VAL B N 1
ATOM 3027 C CA . VAL B 1 51 ? -9.805 1.247 -15.32 1 97.88 51 VAL B CA 1
ATOM 3028 C C . VAL B 1 51 ? -9.094 2.531 -15.75 1 97.88 51 VAL B C 1
ATOM 3030 O O . VAL B 1 51 ? -8.516 2.594 -16.828 1 97.88 51 VAL B O 1
ATOM 3033 N N . THR B 1 52 ? -9.234 3.531 -14.961 1 96.69 52 THR B N 1
ATOM 3034 C CA . THR B 1 52 ? -8.555 4.809 -15.141 1 96.69 52 THR B CA 1
ATOM 3035 C C . THR B 1 52 ? -7.809 5.211 -13.867 1 96.69 52 THR B C 1
ATOM 3037 O O . THR B 1 52 ? -7.953 4.566 -12.828 1 96.69 52 THR B O 1
ATOM 3040 N N . ARG B 1 53 ? -6.953 6.184 -13.977 1 95.5 53 ARG B N 1
ATOM 3041 C CA . ARG B 1 53 ? -6.062 6.57 -12.891 1 95.5 53 ARG B CA 1
ATOM 3042 C C . ARG B 1 53 ? -6.852 6.973 -11.648 1 95.5 53 ARG B C 1
ATOM 3044 O O . ARG B 1 53 ? -6.465 6.645 -10.531 1 95.5 53 ARG B O 1
ATOM 3051 N N . ASP B 1 54 ? -8.008 7.582 -11.812 1 95.12 54 ASP B N 1
ATOM 3052 C CA . ASP B 1 54 ? -8.742 8.211 -10.711 1 95.12 54 ASP B CA 1
ATOM 3053 C C . ASP B 1 54 ? -9.539 7.172 -9.922 1 95.12 54 ASP B C 1
ATOM 3055 O O . ASP B 1 54 ? -10.125 7.488 -8.891 1 95.12 54 ASP B O 1
ATOM 3059 N N . ILE B 1 55 ? -9.523 5.875 -10.336 1 97.06 55 ILE B N 1
ATOM 3060 C CA . ILE B 1 55 ? -10.25 4.883 -9.555 1 97.06 55 ILE B CA 1
ATOM 3061 C C . ILE B 1 55 ? -9.281 3.828 -9.023 1 97.06 55 ILE B C 1
ATOM 3063 O O . ILE B 1 55 ? -9.695 2.84 -8.422 1 97.06 55 ILE B O 1
ATOM 3067 N N . LEU B 1 56 ? -7.984 4.027 -9.297 1 98.12 56 LEU B N 1
ATOM 3068 C CA . LEU B 1 56 ? -6.992 3.041 -8.883 1 98.12 56 LEU B CA 1
ATOM 3069 C C . LEU B 1 56 ? -7.027 2.826 -7.375 1 98.12 56 LEU B C 1
ATOM 3071 O O . LEU B 1 56 ? -6.879 1.697 -6.902 1 98.12 56 LEU B O 1
ATOM 3075 N N . TRP B 1 57 ? -7.238 3.922 -6.582 1 98 57 TRP B N 1
ATOM 3076 C CA . TRP B 1 57 ? -7.305 3.789 -5.129 1 98 57 TRP B CA 1
ATOM 3077 C C . TRP B 1 57 ? -8.523 2.973 -4.711 1 98 57 TRP B C 1
ATOM 3079 O O . TRP B 1 57 ? -8.445 2.164 -3.783 1 98 57 TRP B O 1
ATOM 3089 N N . ASP B 1 58 ? -9.617 3.145 -5.406 1 98.06 58 ASP B N 1
ATOM 3090 C CA . ASP B 1 58 ? -10.812 2.35 -5.148 1 98.06 58 ASP B CA 1
ATOM 3091 C C . ASP B 1 58 ? -10.57 0.872 -5.445 1 98.06 58 ASP B C 1
ATOM 3093 O O . ASP B 1 58 ? -11.016 -0 -4.699 1 98.06 58 ASP B O 1
ATOM 3097 N N . LEU B 1 59 ? -9.812 0.661 -6.477 1 98.19 59 LEU B N 1
ATOM 3098 C CA . LEU B 1 59 ? -9.547 -0.717 -6.875 1 98.19 59 LEU B CA 1
ATOM 3099 C C . LEU B 1 59 ? -8.562 -1.38 -5.914 1 98.19 59 LEU B C 1
ATOM 3101 O O . LEU B 1 59 ? -8.57 -2.604 -5.766 1 98.19 59 LEU B O 1
ATOM 3105 N N . LYS B 1 60 ? -7.711 -0.619 -5.254 1 98 60 LYS B N 1
ATOM 3106 C CA . LYS B 1 60 ? -6.867 -1.147 -4.191 1 98 60 LYS B CA 1
ATOM 3107 C C . LYS B 1 60 ? -7.703 -1.637 -3.012 1 98 60 LYS B C 1
ATOM 3109 O O . LYS B 1 60 ? -7.32 -2.586 -2.322 1 98 60 LYS B O 1
ATOM 3114 N N . HIS B 1 61 ? -8.883 -1.042 -2.82 1 98 61 HIS B N 1
ATOM 3115 C CA . HIS B 1 61 ? -9.703 -1.32 -1.647 1 98 61 HIS B CA 1
ATOM 3116 C C . HIS B 1 61 ? -10.859 -2.256 -1.991 1 98 61 HIS B C 1
ATOM 3118 O O . HIS B 1 61 ? -11.484 -2.83 -1.098 1 98 61 HIS B O 1
ATOM 3124 N N . ASP B 1 62 ? -11.156 -2.402 -3.268 1 97.81 62 ASP B N 1
ATOM 3125 C CA . ASP B 1 62 ? -12.188 -3.312 -3.752 1 97.81 62 ASP B CA 1
ATOM 3126 C C . ASP B 1 62 ? -11.906 -3.756 -5.184 1 97.81 62 ASP B C 1
ATOM 3128 O O . ASP B 1 62 ? -12.625 -3.383 -6.109 1 97.81 62 ASP B O 1
ATOM 3132 N N . PRO B 1 63 ? -10.977 -4.637 -5.371 1 98 63 PRO B N 1
ATOM 3133 C CA . PRO B 1 63 ? -10.445 -4.902 -6.711 1 98 63 PRO B CA 1
ATOM 3134 C C . PRO B 1 63 ? -11.438 -5.637 -7.605 1 98 63 PRO B C 1
ATOM 3136 O O . PRO B 1 63 ? -11.383 -5.512 -8.836 1 98 63 PRO B O 1
ATOM 3139 N N . PHE B 1 64 ? -12.359 -6.367 -7.055 1 97.88 64 PHE B N 1
ATOM 3140 C CA . PHE B 1 64 ? -13.258 -7.188 -7.855 1 97.88 64 PHE B CA 1
ATOM 3141 C C . PHE B 1 64 ? -14.531 -6.426 -8.195 1 97.88 64 PHE B C 1
ATOM 3143 O O . PHE B 1 64 ? -15.438 -6.973 -8.836 1 97.88 64 PHE B O 1
ATOM 3150 N N . ALA B 1 65 ? -14.586 -5.156 -7.828 1 98.19 65 ALA B N 1
ATOM 3151 C CA . ALA B 1 65 ? -15.789 -4.352 -8.047 1 98.19 65 ALA B CA 1
ATOM 3152 C C . ALA B 1 65 ? -15.852 -3.842 -9.484 1 98.19 65 ALA B C 1
ATOM 3154 O O . ALA B 1 65 ? -16.859 -3.273 -9.906 1 98.19 65 ALA B O 1
ATOM 3155 N N . ASN B 1 66 ? -14.852 -4.02 -10.266 1 98.69 66 ASN B N 1
ATOM 3156 C CA . ASN B 1 66 ? -14.711 -3.502 -11.625 1 98.69 66 ASN B CA 1
ATOM 3157 C C . ASN B 1 66 ? -14.391 -4.613 -12.617 1 98.69 66 ASN B C 1
ATOM 3159 O O . ASN B 1 66 ? -13.367 -5.285 -12.5 1 98.69 66 ASN B O 1
ATOM 3163 N N . LEU B 1 67 ? -15.219 -4.805 -13.633 1 98.44 67 LEU B N 1
ATOM 3164 C CA . LEU B 1 67 ? -15.109 -5.902 -14.586 1 98.44 67 LEU B CA 1
ATOM 3165 C C . LEU B 1 67 ? -13.859 -5.75 -15.445 1 98.44 67 LEU B C 1
ATOM 3167 O O . LEU B 1 67 ? -13.18 -6.738 -15.75 1 98.44 67 LEU B O 1
ATOM 3171 N N . ASP B 1 68 ? -13.586 -4.512 -15.836 1 98.62 68 ASP B N 1
ATOM 3172 C CA . ASP B 1 68 ? -12.398 -4.25 -16.641 1 98.62 68 ASP B CA 1
ATOM 3173 C C . ASP B 1 68 ? -11.125 -4.633 -15.883 1 98.62 68 ASP B C 1
ATOM 3175 O O . ASP B 1 68 ? -10.18 -5.156 -16.484 1 98.62 68 ASP B O 1
ATOM 3179 N N . ASN B 1 69 ? -11.125 -4.398 -14.594 1 98.69 69 ASN B N 1
ATOM 3180 C CA . ASN B 1 69 ? -9.977 -4.715 -13.75 1 98.69 69 ASN B CA 1
ATOM 3181 C C . ASN B 1 69 ? -9.742 -6.219 -13.656 1 98.69 69 ASN B C 1
ATOM 3183 O O . ASN B 1 69 ? -8.633 -6.664 -13.367 1 98.69 69 ASN B O 1
ATOM 3187 N N . CYS B 1 70 ? -10.758 -7.02 -13.984 1 98.31 70 CYS B N 1
ATOM 3188 C CA . CYS B 1 70 ? -10.719 -8.461 -13.758 1 98.31 70 CYS B CA 1
ATOM 3189 C C . CYS B 1 70 ? -10.25 -9.195 -15 1 98.31 70 CYS B C 1
ATOM 3191 O O . CYS B 1 70 ? -10.375 -10.422 -15.086 1 98.31 70 CYS B O 1
ATOM 3193 N N . ARG B 1 71 ? -9.664 -8.445 -15.945 1 98 71 ARG B N 1
ATOM 3194 C CA . ARG B 1 71 ? -9.227 -9.078 -17.188 1 98 71 ARG B CA 1
ATOM 3195 C C . ARG B 1 71 ? -7.828 -8.609 -17.578 1 98 71 ARG B C 1
ATOM 3197 O O . ARG B 1 71 ? -7.562 -7.406 -17.625 1 98 71 ARG B O 1
ATOM 3204 N N . LEU B 1 72 ? -6.973 -9.508 -17.766 1 98.56 72 LEU B N 1
ATOM 3205 C CA . LEU B 1 72 ? -5.723 -9.305 -18.484 1 98.56 72 LEU B CA 1
ATOM 3206 C C . LEU B 1 72 ? -5.816 -9.867 -19.906 1 98.56 72 LEU B C 1
ATOM 3208 O O . LEU B 1 72 ? -5.445 -11.023 -20.141 1 98.56 72 LEU B O 1
ATOM 3212 N N . ASP B 1 73 ? -6.246 -8.984 -20.844 1 97.06 73 ASP B N 1
ATOM 3213 C CA . ASP B 1 73 ? -6.672 -9.523 -22.141 1 97.06 73 ASP B CA 1
ATOM 3214 C C . ASP B 1 73 ? -6.098 -8.703 -23.297 1 97.06 73 ASP B C 1
ATOM 3216 O O . ASP B 1 73 ? -6.637 -8.719 -24.406 1 97.06 73 ASP B O 1
ATOM 3220 N N . ASN B 1 74 ? -5.141 -7.906 -23.078 1 98.44 74 ASN B N 1
ATOM 3221 C CA . ASN B 1 74 ? -4.477 -7.098 -24.094 1 98.44 74 ASN B CA 1
ATOM 3222 C C . ASN B 1 74 ? -3.057 -7.586 -24.359 1 98.44 74 ASN B C 1
ATOM 3224 O O . ASN B 1 74 ? -2.164 -7.387 -23.531 1 98.44 74 ASN B O 1
ATOM 3228 N N . LEU B 1 75 ? -2.828 -8.195 -25.516 1 98.69 75 LEU B N 1
ATOM 3229 C CA . LEU B 1 75 ? -1.562 -8.836 -25.875 1 98.69 75 LEU B CA 1
ATOM 3230 C C . LEU B 1 75 ? -0.428 -7.816 -25.891 1 98.69 75 LEU B C 1
ATOM 3232 O O . LEU B 1 75 ? 0.657 -8.078 -25.359 1 98.69 75 LEU B O 1
ATOM 3236 N N . GLU B 1 76 ? -0.661 -6.633 -26.469 1 98.81 76 GLU B N 1
ATOM 3237 C CA . GLU B 1 76 ? 0.372 -5.605 -26.547 1 98.81 76 GLU B CA 1
ATOM 3238 C C . GLU B 1 76 ? 0.801 -5.141 -25.156 1 98.81 76 GLU B C 1
ATOM 3240 O O . GLU B 1 76 ? 1.988 -4.926 -24.906 1 98.81 76 GLU B O 1
ATOM 3245 N N . LEU B 1 77 ? -0.199 -5.031 -24.328 1 98.56 77 LEU B N 1
ATOM 3246 C CA . LEU B 1 77 ? 0.101 -4.629 -22.953 1 98.56 77 LEU B CA 1
ATOM 3247 C C . LEU B 1 77 ? 0.883 -5.715 -22.234 1 98.56 77 LEU B C 1
ATOM 3249 O O . LEU B 1 77 ? 1.828 -5.422 -21.484 1 98.56 77 LEU B O 1
ATOM 3253 N N . ALA B 1 78 ? 0.494 -6.957 -22.391 1 98.88 78 ALA B N 1
ATOM 3254 C CA . ALA B 1 78 ? 1.219 -8.07 -21.781 1 98.88 78 ALA B CA 1
ATOM 3255 C C . ALA B 1 78 ? 2.686 -8.07 -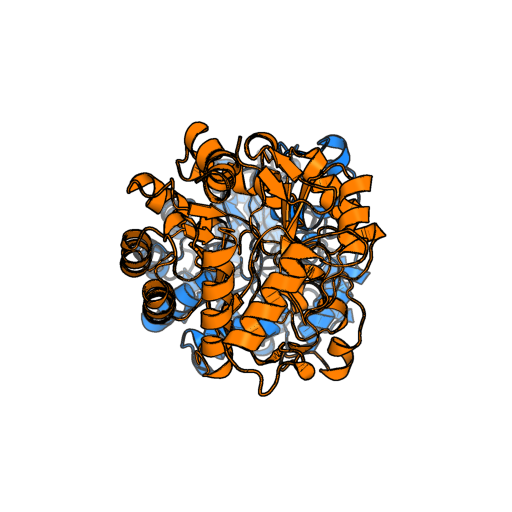22.219 1 98.88 78 ALA B C 1
ATOM 3257 O O . ALA B 1 78 ? 3.58 -8.242 -21.375 1 98.88 78 ALA B O 1
ATOM 3258 N N . VAL B 1 79 ? 2.908 -7.82 -23.469 1 98.94 79 VAL B N 1
ATOM 3259 C CA . VAL B 1 79 ? 4.266 -7.781 -24 1 98.94 79 VAL B CA 1
ATOM 3260 C C . VAL B 1 79 ? 5.047 -6.652 -23.328 1 98.94 79 VAL B C 1
ATOM 3262 O O . VAL B 1 79 ? 6.164 -6.863 -22.844 1 98.94 79 VAL B O 1
ATOM 3265 N N . ALA B 1 80 ? 4.477 -5.465 -23.25 1 98.81 80 ALA B N 1
ATOM 3266 C CA . ALA B 1 80 ? 5.148 -4.312 -22.656 1 98.81 80 ALA B CA 1
ATOM 3267 C C . ALA B 1 80 ? 5.5 -4.574 -21.203 1 98.81 80 ALA B C 1
ATOM 3269 O O . ALA B 1 80 ? 6.59 -4.223 -20.75 1 98.81 80 ALA B O 1
ATOM 3270 N N . GLU B 1 81 ? 4.602 -5.16 -20.484 1 98.75 81 GLU B N 1
ATOM 3271 C CA . GLU B 1 81 ? 4.809 -5.461 -19.062 1 98.75 81 GLU B CA 1
ATOM 3272 C C . GLU B 1 81 ? 5.934 -6.473 -18.875 1 98.75 81 GLU B C 1
ATOM 3274 O O . GLU B 1 81 ? 6.773 -6.312 -17.984 1 98.75 81 GLU B O 1
ATOM 3279 N N . VAL B 1 82 ? 5.949 -7.508 -19.625 1 98.94 82 VAL B N 1
ATOM 3280 C CA . VAL B 1 82 ? 6.957 -8.555 -19.516 1 98.94 82 VAL B CA 1
ATOM 3281 C C . VAL B 1 82 ? 8.312 -8.023 -20 1 98.94 82 VAL B C 1
ATOM 3283 O O . VAL B 1 82 ? 9.352 -8.391 -19.453 1 98.94 82 VAL B O 1
ATOM 3286 N N . GLU B 1 83 ? 8.312 -7.121 -20.984 1 98.81 83 GLU B N 1
ATOM 3287 C CA . GLU B 1 83 ? 9.547 -6.492 -21.438 1 98.81 83 GLU B CA 1
ATOM 3288 C C . GLU B 1 83 ? 10.203 -5.707 -20.297 1 98.81 83 GLU B C 1
ATOM 3290 O O . GLU B 1 83 ? 11.43 -5.688 -20.188 1 98.81 83 GLU B O 1
ATOM 3295 N N . ARG B 1 84 ? 9.406 -5.043 -19.516 1 98 84 ARG B N 1
ATOM 3296 C CA . ARG B 1 84 ? 9.945 -4.328 -18.375 1 98 84 ARG B CA 1
ATOM 3297 C C . ARG B 1 84 ? 10.648 -5.289 -17.422 1 98 84 ARG B C 1
ATOM 3299 O O . ARG B 1 84 ? 11.719 -4.973 -16.875 1 98 84 ARG B O 1
ATOM 3306 N N . TYR B 1 85 ? 10.023 -6.387 -17.203 1 98.75 85 TYR B N 1
ATOM 3307 C CA . TYR B 1 85 ? 10.609 -7.445 -16.375 1 98.75 85 TYR B CA 1
ATOM 3308 C C . TYR B 1 85 ? 11.93 -7.926 -16.969 1 98.75 85 TYR B C 1
ATOM 3310 O O . TYR B 1 85 ? 12.93 -8.023 -16.266 1 98.75 85 TYR B O 1
ATOM 3318 N N . ALA B 1 86 ? 11.961 -8.156 -18.219 1 98.81 86 ALA B N 1
ATOM 3319 C CA . ALA B 1 86 ? 13.164 -8.602 -18.922 1 98.81 86 ALA B CA 1
ATOM 3320 C C . ALA B 1 86 ? 14.281 -7.566 -18.812 1 98.81 86 ALA B C 1
ATOM 3322 O O . ALA B 1 86 ? 15.445 -7.922 -18.609 1 98.81 86 ALA B O 1
ATOM 3323 N N . ALA B 1 87 ? 13.938 -6.336 -18.906 1 98.19 87 ALA B N 1
ATOM 3324 C CA . ALA B 1 87 ? 14.906 -5.246 -18.891 1 98.19 87 ALA B CA 1
ATOM 3325 C C . ALA B 1 87 ? 15.625 -5.18 -17.547 1 98.19 87 ALA B C 1
ATOM 3327 O O . ALA B 1 87 ? 16.734 -4.656 -17.453 1 98.19 87 ALA B O 1
ATOM 3328 N N . LEU B 1 88 ? 15 -5.781 -16.547 1 97.69 88 LEU B N 1
ATOM 3329 C CA . LEU B 1 88 ? 15.594 -5.746 -15.211 1 97.69 88 LEU B CA 1
ATOM 3330 C C . LEU B 1 88 ? 16.156 -7.109 -14.828 1 97.69 88 LEU B C 1
ATOM 3332 O O . LEU B 1 88 ? 16.312 -7.41 -13.648 1 97.69 88 LEU B O 1
ATOM 3336 N N . GLY B 1 89 ? 16.281 -7.965 -15.805 1 98 89 GLY B N 1
ATOM 3337 C CA . GLY B 1 89 ? 17.016 -9.203 -15.594 1 98 89 GLY B CA 1
ATOM 3338 C C . GLY B 1 89 ? 16.109 -10.414 -15.453 1 98 89 GLY B C 1
ATOM 3339 O O . GLY B 1 89 ? 16.578 -11.531 -15.242 1 98 89 GLY B O 1
ATOM 3340 N N . GLY B 1 90 ? 14.797 -10.188 -15.594 1 98.69 90 GLY B N 1
ATOM 3341 C CA . GLY B 1 90 ? 13.883 -11.32 -15.555 1 98.69 90 GLY B CA 1
ATOM 3342 C C . GLY B 1 90 ? 14.047 -12.258 -16.734 1 98.69 90 GLY B C 1
ATOM 3343 O O . GLY B 1 90 ? 14.266 -11.812 -17.859 1 98.69 90 GLY B O 1
ATOM 3344 N N . GLN B 1 91 ? 13.914 -13.586 -16.453 1 98.94 91 GLN B N 1
ATOM 3345 C CA . GLN B 1 91 ? 14.219 -14.539 -17.516 1 98.94 91 GLN B CA 1
ATOM 3346 C C . GLN B 1 91 ? 13.07 -15.516 -17.719 1 98.94 91 GLN B C 1
ATOM 3348 O O . GLN B 1 91 ? 12.867 -16.031 -18.828 1 98.94 91 GLN B O 1
ATOM 3353 N N . SER B 1 92 ? 12.328 -15.852 -16.656 1 98.94 92 SER B N 1
ATOM 3354 C CA . SER B 1 92 ? 11.258 -16.844 -16.766 1 98.94 92 SER B CA 1
ATOM 3355 C C . SER B 1 92 ? 10.07 -16.484 -15.891 1 98.94 92 SER B C 1
ATOM 3357 O O . SER B 1 92 ? 10.227 -15.812 -14.867 1 98.94 92 SER B O 1
ATOM 3359 N N . ILE B 1 93 ? 8.93 -16.859 -16.312 1 98.94 93 ILE B N 1
ATOM 3360 C CA . ILE B 1 93 ? 7.684 -16.703 -15.57 1 98.94 93 ILE B CA 1
ATOM 3361 C C . ILE B 1 93 ? 6.93 -18.031 -15.562 1 98.94 93 ILE B C 1
ATOM 3363 O O . ILE B 1 93 ? 6.734 -18.656 -16.609 1 98.94 93 ILE B O 1
ATOM 3367 N N . ILE B 1 94 ? 6.602 -18.516 -14.375 1 98.94 94 ILE B N 1
ATOM 3368 C CA . ILE B 1 94 ? 5.617 -19.594 -14.266 1 98.94 94 ILE B CA 1
ATOM 3369 C C . ILE B 1 94 ? 4.211 -19 -14.25 1 98.94 94 ILE B C 1
ATOM 3371 O O . ILE B 1 94 ? 3.857 -18.234 -13.344 1 98.94 94 ILE B O 1
ATOM 3375 N N . GLU B 1 95 ? 3.471 -19.312 -15.281 1 98.62 95 GLU B N 1
ATOM 3376 C CA . GLU B 1 95 ? 2.131 -18.781 -15.516 1 98.62 95 GLU B CA 1
ATOM 3377 C C . GLU B 1 95 ? 1.062 -19.734 -14.977 1 98.62 95 GLU B C 1
ATOM 3379 O O . GLU B 1 95 ? 0.926 -20.859 -15.461 1 98.62 95 GLU B O 1
ATOM 3384 N N . ALA B 1 96 ? 0.25 -19.234 -14 1 97.62 96 ALA B N 1
ATOM 3385 C CA . ALA B 1 96 ? -0.568 -20.109 -13.172 1 97.62 96 ALA B CA 1
ATOM 3386 C C . ALA B 1 96 ? -2.021 -20.109 -13.641 1 97.62 96 ALA B C 1
ATOM 3388 O O . ALA B 1 96 ? -2.898 -20.656 -12.961 1 97.62 96 ALA B O 1
ATOM 3389 N N . THR B 1 97 ? -2.291 -19.547 -14.797 1 97.56 97 THR B N 1
ATOM 3390 C CA . THR B 1 97 ? -3.658 -19.516 -15.305 1 97.56 97 THR B CA 1
ATOM 3391 C C . THR B 1 97 ? -4.066 -20.891 -15.836 1 97.56 97 THR B C 1
ATOM 3393 O O . THR B 1 97 ? -3.498 -21.375 -16.812 1 97.56 97 THR B O 1
ATOM 3396 N N . GLY B 1 98 ? -4.992 -21.516 -15.25 1 93.94 98 GLY B N 1
ATOM 3397 C CA . GLY B 1 98 ? -5.43 -22.844 -15.648 1 93.94 98 GLY B CA 1
ATOM 3398 C C . GLY B 1 98 ? -6.637 -22.828 -16.562 1 93.94 98 GLY B C 1
ATOM 3399 O O . GLY B 1 98 ? -6.914 -21.812 -17.219 1 93.94 98 GLY B O 1
ATOM 3400 N N . LEU B 1 99 ? -7.227 -24 -16.625 1 94.12 99 LEU B N 1
ATOM 3401 C CA . LEU B 1 99 ? -8.414 -24.172 -17.469 1 94.12 99 LEU B CA 1
ATOM 3402 C C . LEU B 1 99 ? -9.633 -23.547 -16.812 1 94.12 99 LEU B C 1
ATOM 3404 O O . LEU B 1 99 ? -9.906 -23.781 -15.633 1 94.12 99 LEU B O 1
ATOM 3408 N N . GLY B 1 100 ? -10.305 -22.641 -17.5 1 92.12 100 GLY B N 1
ATOM 3409 C CA . GLY B 1 100 ? -11.539 -22.062 -16.984 1 92.12 100 GLY B CA 1
ATOM 3410 C C . GLY B 1 100 ? -11.391 -20.609 -16.578 1 92.12 100 GLY B C 1
ATOM 3411 O O . GLY B 1 100 ? -12.383 -19.922 -16.328 1 92.12 100 GLY B O 1
ATOM 3412 N N . ILE B 1 101 ? -10.141 -20.109 -16.547 1 95.69 101 ILE B N 1
ATOM 3413 C CA . ILE B 1 101 ? -9.961 -18.734 -16.109 1 95.69 101 ILE B CA 1
ATOM 3414 C C . ILE B 1 101 ? -9.148 -17.969 -17.156 1 95.69 101 ILE B C 1
ATOM 3416 O O . ILE B 1 101 ? -8.266 -17.172 -16.812 1 95.69 101 ILE B O 1
ATOM 3420 N N . GLY B 1 102 ? -9.383 -18.266 -18.391 1 95.81 102 GLY B N 1
ATOM 3421 C CA . GLY B 1 102 ? -8.922 -17.438 -19.5 1 95.81 102 GLY B CA 1
ATOM 3422 C C . GLY B 1 102 ? -7.523 -17.797 -19.969 1 95.81 102 GLY B C 1
ATOM 3423 O O . GLY B 1 102 ? -6.816 -16.953 -20.516 1 95.81 102 GLY B O 1
ATOM 3424 N N . ARG B 1 103 ? -7.078 -19.062 -19.734 1 97.25 103 ARG B N 1
ATOM 3425 C CA . ARG B 1 103 ? -5.777 -19.469 -20.25 1 97.25 103 ARG B CA 1
ATOM 3426 C C . ARG B 1 103 ? -5.699 -19.266 -21.75 1 97.25 103 ARG B C 1
ATOM 3428 O O . ARG B 1 103 ? -6.617 -19.641 -22.484 1 97.25 103 ARG B O 1
ATOM 3435 N N . ASP B 1 104 ? -4.605 -18.625 -22.25 1 98 104 ASP B N 1
ATOM 3436 C CA . ASP B 1 104 ? -4.379 -18.328 -23.656 1 98 104 ASP B CA 1
ATOM 3437 C C . ASP B 1 104 ? -2.979 -18.766 -24.094 1 98 104 ASP B C 1
ATOM 3439 O O . ASP B 1 104 ? -2.064 -17.938 -24.172 1 98 104 ASP B O 1
ATOM 3443 N N . LEU B 1 105 ? -2.852 -20.062 -24.484 1 98.5 105 LEU B N 1
ATOM 3444 C CA . LEU B 1 105 ? -1.546 -20.625 -24.797 1 98.5 105 LEU B CA 1
ATOM 3445 C C . LEU B 1 105 ? -0.928 -19.922 -26 1 98.5 105 LEU B C 1
ATOM 3447 O O . LEU B 1 105 ? 0.271 -19.625 -26 1 98.5 105 LEU B O 1
ATOM 3451 N N . ALA B 1 106 ? -1.726 -19.641 -26.984 1 98.38 106 ALA B N 1
ATOM 3452 C CA . ALA B 1 106 ? -1.207 -18.938 -28.172 1 98.38 106 ALA B CA 1
ATOM 3453 C C . ALA B 1 106 ? -0.698 -17.547 -27.797 1 98.38 106 ALA B C 1
ATOM 3455 O O . ALA B 1 106 ? 0.367 -17.125 -28.266 1 98.38 106 ALA B O 1
ATOM 3456 N N . GLY B 1 107 ? -1.504 -16.797 -26.984 1 98.75 107 GLY B N 1
ATOM 3457 C CA . GLY B 1 107 ? -1.077 -15.484 -26.531 1 98.75 107 GLY B CA 1
ATOM 3458 C C . GLY B 1 107 ? 0.201 -15.531 -25.703 1 98.75 107 GLY B C 1
ATOM 3459 O O . GLY B 1 107 ? 1.081 -14.68 -25.875 1 98.75 107 GLY B O 1
ATOM 3460 N N . LEU B 1 108 ? 0.32 -16.531 -24.859 1 98.88 108 LEU B N 1
ATOM 3461 C CA . LEU B 1 108 ? 1.513 -16.688 -24.031 1 98.88 108 LEU B CA 1
ATOM 3462 C C . LEU B 1 108 ? 2.74 -16.953 -24.906 1 98.88 108 LEU B C 1
ATOM 3464 O O . LEU B 1 108 ? 3.82 -16.422 -24.641 1 98.88 108 LEU B O 1
ATOM 3468 N N . ALA B 1 109 ? 2.566 -17.812 -25.891 1 98.88 109 ALA B N 1
ATOM 3469 C CA . ALA B 1 109 ? 3.666 -18.094 -26.812 1 98.88 109 ALA B CA 1
ATOM 3470 C C . ALA B 1 109 ? 4.121 -16.828 -27.531 1 98.88 109 ALA B C 1
ATOM 3472 O O . ALA B 1 109 ? 5.324 -16.594 -27.703 1 98.88 109 ALA B O 1
ATOM 3473 N N . GLU B 1 110 ? 3.172 -16.031 -27.938 1 98.81 110 GLU B N 1
ATOM 3474 C CA . GLU B 1 110 ? 3.502 -14.789 -28.625 1 98.81 110 GLU B CA 1
ATOM 3475 C C . GLU B 1 110 ? 4.25 -13.836 -27.688 1 98.81 110 GLU B C 1
ATOM 3477 O O . GLU B 1 110 ? 5.254 -13.234 -28.094 1 98.81 110 GLU B O 1
ATOM 3482 N N . VAL B 1 111 ? 3.76 -13.68 -26.422 1 98.94 111 VAL B N 1
ATOM 3483 C CA . VAL B 1 111 ? 4.438 -12.828 -25.453 1 98.94 111 VAL B CA 1
ATOM 3484 C C . VAL B 1 111 ? 5.871 -13.312 -25.25 1 98.94 111 VAL B C 1
ATOM 3486 O O . VAL B 1 111 ? 6.812 -12.516 -25.266 1 98.94 111 VAL B O 1
ATOM 3489 N N . SER B 1 112 ? 6.02 -14.609 -25.078 1 98.94 112 SER B N 1
ATOM 3490 C CA . SER B 1 112 ? 7.336 -15.195 -24.844 1 98.94 112 SER B CA 1
ATOM 3491 C C . SER B 1 112 ? 8.258 -14.961 -26.031 1 98.94 112 SER B C 1
ATOM 3493 O O . SER B 1 112 ? 9.422 -14.602 -25.859 1 98.94 112 SER B O 1
ATOM 3495 N N . THR B 1 113 ? 7.758 -15.133 -27.219 1 98.81 113 THR B N 1
ATOM 3496 C CA . THR B 1 113 ? 8.539 -14.945 -28.438 1 98.81 113 THR B CA 1
ATOM 3497 C C . THR B 1 113 ? 9 -13.5 -28.562 1 98.81 113 THR B C 1
ATOM 3499 O O . THR B 1 113 ? 10.18 -13.234 -28.828 1 98.81 113 THR B O 1
ATOM 3502 N N . ARG B 1 114 ? 8.148 -12.578 -28.328 1 98.88 114 ARG B N 1
ATOM 3503 C CA . ARG B 1 114 ? 8.43 -11.164 -28.547 1 98.88 114 ARG B CA 1
ATOM 3504 C C . ARG B 1 114 ? 9.352 -10.609 -27.453 1 98.88 114 ARG B C 1
ATOM 3506 O O . ARG B 1 114 ? 10.133 -9.688 -27.719 1 98.88 114 ARG B O 1
ATOM 3513 N N . THR B 1 115 ? 9.312 -11.133 -26.281 1 98.88 115 THR B N 1
ATOM 3514 C CA . THR B 1 115 ? 10.039 -10.539 -25.156 1 98.88 115 THR B CA 1
ATOM 3515 C C . THR B 1 115 ? 11.32 -11.32 -24.875 1 98.88 115 THR B C 1
ATOM 3517 O O . THR B 1 115 ? 12.227 -10.812 -24.203 1 98.88 115 THR B O 1
ATOM 3520 N N . GLY B 1 116 ? 11.375 -12.57 -25.297 1 98.75 116 GLY B N 1
ATOM 3521 C CA . GLY B 1 116 ? 12.5 -13.43 -25 1 98.75 116 GLY B CA 1
ATOM 3522 C C . GLY B 1 116 ? 12.406 -14.07 -23.625 1 98.75 116 GLY B C 1
ATOM 3523 O O . GLY B 1 116 ? 13.266 -14.875 -23.25 1 98.75 116 GLY B O 1
ATOM 3524 N N . VAL B 1 117 ? 11.398 -13.781 -22.844 1 98.94 117 VAL B N 1
ATOM 3525 C CA . VAL B 1 117 ? 11.195 -14.359 -21.531 1 98.94 117 VAL B CA 1
ATOM 3526 C C . VAL B 1 117 ? 10.547 -15.734 -21.656 1 98.94 117 VAL B C 1
ATOM 3528 O O . VAL B 1 117 ? 9.57 -15.898 -22.391 1 98.94 117 VAL B O 1
ATOM 3531 N N . HIS B 1 118 ? 11.109 -16.766 -20.984 1 98.94 118 HIS B N 1
ATOM 3532 C CA . HIS B 1 118 ? 10.492 -18.094 -20.953 1 98.94 118 HIS B CA 1
ATOM 3533 C C . HIS B 1 118 ? 9.219 -18.094 -20.125 1 98.94 118 HIS B C 1
ATOM 3535 O O . HIS B 1 118 ? 9.203 -17.562 -19.016 1 98.94 118 HIS B O 1
ATOM 3541 N N . ILE B 1 119 ? 8.172 -18.656 -20.672 1 98.94 119 ILE B N 1
ATOM 3542 C CA . ILE B 1 119 ? 6.926 -18.781 -19.922 1 98.94 119 ILE B CA 1
ATOM 3543 C C . ILE B 1 119 ? 6.543 -20.25 -19.812 1 98.94 119 ILE B C 1
ATOM 3545 O O . ILE B 1 119 ? 6.492 -20.969 -20.812 1 98.94 119 ILE B O 1
ATOM 3549 N N . VAL B 1 120 ? 6.387 -20.719 -18.609 1 98.88 120 VAL B N 1
ATOM 3550 C CA . VAL B 1 120 ? 5.871 -22.047 -18.328 1 98.88 120 VAL B CA 1
ATOM 3551 C C . VAL B 1 120 ? 4.379 -21.969 -18.016 1 98.88 120 VAL B C 1
ATOM 3553 O O . VAL B 1 120 ? 3.98 -21.453 -16.984 1 98.88 120 VAL B O 1
ATOM 3556 N N . ALA B 1 121 ? 3.541 -22.516 -18.922 1 98.81 121 ALA B N 1
ATOM 3557 C CA . ALA B 1 121 ? 2.094 -22.422 -18.766 1 98.81 121 ALA B CA 1
ATOM 3558 C C . ALA B 1 121 ? 1.577 -23.484 -17.797 1 98.81 121 ALA B C 1
ATOM 3560 O O . ALA B 1 121 ? 2.154 -24.578 -17.703 1 98.81 121 ALA B O 1
ATOM 3561 N N . GLY B 1 122 ? 0.496 -23.141 -17.156 1 98.25 122 GLY B N 1
ATOM 3562 C CA . GLY B 1 122 ? -0.126 -24.062 -16.219 1 98.25 122 GLY B CA 1
ATOM 3563 C C . GLY B 1 122 ? -1.282 -24.844 -16.828 1 98.25 122 GLY B C 1
ATOM 3564 O O . GLY B 1 122 ? -1.764 -24.5 -17.906 1 98.25 122 GLY B O 1
ATOM 3565 N N . THR B 1 123 ? -1.632 -25.969 -16.25 1 98.31 123 THR B N 1
ATOM 3566 C CA . THR B 1 123 ? -2.826 -26.75 -16.547 1 98.31 123 THR B CA 1
ATOM 3567 C C . THR B 1 123 ? -3.564 -27.125 -15.273 1 98.31 123 THR B C 1
ATOM 3569 O O . THR B 1 123 ? -3.07 -26.891 -14.164 1 98.31 123 THR B O 1
ATOM 3572 N N . GLY B 1 124 ? -4.707 -27.719 -15.414 1 98.12 124 GLY B N 1
ATOM 3573 C CA . GLY B 1 124 ? -5.539 -28.062 -14.273 1 98.12 124 GLY B CA 1
ATOM 3574 C C . GLY B 1 124 ? -6.605 -27.031 -13.977 1 98.12 124 GLY B C 1
ATOM 3575 O O . GLY B 1 124 ? -6.84 -26.125 -14.789 1 98.12 124 GLY B O 1
ATOM 3576 N N . TYR B 1 125 ? -7.324 -27.234 -12.828 1 97.94 125 TYR B N 1
ATOM 3577 C CA . TYR B 1 125 ? -8.531 -26.453 -12.57 1 97.94 125 TYR B CA 1
ATOM 3578 C C . TYR B 1 125 ? -8.406 -25.672 -11.266 1 97.94 125 TYR B C 1
ATOM 3580 O O . TYR B 1 125 ? -7.887 -26.188 -10.273 1 97.94 125 TYR B O 1
ATOM 3588 N N . TYR B 1 126 ? -8.859 -24.469 -11.375 1 97.12 126 TYR B N 1
ATOM 3589 C CA . TYR B 1 126 ? -8.805 -23.562 -10.234 1 97.12 126 TYR B CA 1
ATOM 3590 C C . TYR B 1 126 ? -9.977 -23.812 -9.289 1 97.12 126 TYR B C 1
ATOM 3592 O O . TYR B 1 126 ? -10.398 -24.953 -9.109 1 97.12 126 TYR B O 1
ATOM 3600 N N . LEU B 1 127 ? -10.461 -22.844 -8.562 1 96.94 127 LEU B N 1
ATOM 3601 C CA . LEU B 1 127 ? -11.539 -22.953 -7.59 1 96.94 127 LEU B CA 1
ATOM 3602 C C . LEU B 1 127 ? -12.82 -23.438 -8.25 1 96.94 127 LEU B C 1
ATOM 3604 O O . LEU B 1 127 ? -13.039 -23.219 -9.438 1 96.94 127 LEU B O 1
ATOM 3608 N N . GLU B 1 128 ? -13.617 -24 -7.449 1 95.75 128 GLU B N 1
ATOM 3609 C CA . GLU B 1 128 ? -14.852 -24.594 -7.957 1 95.75 128 GLU B CA 1
ATOM 3610 C C . GLU B 1 128 ? -15.656 -23.562 -8.758 1 95.75 128 GLU B C 1
ATOM 3612 O O . GLU B 1 128 ? -16.219 -23.891 -9.797 1 95.75 128 GLU B O 1
ATOM 3617 N N . SER B 1 129 ? -15.688 -22.344 -8.305 1 92.38 129 SER B N 1
ATOM 3618 C CA . SER B 1 129 ? -16.469 -21.297 -8.953 1 92.38 129 SER B CA 1
ATOM 3619 C C . SER B 1 129 ? -15.969 -21.031 -10.367 1 92.38 129 SER B C 1
ATOM 3621 O O . SER B 1 129 ? -16.688 -20.453 -11.188 1 92.38 129 SER B O 1
ATOM 3623 N N . ALA B 1 130 ? -14.773 -21.469 -10.68 1 93.75 130 ALA B N 1
ATOM 3624 C CA . ALA B 1 130 ? -14.172 -21.234 -11.992 1 93.75 130 ALA B CA 1
ATOM 3625 C C . ALA B 1 130 ? -14.141 -22.516 -12.828 1 93.75 130 ALA B C 1
ATOM 3627 O O . ALA B 1 130 ? -13.648 -22.5 -13.961 1 93.75 130 ALA B O 1
ATOM 3628 N N . HIS B 1 131 ? -14.633 -23.641 -12.297 1 94.88 131 HIS B N 1
ATOM 3629 C CA . HIS B 1 131 ? -14.641 -24.891 -13.055 1 94.88 131 HIS B CA 1
ATOM 3630 C C . HIS B 1 131 ? -15.492 -24.766 -14.32 1 94.88 131 HIS B C 1
ATOM 3632 O O . HIS B 1 131 ? -16.625 -24.281 -14.258 1 94.88 131 HIS B O 1
ATOM 3638 N N . PRO B 1 132 ? -14.93 -25.188 -15.43 1 94.44 132 PRO B N 1
ATOM 3639 C CA . PRO B 1 132 ? -15.781 -25.266 -16.625 1 94.44 132 PRO B CA 1
ATOM 3640 C C . PRO B 1 132 ? -16.984 -26.188 -16.438 1 94.44 132 PRO B C 1
ATOM 3642 O O . PRO B 1 132 ? -16.891 -27.188 -15.719 1 94.44 132 PRO B O 1
ATOM 3645 N N . ALA B 1 133 ? -18.016 -25.891 -17.141 1 92.62 133 ALA B N 1
ATOM 3646 C CA . ALA B 1 133 ? -19.25 -26.656 -17 1 92.62 133 ALA B CA 1
ATOM 3647 C C . ALA B 1 133 ? -19.062 -28.109 -17.453 1 92.62 133 ALA B C 1
ATOM 3649 O O . ALA B 1 133 ? -19.672 -29.016 -16.906 1 92.62 133 ALA B O 1
ATOM 3650 N N . ASP B 1 134 ? -18.141 -28.344 -18.281 1 92.5 134 ASP B N 1
ATOM 3651 C CA . ASP B 1 134 ? -18.047 -29.641 -18.922 1 92.5 134 ASP B CA 1
ATOM 3652 C C . ASP B 1 134 ? -17.281 -30.641 -18.047 1 92.5 134 ASP B C 1
ATOM 3654 O O . ASP B 1 134 ? -17.141 -31.812 -18.406 1 92.5 134 ASP B O 1
ATOM 3658 N N . ILE B 1 135 ? -16.812 -30.172 -16.938 1 92.69 135 ILE B N 1
ATOM 3659 C CA . ILE B 1 135 ? -16.109 -31.156 -16.109 1 92.69 135 ILE B CA 1
ATOM 3660 C C . ILE B 1 135 ? -17.031 -31.641 -14.984 1 92.69 135 ILE B C 1
ATOM 3662 O O . ILE B 1 135 ? -16.656 -32.5 -14.203 1 92.69 135 ILE B O 1
ATOM 3666 N N . ALA B 1 136 ? -18.172 -31.047 -14.969 1 92 136 ALA B N 1
ATOM 3667 C CA . ALA B 1 136 ? -19.141 -31.469 -13.961 1 92 136 ALA B CA 1
ATOM 3668 C C . ALA B 1 136 ? -19.484 -32.938 -14.125 1 92 136 ALA B C 1
ATOM 3670 O O . ALA B 1 136 ? -19.797 -33.406 -15.227 1 92 136 ALA B O 1
ATOM 3671 N N . GLY B 1 137 ? -19.359 -33.688 -13.086 1 92.88 137 GLY B N 1
ATOM 3672 C CA . GLY B 1 137 ? -19.797 -35.062 -13.086 1 92.88 137 GLY B CA 1
ATOM 3673 C C . GLY B 1 137 ? -18.688 -36.031 -13.492 1 92.88 137 GLY B C 1
ATOM 3674 O O . GLY B 1 137 ? -18.859 -37.25 -13.414 1 92.88 137 GLY B O 1
ATOM 3675 N N . LEU B 1 138 ? -17.594 -35.5 -13.891 1 96.88 138 LEU B N 1
ATOM 3676 C CA . LEU B 1 138 ? -16.484 -36.375 -14.242 1 96.88 138 LEU B CA 1
ATOM 3677 C C . LEU B 1 138 ? -15.922 -37.062 -13.008 1 96.88 138 LEU B C 1
ATOM 3679 O O . LEU B 1 138 ? -15.93 -36.5 -11.914 1 96.88 138 LEU B O 1
ATOM 3683 N N . SER B 1 139 ? -15.445 -38.281 -13.273 1 98 139 SER B N 1
ATOM 3684 C CA . SER B 1 139 ? -14.75 -39 -12.211 1 98 139 SER B CA 1
ATOM 3685 C C . SER B 1 139 ? -13.328 -38.469 -12.016 1 98 139 SER B C 1
ATOM 3687 O O . SER B 1 139 ? -12.836 -37.688 -12.844 1 98 139 SER B O 1
ATOM 3689 N N . GLU B 1 140 ? -12.773 -38.844 -10.945 1 98.19 140 GLU B N 1
ATOM 3690 C CA . GLU B 1 140 ? -11.383 -38.5 -10.656 1 98.19 140 GLU B CA 1
ATOM 3691 C C . GLU B 1 140 ? -10.469 -38.875 -11.812 1 98.19 140 GLU B C 1
ATOM 3693 O O . GLU B 1 140 ? -9.648 -38.062 -12.258 1 98.19 140 GLU B O 1
ATOM 3698 N N . GLN B 1 141 ? -10.617 -40.094 -12.336 1 98.38 141 GLN B N 1
ATOM 3699 C CA . GLN B 1 141 ? -9.781 -40.594 -13.422 1 98.38 141 GLN B CA 1
ATOM 3700 C C . GLN B 1 141 ? -10.008 -39.781 -14.703 1 98.38 141 GLN B C 1
ATOM 3702 O O . GLN B 1 141 ? -9.055 -39.469 -15.414 1 98.38 141 GLN B O 1
ATOM 3707 N N . GLU B 1 142 ? -11.25 -39.5 -14.93 1 98.38 142 GLU B N 1
ATOM 3708 C CA . GLU B 1 142 ? -11.57 -38.719 -16.125 1 98.38 142 GLU B CA 1
ATOM 3709 C C . GLU B 1 142 ? -10.953 -37.312 -16.062 1 98.38 142 GLU B C 1
ATOM 3711 O O . GLU B 1 142 ? -10.469 -36.812 -17.062 1 98.38 142 GLU B O 1
ATOM 3716 N N . LEU B 1 143 ? -11.023 -36.719 -14.93 1 98.19 143 LEU B N 1
ATOM 3717 C CA . LEU B 1 143 ? -10.398 -35.406 -14.742 1 98.19 143 LEU B CA 1
ATOM 3718 C C . LEU B 1 143 ? -8.891 -35.5 -14.914 1 98.19 143 LEU B C 1
ATOM 3720 O O . LEU B 1 143 ? -8.289 -34.656 -15.57 1 98.19 143 LEU B O 1
ATOM 3724 N N . ALA B 1 144 ? -8.281 -36.5 -14.305 1 98.62 144 ALA B N 1
ATOM 3725 C CA . ALA B 1 144 ? -6.844 -36.719 -14.461 1 98.62 144 ALA B CA 1
ATOM 3726 C C . ALA B 1 144 ? -6.469 -36.906 -15.93 1 98.62 144 ALA B C 1
ATOM 3728 O O . ALA B 1 144 ? -5.469 -36.344 -16.391 1 98.62 144 ALA B O 1
ATOM 3729 N N . ASP B 1 145 ? -7.285 -37.656 -16.672 1 98.5 145 ASP B N 1
ATOM 3730 C CA . ASP B 1 145 ? -7.031 -37.906 -18.094 1 98.5 145 ASP B CA 1
ATOM 3731 C C . ASP B 1 145 ? -7.059 -36.594 -18.875 1 98.5 145 ASP B C 1
ATOM 3733 O O . ASP B 1 145 ? -6.289 -36.438 -19.828 1 98.5 145 ASP B O 1
ATOM 3737 N N . ARG B 1 146 ? -7.938 -35.719 -18.484 1 97.75 146 ARG B N 1
ATOM 3738 C CA . ARG B 1 146 ? -8.008 -34.438 -19.156 1 97.75 146 ARG B CA 1
ATOM 3739 C C . ARG B 1 146 ? -6.75 -33.625 -18.906 1 97.75 146 ARG B C 1
ATOM 3741 O O . ARG B 1 146 ? -6.242 -32.938 -19.828 1 97.75 146 ARG B O 1
ATOM 3748 N N . ILE B 1 147 ? -6.293 -33.594 -17.734 1 98.5 147 ILE B N 1
ATOM 3749 C CA . ILE B 1 147 ? -5.062 -32.906 -17.406 1 98.5 147 ILE B CA 1
ATOM 3750 C C . ILE B 1 147 ? -3.891 -33.5 -18.172 1 98.5 147 ILE B C 1
ATOM 3752 O O . ILE B 1 147 ? -3.092 -32.781 -18.766 1 98.5 147 ILE B O 1
ATOM 3756 N N . LEU B 1 148 ? -3.814 -34.844 -18.188 1 98.62 148 LEU B N 1
ATOM 3757 C CA . LEU B 1 148 ? -2.734 -35.562 -18.859 1 98.62 148 LEU B CA 1
ATOM 3758 C C . LEU B 1 148 ? -2.756 -35.281 -20.359 1 98.62 148 LEU B C 1
ATOM 3760 O O . LEU B 1 148 ? -1.703 -35.094 -20.969 1 98.62 148 LEU B O 1
ATOM 3764 N N . LEU B 1 149 ? -3.963 -35.281 -20.906 1 98.25 149 LEU B N 1
ATOM 3765 C CA . LEU B 1 149 ? -4.102 -34.969 -22.328 1 98.25 149 LEU B CA 1
ATOM 3766 C C . LEU B 1 149 ? -3.607 -33.562 -22.625 1 98.25 149 LEU B C 1
ATOM 3768 O O . LEU B 1 149 ? -2.934 -33.344 -23.641 1 98.25 149 LEU B O 1
ATOM 3772 N N . ASP B 1 150 ? -3.979 -32.625 -21.797 1 98.25 150 ASP B N 1
ATOM 3773 C CA . ASP B 1 150 ? -3.533 -31.266 -21.984 1 98.25 150 ASP B CA 1
ATOM 3774 C C . ASP B 1 150 ? -2.014 -31.156 -21.875 1 98.25 150 ASP B C 1
ATOM 3776 O O . ASP B 1 150 ? -1.38 -30.438 -22.656 1 98.25 150 ASP B O 1
ATOM 3780 N N . VAL B 1 151 ? -1.365 -31.844 -20.938 1 98.19 151 VAL B N 1
ATOM 3781 C CA . VAL B 1 151 ? 0.085 -31.859 -20.781 1 98.19 151 VAL B CA 1
ATOM 3782 C C . VAL B 1 151 ? 0.74 -32.438 -22.047 1 98.19 151 VAL B C 1
ATOM 3784 O O . VAL B 1 151 ? 1.766 -31.922 -22.5 1 98.19 151 VAL B O 1
ATOM 3787 N N . ALA B 1 152 ? 0.12 -33.375 -22.625 1 97.88 152 ALA B N 1
ATOM 3788 C CA . ALA B 1 152 ? 0.703 -34.094 -23.75 1 97.88 152 ALA B CA 1
ATOM 3789 C C . ALA B 1 152 ? 0.519 -33.312 -25.047 1 97.88 152 ALA B C 1
ATOM 3791 O O . ALA B 1 152 ? 1.409 -33.281 -25.906 1 97.88 152 ALA B O 1
ATOM 3792 N N . GLU B 1 153 ? -0.674 -32.625 -25.188 1 97.81 153 GLU B N 1
ATOM 3793 C CA . GLU B 1 153 ? -1.021 -32.125 -26.5 1 97.81 153 GLU B CA 1
ATOM 3794 C C . GLU B 1 153 ? -1.12 -30.594 -26.5 1 97.81 153 GLU B C 1
ATOM 3796 O O . GLU B 1 153 ? -0.875 -29.938 -27.516 1 97.81 153 GLU B O 1
ATOM 3801 N N . GLY B 1 154 ? -1.508 -30.094 -25.344 1 97.31 154 GLY B N 1
ATOM 3802 C CA . GLY B 1 154 ? -1.755 -28.656 -25.266 1 97.31 154 GLY B CA 1
ATOM 3803 C C . GLY B 1 154 ? -2.727 -28.172 -26.328 1 97.31 154 GLY B C 1
ATOM 3804 O O . GLY B 1 154 ? -3.771 -28.781 -26.547 1 97.31 154 GLY B O 1
ATOM 3805 N N . GLU B 1 155 ? -2.498 -27.031 -26.781 1 96.5 155 GLU B N 1
ATOM 3806 C CA . GLU B 1 155 ? -3.289 -26.406 -27.844 1 96.5 155 GLU B CA 1
ATOM 3807 C C . GLU B 1 155 ? -2.395 -25.703 -28.859 1 96.5 155 GLU B C 1
ATOM 3809 O O . GLU B 1 155 ? -1.518 -24.922 -28.5 1 96.5 155 GLU B O 1
ATOM 3814 N N . GLY B 1 156 ? -2.566 -26 -30.172 1 95.31 156 GLY B N 1
ATOM 3815 C CA . GLY B 1 156 ? -1.825 -25.344 -31.234 1 95.31 156 GLY B CA 1
ATOM 3816 C C . GLY B 1 156 ? -0.329 -25.578 -31.156 1 95.31 156 GLY B C 1
ATOM 3817 O O . GLY B 1 156 ? 0.464 -24.703 -31.516 1 95.31 156 GLY B O 1
ATOM 3818 N N . GLY B 1 157 ? 0.048 -26.625 -30.594 1 95.56 157 GLY B N 1
ATOM 3819 C CA . GLY B 1 157 ? 1.462 -26.953 -30.5 1 95.56 157 GLY B CA 1
ATOM 3820 C C . GLY B 1 157 ? 2.121 -26.406 -29.25 1 95.56 157 GLY B C 1
ATOM 3821 O O . GLY B 1 157 ? 3.309 -26.641 -29.016 1 95.56 157 GLY B O 1
ATOM 3822 N N . VAL B 1 158 ? 1.359 -25.672 -28.5 1 98.44 158 VAL B N 1
ATOM 3823 C CA . VAL B 1 158 ? 1.866 -25.125 -27.25 1 98.44 158 VAL B CA 1
ATOM 3824 C C . VAL B 1 158 ? 1.37 -25.969 -26.062 1 98.44 158 VAL B C 1
ATOM 3826 O O . VAL B 1 158 ? 0.17 -26.219 -25.953 1 98.44 158 VAL B O 1
ATOM 3829 N N . ARG B 1 159 ? 2.271 -26.438 -25.219 1 98.25 159 ARG B N 1
ATOM 3830 C CA . ARG B 1 159 ? 1.932 -27.344 -24.141 1 98.25 159 ARG B CA 1
ATOM 3831 C C . ARG B 1 159 ? 2.256 -26.719 -22.781 1 98.25 159 ARG B C 1
ATOM 3833 O O . ARG B 1 159 ? 3.215 -25.969 -22.656 1 98.25 159 ARG B O 1
ATOM 3840 N N . PRO B 1 160 ? 1.459 -27.031 -21.797 1 98.38 160 PRO B N 1
ATOM 3841 C CA . PRO B 1 160 ? 1.804 -26.578 -20.453 1 98.38 160 PRO B CA 1
ATOM 3842 C C . PRO B 1 160 ? 2.988 -27.344 -19.859 1 98.38 160 PRO B C 1
ATOM 3844 O O . PRO B 1 160 ? 3.371 -28.391 -20.359 1 98.38 160 PRO B O 1
ATOM 3847 N N . GLY B 1 161 ? 3.639 -26.719 -18.859 1 98.38 161 GLY B N 1
ATOM 3848 C CA . GLY B 1 161 ? 4.836 -27.297 -18.281 1 98.38 161 GLY B CA 1
ATOM 3849 C C . GLY B 1 161 ? 4.746 -27.453 -16.766 1 98.38 161 GLY B C 1
ATOM 3850 O O . GLY B 1 161 ? 5.727 -27.844 -16.125 1 98.38 161 GLY B O 1
ATOM 3851 N N . ILE B 1 162 ? 3.596 -27.188 -16.172 1 98.5 162 ILE B N 1
ATOM 3852 C CA . ILE B 1 162 ? 3.377 -27.344 -14.734 1 98.5 162 ILE B CA 1
ATOM 3853 C C . ILE B 1 162 ? 1.9 -27.625 -14.461 1 98.5 162 ILE B C 1
ATOM 3855 O O . ILE B 1 162 ? 1.036 -27.234 -15.25 1 98.5 162 ILE B O 1
ATOM 3859 N N . ILE B 1 163 ? 1.612 -28.391 -13.398 1 98.69 163 ILE B N 1
ATOM 3860 C CA . ILE B 1 163 ? 0.234 -28.609 -12.977 1 98.69 163 ILE B CA 1
ATOM 3861 C C . ILE B 1 163 ? -0.17 -27.578 -11.93 1 98.69 163 ILE B C 1
ATOM 3863 O O . ILE B 1 163 ? 0.377 -27.547 -10.828 1 98.69 163 ILE B O 1
ATOM 3867 N N . GLY B 1 164 ? -1.236 -26.875 -12.281 1 96.88 164 GLY B N 1
ATOM 3868 C CA . GLY B 1 164 ? -1.71 -25.812 -11.414 1 96.88 164 GLY B CA 1
ATOM 3869 C C . GLY B 1 164 ? -1.835 -24.469 -12.117 1 96.88 164 GLY B C 1
ATOM 3870 O O . GLY B 1 164 ? -1.376 -24.312 -13.25 1 96.88 164 GLY B O 1
ATOM 3871 N N . GLU B 1 165 ? -2.51 -23.578 -11.5 1 97.06 165 GLU B N 1
ATOM 3872 C CA . GLU B 1 165 ? -2.773 -23.594 -10.062 1 97.06 165 GLU B CA 1
ATOM 3873 C C . GLU B 1 165 ? -4.051 -24.375 -9.75 1 97.06 165 GLU B C 1
ATOM 3875 O O . GLU B 1 165 ? -5.121 -24.062 -10.273 1 97.06 165 GLU B O 1
ATOM 3880 N N . ILE B 1 166 ? -3.973 -25.375 -8.875 1 98.69 166 ILE B N 1
ATOM 3881 C CA . ILE B 1 166 ? -5.125 -26.156 -8.445 1 98.69 166 ILE B CA 1
ATOM 3882 C C . ILE B 1 166 ? -5.82 -25.469 -7.281 1 98.69 166 ILE B C 1
ATOM 3884 O O . ILE B 1 166 ? -5.215 -25.25 -6.23 1 98.69 166 ILE B O 1
ATOM 3888 N N . GLY B 1 167 ? -7.094 -25.188 -7.496 1 98.19 167 GLY B N 1
ATOM 3889 C CA . GLY B 1 167 ? -7.781 -24.312 -6.551 1 98.19 167 GLY B CA 1
ATOM 3890 C C . GLY B 1 167 ? -8.352 -25.062 -5.363 1 98.19 167 GLY B C 1
ATOM 3891 O O . GLY B 1 167 ? -9.125 -26.016 -5.527 1 98.19 167 GLY B O 1
ATOM 3892 N N . ILE B 1 168 ? -7.953 -24.656 -4.168 1 98.44 168 ILE B N 1
ATOM 3893 C CA . ILE B 1 168 ? -8.578 -25.047 -2.906 1 98.44 168 ILE B CA 1
ATOM 3894 C C . ILE B 1 168 ? -9.039 -23.797 -2.154 1 98.44 168 ILE B C 1
ATOM 3896 O O . ILE B 1 168 ? -8.234 -22.906 -1.869 1 98.44 168 ILE B O 1
ATOM 3900 N N . GLY B 1 169 ? -10.359 -23.688 -1.888 1 97.31 169 GLY B N 1
ATOM 3901 C CA . GLY B 1 169 ? -10.914 -22.578 -1.125 1 97.31 169 GLY B CA 1
ATOM 3902 C C . GLY B 1 169 ? -11.086 -22.906 0.348 1 97.31 169 GLY B C 1
ATOM 3903 O O . GLY B 1 169 ? -10.664 -23.969 0.816 1 97.31 169 GLY B O 1
ATOM 3904 N N . ALA B 1 170 ? -11.68 -21.984 1.046 1 96.12 170 ALA B N 1
ATOM 3905 C CA . ALA B 1 170 ? -11.82 -22.094 2.494 1 96.12 170 ALA B CA 1
ATOM 3906 C C . ALA B 1 170 ? -12.703 -23.297 2.861 1 96.12 170 ALA B C 1
ATOM 3908 O O . ALA B 1 170 ? -12.477 -23.953 3.881 1 96.12 170 ALA B O 1
ATOM 3909 N N . ASP B 1 171 ? -13.625 -23.609 1.966 1 96.38 171 ASP B N 1
ATOM 3910 C CA . ASP B 1 171 ? -14.578 -24.672 2.26 1 96.38 171 ASP B CA 1
ATOM 3911 C C . ASP B 1 171 ? -14.031 -26.031 1.853 1 96.38 171 ASP B C 1
ATOM 3913 O O . ASP B 1 171 ? -14.578 -27.078 2.229 1 96.38 171 ASP B O 1
ATOM 3917 N N . VAL B 1 172 ? -12.898 -26.016 1.147 1 97.88 172 VAL B N 1
ATOM 3918 C CA . VAL B 1 172 ? -12.32 -27.25 0.662 1 97.88 172 VAL B CA 1
ATOM 3919 C C . VAL B 1 172 ? -13.422 -28.172 0.124 1 97.88 172 VAL B C 1
ATOM 3921 O O . VAL B 1 172 ? -13.562 -29.312 0.563 1 97.88 172 VAL B O 1
ATOM 3924 N N . THR B 1 173 ? -14.195 -27.734 -0.861 1 97.62 173 THR B N 1
ATOM 3925 C CA . THR B 1 173 ? -15.391 -28.438 -1.33 1 97.62 173 THR B CA 1
ATOM 3926 C C . THR B 1 173 ? -15.031 -29.797 -1.898 1 97.62 173 THR B C 1
ATOM 3928 O O . THR B 1 173 ? -13.891 -30.031 -2.299 1 97.62 173 THR B O 1
ATOM 3931 N N . PRO B 1 174 ? -16.016 -30.672 -1.979 1 97.56 174 PRO B N 1
ATOM 3932 C CA . PRO B 1 174 ? -15.758 -31.984 -2.582 1 97.56 174 PRO B CA 1
ATOM 3933 C C . PRO B 1 174 ? -15.258 -31.891 -4.023 1 97.56 174 PRO B C 1
ATOM 3935 O O . PRO B 1 174 ? -14.398 -32.656 -4.438 1 97.56 174 PRO B O 1
ATOM 3938 N N . ALA B 1 175 ? -15.766 -30.938 -4.758 1 97.75 175 ALA B N 1
ATOM 3939 C CA . ALA B 1 175 ? -15.344 -30.75 -6.141 1 97.75 175 ALA B CA 1
ATOM 3940 C C . ALA B 1 175 ? -13.875 -30.344 -6.215 1 97.75 175 ALA B C 1
ATOM 3942 O O . ALA B 1 175 ? -13.133 -30.797 -7.086 1 97.75 175 ALA B O 1
ATOM 3943 N N . GLU B 1 176 ? -13.492 -29.469 -5.352 1 98.25 176 GLU B N 1
ATOM 3944 C CA . GLU B 1 176 ? -12.102 -29.031 -5.305 1 98.25 176 GLU B CA 1
ATOM 3945 C C . GLU B 1 176 ? -11.18 -30.172 -4.867 1 98.25 176 GLU B C 1
ATOM 3947 O O . GLU B 1 176 ? -10.086 -30.328 -5.406 1 98.25 176 GLU B O 1
ATOM 3952 N N . GLN B 1 177 ? -11.641 -30.969 -3.926 1 98.44 177 GLN B N 1
ATOM 3953 C CA . GLN B 1 177 ? -10.867 -32.125 -3.504 1 98.44 177 GLN B CA 1
ATOM 3954 C C . GLN B 1 177 ? -10.703 -33.125 -4.648 1 98.44 177 GLN B C 1
ATOM 3956 O O . GLN B 1 177 ? -9.617 -33.688 -4.84 1 98.44 177 GLN B O 1
ATOM 3961 N N . LEU B 1 178 ? -11.781 -33.344 -5.344 1 98.5 178 LEU B N 1
ATOM 3962 C CA . LEU B 1 178 ? -11.727 -34.219 -6.488 1 98.5 178 LEU B CA 1
ATOM 3963 C C . LEU B 1 178 ? -10.727 -33.719 -7.527 1 98.5 178 LEU B C 1
ATOM 3965 O O . LEU B 1 178 ? -9.961 -34.531 -8.086 1 98.5 178 LEU B O 1
ATOM 3969 N N . SER B 1 179 ? -10.797 -32.438 -7.789 1 98.31 179 SER B N 1
ATOM 3970 C CA . SER B 1 179 ? -9.859 -31.812 -8.719 1 98.31 179 SER B CA 1
ATOM 3971 C C . SER B 1 179 ? -8.414 -32 -8.25 1 98.31 179 SER B C 1
ATOM 3973 O O . SER B 1 179 ? -7.527 -32.281 -9.055 1 98.31 179 SER B O 1
ATOM 3975 N N . LEU B 1 180 ? -8.18 -31.812 -6.965 1 98.81 180 LEU B N 1
ATOM 3976 C CA . LEU B 1 180 ? -6.844 -32 -6.398 1 98.81 180 LEU B CA 1
ATOM 3977 C C . LEU B 1 180 ? -6.383 -33.438 -6.547 1 98.81 180 LEU B C 1
ATOM 3979 O O . LEU B 1 180 ? -5.234 -33.688 -6.918 1 98.81 180 LEU B O 1
ATOM 3983 N N . ARG B 1 181 ? -7.234 -34.375 -6.273 1 98.75 181 ARG B N 1
ATOM 3984 C CA . ARG B 1 181 ? -6.902 -35.812 -6.422 1 98.75 181 ARG B CA 1
ATOM 3985 C C . ARG B 1 181 ? -6.535 -36.125 -7.867 1 98.75 181 ARG B C 1
ATOM 3987 O O . ARG B 1 181 ? -5.559 -36.844 -8.117 1 98.75 181 ARG B O 1
ATOM 3994 N N . ALA B 1 182 ? -7.328 -35.594 -8.758 1 98.81 182 ALA B N 1
ATOM 3995 C CA . ALA B 1 182 ? -7.051 -35.812 -10.18 1 98.81 182 ALA B CA 1
ATOM 3996 C C . ALA B 1 182 ? -5.699 -35.219 -10.562 1 98.81 182 ALA B C 1
ATOM 3998 O O . ALA B 1 182 ? -4.938 -35.844 -11.312 1 98.81 182 ALA B O 1
ATOM 3999 N N . ALA B 1 183 ? -5.418 -34.062 -10.07 1 98.81 183 ALA B N 1
ATOM 4000 C CA . ALA B 1 183 ? -4.141 -33.406 -10.336 1 98.81 183 ALA B CA 1
ATOM 4001 C C . ALA B 1 183 ? -2.977 -34.219 -9.789 1 98.81 183 ALA B C 1
ATOM 4003 O O . ALA B 1 183 ? -1.92 -34.312 -10.414 1 98.81 183 ALA B O 1
ATOM 4004 N N . CYS B 1 184 ? -3.17 -34.781 -8.609 1 98.81 184 CYS B N 1
ATOM 4005 C CA . CYS B 1 184 ? -2.139 -35.625 -8.016 1 98.81 184 CYS B CA 1
ATOM 4006 C C . CYS B 1 184 ? -1.873 -36.844 -8.883 1 98.81 184 CYS B C 1
ATOM 4008 O O . CYS B 1 184 ? -0.722 -37.25 -9.062 1 98.81 184 CYS B O 1
ATOM 4010 N N . ARG B 1 185 ? -2.918 -37.469 -9.43 1 98.56 185 ARG B N 1
ATOM 4011 C CA . ARG B 1 185 ? -2.752 -38.594 -10.336 1 98.56 185 ARG B CA 1
ATOM 4012 C C . ARG B 1 185 ? -1.931 -38.188 -11.555 1 98.56 185 ARG B C 1
ATOM 4014 O O . ARG B 1 185 ? -1.029 -38.938 -11.969 1 98.56 185 ARG B O 1
ATOM 4021 N N . ALA B 1 186 ? -2.312 -37.031 -12.102 1 98.56 186 ALA B N 1
ATOM 4022 C CA . ALA B 1 186 ? -1.585 -36.531 -13.266 1 98.56 186 ALA B CA 1
ATOM 4023 C C . ALA B 1 186 ? -0.126 -36.25 -12.922 1 98.56 186 ALA B C 1
ATOM 4025 O O . ALA B 1 186 ? 0.772 -36.531 -13.719 1 98.56 186 ALA B O 1
ATOM 4026 N N . GLN B 1 187 ? 0.104 -35.719 -11.781 1 98.25 187 GLN B N 1
ATOM 4027 C CA . GLN B 1 187 ? 1.454 -35.438 -11.305 1 98.25 187 GLN B CA 1
ATOM 4028 C C . GLN B 1 187 ? 2.291 -36.719 -11.227 1 98.25 187 GLN B C 1
ATOM 4030 O O . GLN B 1 187 ? 3.436 -36.75 -11.68 1 98.25 187 GLN B O 1
ATOM 4035 N N . ARG B 1 188 ? 1.783 -37.75 -10.719 1 97.75 188 ARG B N 1
ATOM 4036 C CA . ARG B 1 188 ? 2.496 -39 -10.562 1 97.75 188 ARG B CA 1
ATOM 4037 C C . ARG B 1 188 ? 2.883 -39.594 -11.914 1 97.75 188 ARG B C 1
ATOM 4039 O O . ARG B 1 188 ? 3.934 -40.219 -12.047 1 97.75 188 ARG B O 1
ATOM 4046 N N . GLU B 1 189 ? 2.102 -39.344 -12.828 1 97.31 189 GLU B N 1
ATOM 4047 C CA . GLU B 1 189 ? 2.354 -39.875 -14.164 1 97.31 189 GLU B CA 1
ATOM 4048 C C . GLU B 1 189 ? 3.373 -39.031 -14.914 1 97.31 189 GLU B C 1
ATOM 4050 O O . GLU B 1 189 ? 4.152 -39.531 -15.719 1 97.31 189 GLU B O 1
ATOM 4055 N N . THR B 1 190 ? 3.355 -37.719 -14.695 1 97.06 190 THR B N 1
ATOM 4056 C CA . THR B 1 190 ? 4.148 -36.812 -15.508 1 97.06 190 THR B CA 1
ATOM 4057 C C . THR B 1 190 ? 5.422 -36.375 -14.781 1 97.06 190 THR B C 1
ATOM 4059 O O . THR B 1 190 ? 6.398 -35.969 -15.406 1 97.06 190 THR B O 1
ATOM 4062 N N . GLY B 1 191 ? 5.312 -36.375 -13.414 1 96.44 191 GLY B N 1
ATOM 4063 C CA . GLY B 1 191 ? 6.434 -35.906 -12.609 1 96.44 191 GLY B CA 1
ATOM 4064 C C . GLY B 1 191 ? 6.527 -34.406 -12.539 1 96.44 191 GLY B C 1
ATOM 4065 O O . GLY B 1 191 ? 7.445 -33.844 -11.922 1 96.44 191 GLY B O 1
ATOM 4066 N N . LEU B 1 192 ? 5.637 -33.688 -13.164 1 97.88 192 LEU B N 1
ATOM 4067 C CA . LEU B 1 192 ? 5.645 -32.219 -13.156 1 97.88 192 LEU B CA 1
ATOM 4068 C C . LEU B 1 192 ? 5.387 -31.688 -11.75 1 97.88 192 LEU B C 1
ATOM 4070 O O . LEU B 1 192 ? 4.719 -32.344 -10.945 1 97.88 192 LEU B O 1
ATOM 4074 N N . PRO B 1 193 ? 5.969 -30.5 -11.453 1 98.44 193 PRO B N 1
ATOM 4075 C CA . PRO B 1 193 ? 5.539 -29.859 -10.203 1 98.44 193 PRO B CA 1
ATOM 4076 C C . PRO B 1 193 ? 4.043 -29.547 -10.18 1 98.44 193 PRO B C 1
ATOM 4078 O O . PRO B 1 193 ? 3.422 -29.422 -11.234 1 98.44 193 PRO B O 1
ATOM 4081 N N . ILE B 1 194 ? 3.51 -29.531 -8.977 1 98.62 194 ILE B N 1
ATOM 4082 C CA . ILE B 1 194 ? 2.107 -29.172 -8.781 1 98.62 194 ILE B CA 1
ATOM 4083 C C . ILE B 1 194 ? 1.998 -27.969 -7.859 1 98.62 194 ILE B C 1
ATOM 4085 O O . ILE B 1 194 ? 2.59 -27.953 -6.777 1 98.62 194 ILE B O 1
ATOM 4089 N N . GLN B 1 195 ? 1.33 -26.891 -8.32 1 98.62 195 GLN B N 1
ATOM 4090 C CA . GLN B 1 195 ? 1.021 -25.703 -7.527 1 98.62 195 GLN B CA 1
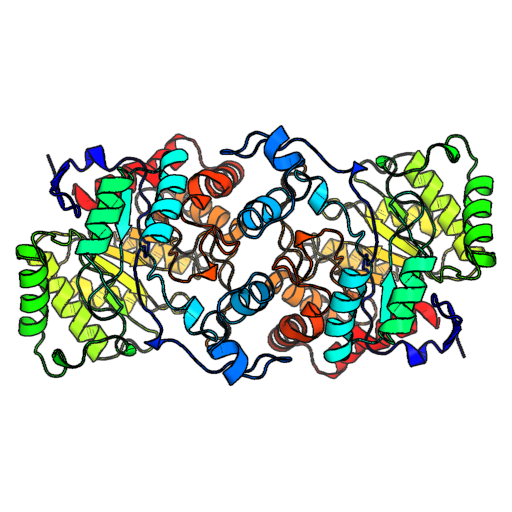ATOM 4091 C C . GLN B 1 195 ? -0.419 -25.734 -7.027 1 98.62 195 GLN B C 1
ATOM 4093 O O . GLN B 1 195 ? -1.352 -25.922 -7.812 1 98.62 195 GLN B O 1
ATOM 4098 N N . ILE B 1 196 ? -0.571 -25.531 -5.754 1 98.88 196 ILE B N 1
ATOM 4099 C CA . ILE B 1 196 ? -1.894 -25.641 -5.145 1 98.88 196 ILE B CA 1
ATOM 4100 C C . ILE B 1 196 ? -2.268 -24.312 -4.488 1 98.88 196 ILE B C 1
ATOM 4102 O O . ILE B 1 196 ? -1.563 -23.828 -3.594 1 98.88 196 ILE B O 1
ATOM 4106 N N . HIS B 1 197 ? -3.33 -23.734 -4.973 1 98.62 197 HIS B N 1
ATOM 4107 C CA . HIS B 1 197 ? -3.902 -22.531 -4.367 1 98.62 197 HIS B CA 1
ATOM 4108 C C . HIS B 1 197 ? -4.488 -22.844 -2.992 1 98.62 197 HIS B C 1
ATOM 4110 O O . HIS B 1 197 ? -5.32 -23.734 -2.852 1 98.62 197 HIS B O 1
ATOM 4116 N N . LEU B 1 198 ? -4.105 -22.109 -1.991 1 98.44 198 LEU B N 1
ATOM 4117 C CA . LEU B 1 198 ? -4.73 -22.141 -0.674 1 98.44 198 LEU B CA 1
ATOM 4118 C C . LEU B 1 198 ? -5.469 -20.844 -0.392 1 98.44 198 LEU B C 1
ATOM 4120 O O . LEU B 1 198 ? -5.086 -19.781 -0.896 1 98.44 198 LEU B O 1
ATOM 4124 N N . PRO B 1 199 ? -6.605 -21 0.407 1 97.44 199 PRO B N 1
ATOM 4125 C CA . PRO B 1 199 ? -7.156 -19.75 0.964 1 97.44 199 PRO B CA 1
ATOM 4126 C C . PRO B 1 199 ? -6.219 -19.094 1.972 1 97.44 199 PRO B C 1
ATOM 4128 O O . PRO B 1 19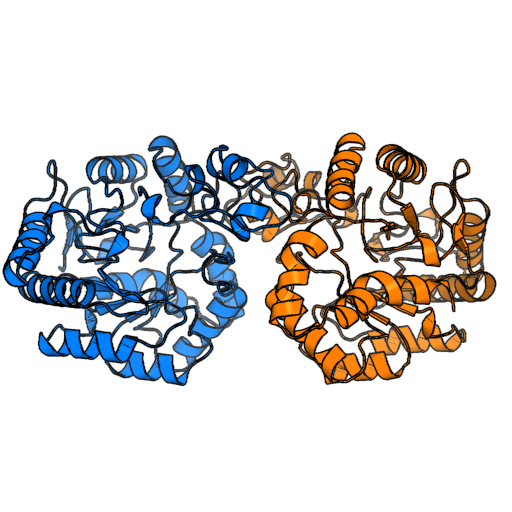9 ? -6.125 -19.547 3.117 1 97.44 199 PRO B O 1
ATOM 4131 N N . ALA B 1 200 ? -5.582 -18.062 1.579 1 96.38 200 ALA B N 1
ATOM 4132 C CA . ALA B 1 200 ? -4.387 -17.484 2.176 1 96.38 200 ALA B CA 1
ATOM 4133 C C . ALA B 1 200 ? -4.586 -17.219 3.666 1 96.38 200 ALA B C 1
ATOM 4135 O O . ALA B 1 200 ? -3.648 -17.344 4.457 1 96.38 200 ALA B O 1
ATOM 4136 N N . TRP B 1 201 ? -5.77 -16.922 4.117 1 97 201 TRP B N 1
ATOM 4137 C CA . TRP B 1 201 ? -6.016 -16.5 5.492 1 97 201 TRP B CA 1
ATOM 4138 C C . TRP B 1 201 ? -6.566 -17.641 6.328 1 97 201 TRP B C 1
ATOM 4140 O O . TRP B 1 201 ? -6.875 -17.469 7.508 1 97 201 TRP B O 1
ATOM 4150 N N . PHE B 1 202 ? -6.688 -18.812 5.691 1 97.19 202 PHE B N 1
ATOM 4151 C CA . PHE B 1 202 ? -7.145 -20.016 6.367 1 97.19 202 PHE B CA 1
ATOM 4152 C C . PHE B 1 202 ? -6.023 -21.047 6.461 1 97.19 202 PHE B C 1
ATOM 4154 O O . PHE B 1 202 ? -5.07 -21 5.68 1 97.19 202 PHE B O 1
ATOM 4161 N N . ARG B 1 203 ? -6.16 -21.938 7.414 1 97.88 203 ARG B N 1
ATOM 4162 C CA . ARG B 1 203 ? -5.117 -22.938 7.668 1 97.88 203 ARG B CA 1
ATOM 4163 C C . ARG B 1 203 ? -5.543 -24.312 7.172 1 97.88 203 ARG B C 1
ATOM 4165 O O . ARG B 1 203 ? -5.617 -25.266 7.953 1 97.88 203 ARG B O 1
ATOM 4172 N N . VAL B 1 204 ? -5.672 -24.438 5.863 1 98.06 204 VAL B N 1
ATOM 4173 C CA . VAL B 1 204 ? -6.219 -25.688 5.328 1 98.06 204 VAL B CA 1
ATOM 4174 C C . VAL B 1 204 ? -5.09 -26.547 4.781 1 98.06 204 VAL B C 1
ATOM 4176 O O . VAL B 1 204 ? -5.328 -27.656 4.289 1 98.06 204 VAL B O 1
ATOM 4179 N N . ALA B 1 205 ? -3.811 -26.125 4.891 1 98.56 205 ALA B N 1
ATOM 4180 C CA . ALA B 1 205 ? -2.676 -26.828 4.301 1 98.56 205 ALA B CA 1
ATOM 4181 C C . ALA B 1 205 ? -2.613 -28.281 4.793 1 98.56 205 ALA B C 1
ATOM 4183 O O . ALA B 1 205 ? -2.35 -29.188 4.016 1 98.56 205 ALA B O 1
ATOM 4184 N N . PRO B 1 206 ? -2.863 -28.578 6.086 1 98.06 206 PRO B N 1
ATOM 4185 C CA . PRO B 1 206 ? -2.787 -29.969 6.539 1 98.06 206 PRO B CA 1
ATOM 4186 C C . PRO B 1 206 ? -3.775 -30.875 5.812 1 98.06 206 PRO B C 1
ATOM 4188 O O . PRO B 1 206 ? -3.416 -31.984 5.414 1 98.06 206 PRO B O 1
ATOM 4191 N N . VAL B 1 207 ? -4.953 -30.391 5.59 1 97.75 207 VAL B N 1
ATOM 4192 C CA . VAL B 1 207 ? -5.965 -31.172 4.895 1 97.75 207 VAL B CA 1
ATOM 4193 C C . VAL B 1 207 ? -5.531 -31.422 3.451 1 97.75 207 VAL B C 1
ATOM 4195 O O . VAL B 1 207 ? -5.652 -32.531 2.936 1 97.75 207 VAL B O 1
ATOM 4198 N N . VAL B 1 208 ? -5.062 -30.422 2.836 1 98.56 208 VAL B N 1
ATOM 4199 C CA . VAL B 1 208 ? -4.605 -30.469 1.451 1 98.56 208 VAL B CA 1
ATOM 4200 C C . VAL B 1 208 ? -3.441 -31.453 1.328 1 98.56 208 VAL B C 1
ATOM 4202 O O . VAL B 1 208 ? -3.432 -32.312 0.441 1 98.56 208 VAL B O 1
ATOM 4205 N N . LEU B 1 209 ? -2.461 -31.375 2.227 1 98.69 209 LEU B N 1
ATOM 4206 C CA . LEU B 1 209 ? -1.266 -32.219 2.164 1 98.69 209 LEU B CA 1
ATOM 4207 C C . LEU B 1 209 ? -1.601 -33.656 2.482 1 98.69 209 LEU B C 1
ATOM 4209 O O . LEU B 1 209 ? -0.974 -34.562 1.948 1 98.69 209 LEU B O 1
ATOM 4213 N N . ASP B 1 210 ? -2.594 -33.875 3.324 1 98.38 210 ASP B N 1
ATOM 4214 C CA . ASP B 1 210 ? -3.047 -35.25 3.57 1 98.38 210 ASP B CA 1
ATOM 4215 C C . ASP B 1 210 ? -3.559 -35.906 2.285 1 98.38 210 ASP B C 1
ATOM 4217 O O . ASP B 1 210 ? -3.289 -37.062 2.025 1 98.38 210 ASP B O 1
ATOM 4221 N N . ILE B 1 211 ? -4.277 -35.125 1.503 1 98 211 ILE B N 1
ATOM 4222 C CA . ILE B 1 211 ? -4.762 -35.625 0.222 1 98 211 ILE B CA 1
ATOM 4223 C C . ILE B 1 211 ? -3.58 -35.906 -0.698 1 98 211 ILE B C 1
ATOM 4225 O O . ILE B 1 211 ? -3.523 -36.969 -1.328 1 98 211 ILE B O 1
ATOM 4229 N N . VAL B 1 212 ? -2.65 -35.031 -0.755 1 98.56 212 VAL B N 1
ATOM 4230 C CA . VAL B 1 212 ? -1.48 -35.188 -1.617 1 98.56 212 VAL B CA 1
ATOM 4231 C C . VAL B 1 212 ? -0.689 -36.438 -1.215 1 98.56 212 VAL B C 1
ATOM 4233 O O . VAL B 1 212 ? -0.222 -37.188 -2.074 1 98.56 212 VAL B O 1
ATOM 4236 N N . ASP B 1 213 ? -0.591 -36.656 0.082 1 97.75 213 ASP B N 1
ATOM 4237 C CA . ASP B 1 213 ? 0.147 -37.781 0.625 1 97.75 213 ASP B CA 1
ATOM 4238 C C . ASP B 1 213 ? -0.487 -39.125 0.197 1 97.75 213 ASP B C 1
ATOM 4240 O O . ASP B 1 213 ? 0.213 -40.094 -0.008 1 97.75 213 ASP B O 1
ATOM 4244 N N . GLU B 1 214 ? -1.739 -39.094 0.072 1 97.62 214 GLU B N 1
ATOM 4245 C CA . GLU B 1 214 ? -2.453 -40.281 -0.329 1 97.62 214 GLU B CA 1
ATOM 4246 C C . GLU B 1 214 ? -2.008 -40.781 -1.71 1 97.62 214 GLU B C 1
ATOM 4248 O O . GLU B 1 214 ? -2.07 -41.969 -2.016 1 97.62 214 GLU B O 1
ATOM 4253 N N . TYR B 1 215 ? -1.547 -39.906 -2.457 1 97.81 215 TYR B N 1
ATOM 4254 C CA . TYR B 1 215 ? -1.172 -40.219 -3.828 1 97.81 215 TYR B CA 1
ATOM 4255 C C . TYR B 1 215 ? 0.338 -40.375 -3.957 1 97.81 215 TYR B C 1
ATOM 4257 O O . TYR B 1 215 ? 0.856 -40.562 -5.059 1 97.81 215 TYR B O 1
ATOM 4265 N N . GLU B 1 216 ? 1.04 -40.219 -2.834 1 97 216 GLU B N 1
ATOM 4266 C CA . GLU B 1 216 ? 2.484 -40.406 -2.758 1 97 216 GLU B CA 1
ATOM 4267 C C . GLU B 1 216 ? 3.223 -39.469 -3.691 1 97 216 GLU B C 1
ATOM 4269 O O . GLU B 1 216 ? 4.184 -39.844 -4.355 1 97 216 GLU B O 1
ATOM 4274 N N . VAL B 1 217 ? 2.693 -38.312 -3.854 1 97.62 217 VAL B N 1
ATOM 4275 C CA . VAL B 1 217 ? 3.387 -37.281 -4.586 1 97.62 217 VAL B CA 1
ATOM 4276 C C . VAL B 1 217 ? 4.656 -36.875 -3.84 1 97.62 217 VAL B C 1
ATOM 4278 O O . VAL B 1 217 ? 4.645 -36.719 -2.613 1 97.62 217 VAL B O 1
ATOM 4281 N N . ASP B 1 218 ? 5.766 -36.781 -4.562 1 96.94 218 ASP B N 1
ATOM 4282 C CA . ASP B 1 218 ? 6.992 -36.281 -3.959 1 96.94 218 ASP B CA 1
ATOM 4283 C C . ASP B 1 218 ? 6.785 -34.875 -3.406 1 96.94 218 ASP B C 1
ATOM 4285 O O . ASP B 1 218 ? 6.488 -33.938 -4.156 1 96.94 218 ASP B O 1
ATOM 4289 N N . PRO B 1 219 ? 6.973 -34.625 -2.113 1 97.69 219 PRO B N 1
ATOM 4290 C CA . PRO B 1 219 ? 6.734 -33.312 -1.532 1 97.69 219 PRO B CA 1
ATOM 4291 C C . PRO B 1 219 ? 7.605 -32.219 -2.164 1 97.69 219 PRO B C 1
ATOM 4293 O O . PRO B 1 219 ? 7.199 -31.062 -2.221 1 97.69 219 PRO B O 1
ATOM 4296 N N . ALA B 1 220 ? 8.742 -32.594 -2.682 1 97.5 220 ALA B N 1
ATOM 4297 C CA . ALA B 1 220 ? 9.664 -31.641 -3.291 1 97.5 220 ALA B CA 1
ATOM 4298 C C . ALA B 1 220 ? 9.094 -31.109 -4.602 1 97.5 220 ALA B C 1
ATOM 4300 O O . ALA B 1 220 ? 9.625 -30.141 -5.16 1 97.5 220 ALA B O 1
ATOM 4301 N N . LYS B 1 221 ? 7.953 -31.672 -5.062 1 98.12 221 LYS B N 1
ATOM 4302 C CA . LYS B 1 221 ? 7.285 -31.219 -6.281 1 98.12 221 LYS B CA 1
ATOM 4303 C C . LYS B 1 221 ? 6.016 -30.438 -5.953 1 98.12 221 LYS B C 1
ATOM 4305 O O . LYS B 1 221 ? 5.289 -30.016 -6.855 1 98.12 221 LYS B O 1
ATOM 4310 N N . VAL B 1 222 ? 5.738 -30.219 -4.676 1 98.81 222 VAL B N 1
ATOM 4311 C CA . VAL B 1 222 ? 4.484 -29.594 -4.254 1 98.81 222 VAL B CA 1
ATOM 4312 C C . VAL B 1 222 ? 4.738 -28.172 -3.795 1 98.81 222 VAL B C 1
ATOM 4314 O O . VAL B 1 222 ? 5.594 -27.922 -2.941 1 98.81 222 VAL B O 1
ATOM 4317 N N . VAL B 1 223 ? 4.055 -27.25 -4.41 1 98.88 223 VAL B N 1
ATOM 4318 C CA . VAL B 1 223 ? 4.117 -25.828 -4.043 1 98.88 223 VAL B CA 1
ATOM 4319 C C . VAL B 1 223 ? 2.787 -25.391 -3.439 1 98.88 223 VAL B C 1
ATOM 4321 O O . VAL B 1 223 ? 1.74 -25.5 -4.082 1 98.88 223 VAL B O 1
ATOM 4324 N N . LEU B 1 224 ? 2.793 -24.953 -2.207 1 98.88 224 LEU B N 1
ATOM 4325 C CA . LEU B 1 224 ? 1.624 -24.328 -1.605 1 98.88 224 LEU B CA 1
ATOM 4326 C C . LEU B 1 224 ? 1.647 -22.812 -1.828 1 98.88 224 LEU B C 1
ATOM 4328 O O . LEU B 1 224 ? 2.549 -22.125 -1.345 1 98.88 224 LEU B O 1
ATOM 4332 N N . CYS B 1 225 ? 0.671 -22.328 -2.562 1 98.75 225 CYS B N 1
ATOM 4333 C CA . CYS B 1 225 ? 0.608 -20.922 -2.973 1 98.75 225 CYS B CA 1
ATOM 4334 C C . CYS B 1 225 ? -0.008 -20.062 -1.878 1 98.75 225 CYS B C 1
ATOM 4336 O O . CYS B 1 225 ? -0.681 -20.578 -0.982 1 98.75 225 CYS B O 1
ATOM 4338 N N . HIS B 1 226 ? 0.225 -18.75 -1.878 1 98.5 226 HIS B N 1
ATOM 4339 C CA . HIS B 1 226 ? -0.382 -17.703 -1.06 1 98.5 226 HIS B CA 1
ATOM 4340 C C . HIS B 1 226 ? -0.084 -17.922 0.42 1 98.5 226 HIS B C 1
ATOM 4342 O O . HIS B 1 226 ? -0.968 -17.766 1.266 1 98.5 226 HIS B O 1
ATOM 4348 N N . MET B 1 227 ? 1.12 -18.219 0.707 1 98.69 227 MET B N 1
ATOM 4349 C CA . MET B 1 227 ? 1.508 -18.5 2.088 1 98.69 227 MET B CA 1
ATOM 4350 C C . MET B 1 227 ? 1.905 -17.219 2.809 1 98.69 227 MET B C 1
ATOM 4352 O O . MET B 1 227 ? 2.066 -17.203 4.031 1 98.69 227 MET B O 1
ATOM 4356 N N . GLY B 1 228 ? 1.95 -16.094 2.059 1 98.06 228 GLY B N 1
ATOM 4357 C CA . GLY B 1 228 ? 2.311 -14.812 2.625 1 98.06 228 GLY B CA 1
ATOM 4358 C C . GLY B 1 228 ? 1.425 -14.398 3.785 1 98.06 228 GLY B C 1
ATOM 4359 O O . GLY B 1 228 ? 1.917 -14.109 4.879 1 98.06 228 GLY B O 1
ATOM 4360 N N . PRO B 1 229 ? 0.161 -14.461 3.652 1 97.94 229 PRO B N 1
ATOM 4361 C CA . PRO B 1 229 ? -0.766 -13.992 4.688 1 97.94 229 PRO B CA 1
ATOM 4362 C C . PRO B 1 229 ? -0.653 -14.789 5.984 1 97.94 229 PRO B C 1
ATOM 4364 O O . PRO B 1 229 ? -1.117 -14.336 7.035 1 97.94 229 PRO B O 1
ATOM 4367 N N . SER B 1 230 ? -0.07 -15.961 5.973 1 98.12 230 SER B N 1
ATOM 4368 C CA . SER B 1 230 ? 0.156 -16.703 7.207 1 98.12 230 SER B CA 1
ATOM 4369 C C . SER B 1 230 ? 1.581 -16.516 7.715 1 98.12 230 SER B C 1
ATOM 4371 O O . SER B 1 230 ? 2.031 -17.234 8.609 1 98.12 230 SER B O 1
ATOM 4373 N N . GLY B 1 231 ? 2.285 -15.539 7.188 1 97.88 231 GLY B N 1
ATOM 4374 C CA . GLY B 1 231 ? 3.693 -15.344 7.492 1 97.88 231 GLY B CA 1
ATOM 4375 C C . GLY B 1 231 ? 3.951 -15.039 8.953 1 97.88 231 GLY B C 1
ATOM 4376 O O . GLY B 1 231 ? 5.035 -15.32 9.469 1 97.88 231 GLY B O 1
ATOM 4377 N N . ASP B 1 232 ? 2.955 -14.5 9.633 1 96.75 232 ASP B N 1
ATOM 4378 C CA . ASP B 1 232 ? 3.148 -14.172 11.047 1 96.75 232 ASP B CA 1
ATOM 4379 C C . ASP B 1 232 ? 2.943 -15.406 11.93 1 96.75 232 ASP B C 1
ATOM 4381 O O . ASP B 1 232 ? 3.229 -15.367 13.125 1 96.75 232 ASP B O 1
ATOM 4385 N N . ASP B 1 233 ? 2.445 -16.453 11.414 1 98.19 233 ASP B N 1
ATOM 4386 C CA . ASP B 1 233 ? 2.24 -17.734 12.102 1 98.19 233 ASP B CA 1
ATOM 4387 C C . ASP B 1 233 ? 3.375 -18.703 11.805 1 98.19 233 ASP B C 1
ATOM 4389 O O . ASP B 1 233 ? 3.193 -19.656 11.039 1 98.19 233 ASP B O 1
ATOM 4393 N N . LEU B 1 234 ? 4.457 -18.469 12.492 1 98.12 234 LEU B N 1
ATOM 43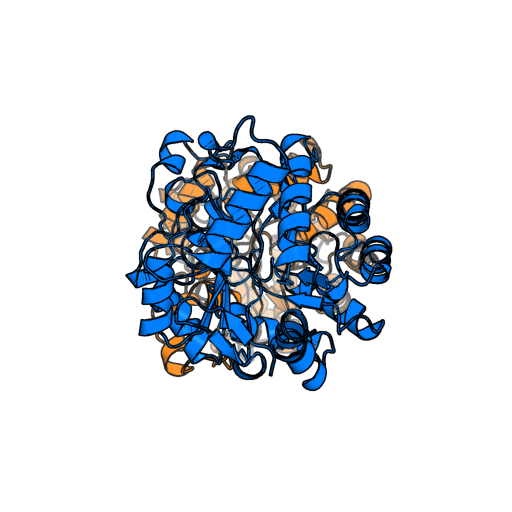94 C CA . LEU B 1 234 ? 5.668 -19.234 12.219 1 98.12 234 LEU B CA 1
ATOM 4395 C C . LEU B 1 234 ? 5.445 -20.719 12.477 1 98.12 234 LEU B C 1
ATOM 4397 O O . LEU B 1 234 ? 5.961 -21.562 11.742 1 98.12 234 LEU B O 1
ATOM 4401 N N . ALA B 1 235 ? 4.723 -21.031 13.469 1 98.44 235 ALA B N 1
ATOM 4402 C CA . ALA B 1 235 ? 4.461 -22.422 13.781 1 98.44 235 ALA B CA 1
ATOM 4403 C C . ALA B 1 235 ? 3.74 -23.125 12.625 1 98.44 235 ALA B C 1
ATOM 4405 O O . ALA B 1 235 ? 4.086 -24.25 12.258 1 98.44 235 ALA B O 1
ATOM 4406 N N . TYR B 1 236 ? 2.773 -22.469 12.07 1 98.62 236 TYR B N 1
ATOM 4407 C CA . TYR B 1 236 ? 2.049 -23 10.922 1 98.62 236 TYR B CA 1
ATOM 4408 C C . TYR B 1 236 ? 2.975 -23.172 9.727 1 98.62 236 TYR B C 1
ATOM 4410 O O . TYR B 1 236 ? 2.975 -24.219 9.078 1 98.62 236 TYR B O 1
ATOM 4418 N N . GLN B 1 237 ? 3.77 -22.172 9.438 1 98.5 237 GLN B N 1
ATOM 4419 C CA . GLN B 1 237 ? 4.707 -22.219 8.312 1 98.5 237 GLN B CA 1
ATOM 4420 C C . GLN B 1 237 ? 5.684 -23.391 8.469 1 98.5 237 GLN B C 1
ATOM 4422 O O . GLN B 1 237 ? 5.898 -24.141 7.523 1 98.5 237 GLN B O 1
ATOM 4427 N N . GLU B 1 238 ? 6.191 -23.547 9.617 1 98.62 238 GLU B N 1
ATOM 4428 C CA . GLU B 1 238 ? 7.203 -24.578 9.844 1 98.62 238 GLU B CA 1
ATOM 4429 C C . GLU B 1 238 ? 6.586 -25.969 9.812 1 98.62 238 GLU B C 1
ATOM 4431 O O . GLU B 1 238 ? 7.219 -26.922 9.359 1 98.62 238 GLU B O 1
ATOM 4436 N N . ALA B 1 239 ? 5.387 -26.062 10.305 1 98.56 239 ALA B N 1
ATOM 4437 C CA . ALA B 1 239 ? 4.691 -27.344 10.219 1 98.56 239 ALA B CA 1
ATOM 4438 C C . ALA B 1 239 ? 4.5 -27.766 8.766 1 98.56 239 ALA B C 1
ATOM 4440 O O . ALA B 1 239 ? 4.645 -28.938 8.438 1 98.56 239 ALA B O 1
ATOM 4441 N N . VAL B 1 240 ? 4.152 -26.859 7.965 1 98.5 240 VAL B N 1
ATOM 4442 C CA . VAL B 1 240 ? 3.961 -27.109 6.539 1 98.5 240 VAL B CA 1
ATOM 4443 C C . VAL B 1 240 ? 5.301 -27.453 5.895 1 98.5 240 VAL B C 1
ATOM 4445 O O . VAL B 1 240 ? 5.398 -28.438 5.148 1 98.5 240 VAL B O 1
ATOM 4448 N N . LEU B 1 241 ? 6.312 -26.703 6.219 1 98.69 241 LEU B N 1
ATOM 4449 C CA . LEU B 1 241 ? 7.648 -26.906 5.664 1 98.69 241 LEU B CA 1
ATOM 4450 C C . LEU B 1 241 ? 8.203 -28.266 6.074 1 98.69 241 LEU B C 1
ATOM 4452 O O . LEU B 1 241 ? 8.945 -28.891 5.316 1 98.69 241 LEU B O 1
ATOM 4456 N N . ALA B 1 242 ? 7.855 -28.703 7.23 1 98.5 242 ALA B N 1
ATOM 4457 C CA . ALA B 1 242 ? 8.328 -29.984 7.746 1 98.5 242 ALA B CA 1
ATOM 4458 C C . ALA B 1 242 ? 7.82 -31.141 6.895 1 98.5 242 ALA B C 1
ATOM 4460 O O . ALA B 1 242 ? 8.383 -32.25 6.926 1 98.5 242 ALA B O 1
ATOM 4461 N N . ARG B 1 243 ? 6.828 -30.891 6.141 1 98.31 243 ARG B N 1
ATOM 4462 C CA . ARG B 1 243 ? 6.277 -31.922 5.266 1 98.31 243 ARG B CA 1
ATOM 4463 C C . ARG B 1 243 ? 7.07 -32 3.965 1 98.31 243 ARG B C 1
ATOM 4465 O O . ARG B 1 243 ? 6.789 -32.875 3.117 1 98.31 243 ARG B O 1
ATOM 4472 N N . GLY B 1 244 ? 8.031 -31.125 3.768 1 98.25 244 GLY B N 1
ATOM 4473 C CA . GLY B 1 244 ? 8.977 -31.234 2.668 1 98.25 244 GLY B CA 1
ATOM 4474 C C . GLY B 1 244 ? 8.547 -30.453 1.436 1 98.25 244 GLY B C 1
ATOM 4475 O O . GLY B 1 244 ? 9.164 -30.578 0.378 1 98.25 244 GLY B O 1
ATOM 4476 N N . VAL B 1 245 ? 7.473 -29.625 1.571 1 98.75 245 VAL B N 1
ATOM 4477 C CA . VAL B 1 245 ? 6.918 -28.938 0.415 1 98.75 245 VAL B CA 1
ATOM 4478 C C . VAL B 1 245 ? 7.484 -27.516 0.339 1 98.75 245 VAL B C 1
ATOM 4480 O O . VAL B 1 245 ? 8.219 -27.078 1.231 1 98.75 245 VAL B O 1
ATOM 4483 N N . TYR B 1 246 ? 7.234 -26.812 -0.775 1 98.88 246 TYR B N 1
ATOM 4484 C CA . TYR B 1 246 ? 7.555 -25.406 -0.906 1 98.88 246 TYR B CA 1
ATOM 4485 C C . TYR B 1 246 ? 6.43 -24.531 -0.359 1 98.88 246 TYR B C 1
ATOM 4487 O O . TYR B 1 246 ? 5.25 -24.828 -0.569 1 98.88 246 TYR B O 1
ATOM 4495 N N . VAL B 1 247 ? 6.809 -23.5 0.352 1 98.88 247 VAL B N 1
ATOM 4496 C CA . VAL B 1 247 ? 5.887 -22.406 0.644 1 98.88 247 VAL B CA 1
ATOM 4497 C C . VAL B 1 247 ? 6.145 -21.234 -0.31 1 98.88 247 VAL B C 1
ATOM 4499 O O . VAL B 1 247 ? 7.293 -20.844 -0.516 1 98.88 247 VAL B O 1
ATOM 4502 N N . GLN B 1 248 ? 5.105 -20.75 -0.867 1 98.88 248 GLN B N 1
ATOM 4503 C CA . GLN B 1 248 ? 5.273 -19.703 -1.875 1 98.88 248 GLN B CA 1
ATOM 4504 C C . GLN B 1 248 ? 4.719 -18.375 -1.388 1 98.88 248 GLN B C 1
ATOM 4506 O O . GLN B 1 248 ? 3.527 -18.266 -1.088 1 98.88 248 GLN B O 1
ATOM 4511 N N . TYR B 1 249 ? 5.559 -17.391 -1.271 1 98.81 249 TYR B N 1
ATOM 4512 C CA . TYR B 1 249 ? 5.199 -16 -1.062 1 98.81 249 TYR B CA 1
ATOM 4513 C C . TYR B 1 249 ? 4.953 -15.297 -2.393 1 98.81 249 TYR B C 1
ATOM 4515 O O . TYR B 1 249 ? 5.859 -14.672 -2.949 1 98.81 249 TYR B O 1
ATOM 4523 N N . ASP B 1 250 ? 3.699 -15.398 -2.844 1 98.81 250 ASP B N 1
ATOM 4524 C CA . ASP B 1 250 ? 3.439 -14.938 -4.207 1 98.81 250 ASP B CA 1
ATOM 4525 C C . ASP B 1 250 ? 2.523 -13.719 -4.211 1 98.81 250 ASP B C 1
ATOM 4527 O O . ASP B 1 250 ? 1.926 -13.383 -5.238 1 98.81 250 ASP B O 1
ATOM 4531 N N . MET B 1 251 ? 2.379 -13.055 -3.09 1 98.5 251 MET B N 1
ATOM 4532 C CA . MET B 1 251 ? 1.582 -11.836 -3.031 1 98.5 251 MET B CA 1
ATOM 4533 C C . MET B 1 251 ? 2.467 -10.625 -2.762 1 98.5 251 MET B C 1
ATOM 4535 O O . MET B 1 251 ? 2.055 -9.688 -2.07 1 98.5 251 MET B O 1
ATOM 4539 N N . VAL B 1 252 ? 3.709 -10.688 -3.234 1 98.69 252 VAL B N 1
ATOM 4540 C CA . VAL B 1 252 ? 4.645 -9.578 -3.086 1 98.69 252 VAL B CA 1
ATOM 4541 C C . VAL B 1 252 ? 4.207 -8.406 -3.971 1 98.69 252 VAL B C 1
ATOM 4543 O O . VAL B 1 252 ? 3.934 -8.594 -5.16 1 98.69 252 VAL B O 1
ATOM 4546 N N . GLY B 1 253 ? 4.16 -7.27 -3.391 1 98.12 253 GLY B N 1
ATOM 4547 C CA . GLY B 1 253 ? 3.748 -6.082 -4.121 1 98.12 253 GLY B CA 1
ATOM 4548 C C . GLY B 1 253 ? 2.242 -5.934 -4.227 1 98.12 253 GLY B C 1
ATOM 4549 O O . GLY B 1 253 ? 1.744 -4.906 -4.691 1 98.12 253 GLY B O 1
ATOM 4550 N N . MET B 1 254 ? 1.589 -7.137 -3.719 1 97.19 254 MET B N 1
ATOM 4551 C CA . MET B 1 254 ? 0.13 -7.078 -3.742 1 97.19 254 MET B CA 1
ATOM 4552 C C . MET B 1 254 ? -0.408 -6.414 -2.48 1 97.19 254 MET B C 1
ATOM 4554 O O . MET B 1 254 ? -0.423 -7.023 -1.41 1 97.19 254 MET B O 1
ATOM 4558 N N . GLU B 1 255 ? -0.673 -5.133 -2.416 1 93.5 255 GLU B N 1
ATOM 4559 C CA . GLU B 1 255 ? -1.118 -4.398 -1.235 1 93.5 255 GLU B CA 1
ATOM 4560 C C . GLU B 1 255 ? -2.574 -3.963 -1.373 1 93.5 255 GLU B C 1
ATOM 4562 O O . GLU B 1 255 ? -2.896 -2.789 -1.181 1 93.5 255 GLU B O 1
ATOM 4567 N N . VAL B 1 256 ? -3.381 -5.012 -1.654 1 96.75 256 VAL B N 1
ATOM 4568 C CA . VAL B 1 256 ? -4.797 -4.715 -1.854 1 96.75 256 VAL B CA 1
ATOM 4569 C C . VAL B 1 256 ? -5.598 -5.203 -0.651 1 96.75 256 VAL B C 1
ATOM 4571 O O . VAL B 1 256 ? -5.133 -6.055 0.11 1 96.75 256 VAL B O 1
ATOM 4574 N N . PHE B 1 257 ? -6.723 -4.609 -0.409 1 96.38 257 PHE B N 1
ATOM 4575 C CA . PHE B 1 257 ? -7.762 -5.062 0.509 1 96.38 257 PHE B CA 1
ATOM 4576 C C . PHE B 1 257 ? -8.875 -5.785 -0.244 1 96.38 257 PHE B C 1
ATOM 4578 O O . PHE B 1 257 ? -9.516 -5.199 -1.12 1 96.38 257 PHE B O 1
ATOM 4585 N N . TYR B 1 258 ? -9.047 -7.047 0.054 1 95.44 258 TYR B N 1
ATOM 4586 C CA . TYR B 1 258 ? -10.148 -7.797 -0.541 1 95.44 258 TYR B CA 1
ATOM 4587 C C . TYR B 1 258 ? -11.453 -7.543 0.21 1 95.44 258 TYR B C 1
ATOM 4589 O O . TYR B 1 258 ? -11.773 -8.25 1.168 1 95.44 258 TYR B O 1
ATOM 4597 N N . ALA B 1 259 ? -12.219 -6.645 -0.341 1 93.06 259 ALA B N 1
ATOM 4598 C CA . ALA B 1 259 ? -13.422 -6.168 0.339 1 93.06 259 ALA B CA 1
ATOM 4599 C C . ALA B 1 259 ? -14.438 -7.297 0.518 1 93.06 259 ALA B C 1
ATOM 4601 O O . ALA B 1 259 ? -15.148 -7.344 1.521 1 93.06 259 ALA B O 1
ATOM 4602 N N . ASP B 1 260 ? -14.469 -8.172 -0.441 1 90.12 260 ASP B N 1
ATOM 4603 C CA . ASP B 1 260 ? -15.438 -9.266 -0.407 1 90.12 260 ASP B CA 1
ATOM 4604 C C . ASP B 1 260 ? -15.164 -10.195 0.77 1 90.12 260 ASP B C 1
ATOM 4606 O O . ASP B 1 260 ? -16.078 -10.82 1.303 1 90.12 260 ASP B O 1
ATOM 4610 N N . GLN B 1 261 ? -13.906 -10.242 1.211 1 91.44 261 GLN B N 1
ATOM 4611 C CA . GLN B 1 261 ? -13.516 -11.133 2.301 1 91.44 261 GLN B CA 1
ATOM 4612 C C . GLN B 1 261 ? -13.148 -10.344 3.551 1 91.44 261 GLN B C 1
ATOM 4614 O O . GLN B 1 261 ? -13.016 -10.914 4.637 1 91.44 261 GLN B O 1
ATOM 4619 N N . GLY B 1 262 ? -12.977 -9.047 3.385 1 91.69 262 GLY B N 1
ATOM 4620 C CA . GLY B 1 262 ? -12.609 -8.195 4.504 1 91.69 262 GLY B CA 1
ATOM 4621 C C . GLY B 1 262 ? -11.203 -8.438 5.004 1 91.69 262 GLY B C 1
ATOM 4622 O O . GLY B 1 262 ? -10.953 -8.43 6.211 1 91.69 262 GLY B O 1
ATOM 4623 N N . VAL B 1 263 ? -10.25 -8.727 4.031 1 93.88 263 VAL B N 1
ATOM 4624 C CA . VAL B 1 263 ? -8.898 -9.07 4.457 1 93.88 263 VAL B CA 1
ATOM 4625 C C . VAL B 1 263 ? -7.887 -8.211 3.711 1 93.88 263 VAL B C 1
ATOM 4627 O O . VAL B 1 263 ? -8.086 -7.879 2.539 1 93.88 263 VAL B O 1
ATOM 4630 N N . GLN B 1 264 ? -6.809 -7.836 4.41 1 96.25 264 GLN B N 1
ATOM 4631 C CA . GLN B 1 264 ? -5.723 -7.016 3.879 1 96.25 264 GLN B CA 1
ATOM 4632 C C . GLN B 1 264 ? -4.512 -7.871 3.523 1 96.25 264 GLN B C 1
ATOM 4634 O O . GLN B 1 264 ? -4.039 -8.664 4.344 1 96.25 264 GLN B O 1
ATOM 4639 N N . CYS B 1 265 ? -3.998 -7.738 2.279 1 97.5 265 CYS B N 1
ATOM 4640 C CA . CYS B 1 265 ? -2.746 -8.383 1.895 1 97.5 265 CYS B CA 1
ATOM 4641 C C . CYS B 1 265 ? -1.586 -7.859 2.734 1 97.5 265 CYS B C 1
ATOM 4643 O O . CYS B 1 265 ? -1.571 -6.688 3.121 1 97.5 265 CYS B O 1
ATOM 4645 N N . PRO B 1 266 ? -0.639 -8.75 2.959 1 96.69 266 PRO B N 1
ATOM 4646 C CA . PRO B 1 266 ? 0.543 -8.266 3.678 1 96.69 266 PRO B CA 1
ATOM 4647 C C . PRO B 1 266 ? 1.328 -7.223 2.889 1 96.69 266 PRO B C 1
ATOM 4649 O O . PRO B 1 266 ? 1.344 -7.258 1.655 1 96.69 266 PRO B O 1
ATOM 4652 N N . SER B 1 267 ? 1.994 -6.34 3.59 1 96.06 267 SER B N 1
ATOM 4653 C CA . SER B 1 267 ? 2.883 -5.371 2.959 1 96.06 267 SER B CA 1
ATOM 4654 C C . SER B 1 267 ? 4.191 -6.023 2.521 1 96.06 267 SER B C 1
ATOM 4656 O O . SER B 1 267 ? 4.5 -7.145 2.932 1 96.06 267 SER B O 1
ATOM 4658 N N . ASP B 1 268 ? 4.949 -5.312 1.73 1 97.56 268 ASP B N 1
ATOM 4659 C CA . ASP B 1 268 ? 6.266 -5.789 1.319 1 97.56 268 ASP B CA 1
ATOM 4660 C C . ASP B 1 268 ? 7.207 -5.898 2.516 1 97.56 268 ASP B C 1
ATOM 4662 O O . ASP B 1 268 ? 8.055 -6.793 2.566 1 97.56 268 ASP B O 1
ATOM 4666 N N . GLU B 1 269 ? 7.043 -5.004 3.441 1 95.75 269 GLU B N 1
ATOM 4667 C CA . GLU B 1 269 ? 7.875 -5.062 4.641 1 95.75 269 GLU B CA 1
ATOM 4668 C C . GLU B 1 269 ? 7.605 -6.336 5.438 1 95.75 269 GLU B C 1
ATOM 4670 O O . GLU B 1 269 ? 8.539 -6.977 5.926 1 95.75 269 GLU B O 1
ATOM 4675 N N . GLN B 1 270 ? 6.371 -6.684 5.574 1 96.06 270 GLN B N 1
ATOM 4676 C CA . GLN B 1 270 ? 6 -7.906 6.281 1 96.06 270 GLN B CA 1
ATOM 4677 C C . GLN B 1 270 ? 6.523 -9.141 5.551 1 96.06 270 GLN B C 1
ATOM 4679 O O . GLN B 1 270 ? 7.16 -10.008 6.16 1 96.06 270 GLN B O 1
ATOM 4684 N N . ASN B 1 271 ? 6.281 -9.188 4.277 1 98.38 271 ASN B N 1
ATOM 4685 C CA . ASN B 1 271 ? 6.762 -10.312 3.48 1 98.38 271 ASN B CA 1
ATOM 4686 C C . ASN B 1 271 ? 8.273 -10.484 3.604 1 98.38 271 ASN B C 1
ATOM 4688 O O . ASN B 1 271 ? 8.766 -11.594 3.803 1 98.38 271 ASN B O 1
ATOM 4692 N N . ALA B 1 272 ? 8.969 -9.344 3.463 1 98.38 272 ALA B N 1
ATOM 4693 C CA . ALA B 1 272 ? 10.43 -9.391 3.531 1 98.38 272 ALA B CA 1
ATOM 4694 C C . ALA B 1 272 ? 10.891 -9.922 4.883 1 98.38 272 ALA B C 1
ATOM 4696 O O . ALA B 1 272 ? 11.781 -10.773 4.949 1 98.38 272 ALA B O 1
ATOM 4697 N N . ALA B 1 273 ? 10.289 -9.453 5.91 1 97.81 273 ALA B N 1
ATOM 4698 C CA . ALA B 1 273 ? 10.664 -9.875 7.258 1 97.81 273 ALA B CA 1
ATOM 4699 C C . ALA B 1 273 ? 10.383 -11.367 7.457 1 97.81 273 ALA B C 1
ATOM 4701 O O . ALA B 1 273 ? 11.188 -12.078 8.055 1 97.81 273 ALA B O 1
ATOM 4702 N N . TRP B 1 274 ? 9.258 -11.828 7.016 1 98.69 274 TRP B N 1
ATOM 4703 C CA . TRP B 1 274 ? 8.852 -13.219 7.219 1 98.69 274 TRP B CA 1
ATOM 4704 C C . TRP B 1 274 ? 9.711 -14.164 6.383 1 98.69 274 TRP B C 1
ATOM 4706 O O . TRP B 1 274 ? 10.078 -15.242 6.84 1 98.69 274 TRP B O 1
ATOM 4716 N N . ILE B 1 275 ? 10.047 -13.781 5.168 1 98.88 275 ILE B N 1
ATOM 4717 C CA . ILE B 1 275 ? 10.945 -14.578 4.34 1 98.88 275 ILE B CA 1
ATOM 4718 C C . ILE B 1 275 ? 12.32 -14.656 4.996 1 98.88 275 ILE B C 1
ATOM 4720 O O . ILE B 1 275 ? 12.898 -15.742 5.102 1 98.88 275 ILE B O 1
ATOM 4724 N N . ALA B 1 276 ? 12.828 -13.516 5.457 1 98.75 276 ALA B N 1
ATOM 4725 C CA . ALA B 1 276 ? 14.125 -13.492 6.133 1 98.75 276 ALA B CA 1
ATOM 4726 C C . ALA B 1 276 ? 14.133 -14.43 7.34 1 98.75 276 ALA B C 1
ATOM 4728 O O . ALA B 1 276 ? 15.117 -15.125 7.582 1 98.75 276 ALA B O 1
ATOM 4729 N N . ARG B 1 277 ? 13.07 -14.422 8.078 1 98.62 277 ARG B N 1
ATOM 4730 C CA . ARG B 1 277 ? 12.945 -15.289 9.242 1 98.62 277 ARG B CA 1
ATOM 4731 C C . ARG B 1 277 ? 13.047 -16.766 8.852 1 98.62 277 ARG B C 1
ATOM 4733 O O . ARG B 1 277 ? 13.664 -17.562 9.555 1 98.62 277 ARG B O 1
ATOM 4740 N N . LEU B 1 278 ? 12.398 -17.156 7.75 1 98.75 278 LEU B N 1
ATOM 4741 C CA . LEU B 1 278 ? 12.484 -18.531 7.281 1 98.75 278 LEU B CA 1
ATOM 4742 C C . LEU B 1 278 ? 13.906 -18.891 6.875 1 98.75 278 LEU B C 1
ATOM 4744 O O . LEU B 1 278 ? 14.383 -19.984 7.148 1 98.75 278 LEU B O 1
ATOM 4748 N N . PHE B 1 279 ? 14.625 -17.969 6.219 1 98.69 279 PHE B N 1
ATOM 4749 C CA . PHE B 1 279 ? 16.016 -18.188 5.855 1 98.69 279 PHE B CA 1
ATOM 4750 C C . PHE B 1 279 ? 16.891 -18.344 7.098 1 98.69 279 PHE B C 1
ATOM 4752 O O . PHE B 1 279 ? 17.734 -19.234 7.164 1 98.69 279 PHE B O 1
ATOM 4759 N N . GLU B 1 280 ? 16.656 -17.516 8.055 1 98.31 280 GLU B N 1
ATOM 4760 C CA . GLU B 1 280 ? 17.406 -17.578 9.312 1 98.31 280 GLU B CA 1
ATOM 4761 C C . GLU B 1 280 ? 17.219 -18.922 9.992 1 98.31 280 GLU B C 1
ATOM 4763 O O . GLU B 1 280 ? 18.141 -19.438 10.641 1 98.31 280 GLU B O 1
ATOM 4768 N N . ARG B 1 281 ? 16.094 -19.484 9.797 1 98.12 281 ARG B N 1
ATOM 4769 C CA . ARG B 1 281 ? 15.742 -20.734 10.477 1 98.12 281 ARG B CA 1
ATOM 4770 C C . ARG B 1 281 ? 16.109 -21.938 9.625 1 98.12 281 ARG B C 1
ATOM 4772 O O . ARG B 1 281 ? 15.781 -23.078 9.969 1 98.12 281 ARG B O 1
ATOM 4779 N N . GLY B 1 282 ? 16.688 -21.688 8.461 1 98.25 282 GLY B N 1
ATOM 4780 C CA . GLY B 1 282 ? 17.25 -22.766 7.66 1 98.25 282 GLY B CA 1
ATOM 4781 C C . GLY B 1 282 ? 16.281 -23.312 6.641 1 98.25 282 GLY B C 1
ATOM 4782 O O . GLY B 1 282 ? 16.484 -24.406 6.102 1 98.25 282 GLY B O 1
ATOM 4783 N N . HIS B 1 283 ? 15.195 -22.594 6.332 1 98.69 283 HIS B N 1
ATOM 4784 C CA . HIS B 1 283 ? 14.172 -23.094 5.434 1 98.69 283 HIS B CA 1
ATOM 4785 C C . HIS B 1 283 ? 14.281 -22.453 4.055 1 98.69 283 HIS B C 1
ATOM 4787 O O . HIS B 1 283 ? 13.375 -22.594 3.229 1 98.69 283 HIS B O 1
ATOM 4793 N N . GLY B 1 284 ? 15.352 -21.766 3.768 1 98.69 284 GLY B N 1
ATOM 4794 C CA . GLY B 1 284 ? 15.5 -20.953 2.562 1 98.69 284 GLY B CA 1
ATOM 4795 C C . GLY B 1 284 ? 15.344 -21.766 1.287 1 98.69 284 GLY B C 1
ATOM 4796 O O . GLY B 1 284 ? 14.875 -21.25 0.274 1 98.69 284 GLY B O 1
ATOM 4797 N N . ARG B 1 285 ? 15.656 -23.031 1.279 1 98.56 285 ARG B N 1
ATOM 4798 C CA . ARG B 1 285 ? 15.633 -23.859 0.082 1 98.56 285 ARG B CA 1
ATOM 4799 C C . ARG B 1 285 ? 14.203 -24.266 -0.276 1 98.56 285 ARG B C 1
ATOM 4801 O O . ARG B 1 285 ? 13.953 -24.797 -1.365 1 98.56 285 ARG B O 1
ATOM 4808 N N . GLN B 1 286 ? 13.281 -24 0.655 1 98.81 286 GLN B N 1
ATOM 4809 C CA . GLN B 1 286 ? 11.898 -24.406 0.436 1 98.81 286 GLN B CA 1
ATOM 4810 C C . GLN B 1 286 ? 10.992 -23.188 0.256 1 98.81 286 GLN B C 1
ATOM 4812 O O . GLN B 1 286 ? 9.773 -23.297 0.388 1 98.81 286 GLN B O 1
ATOM 4817 N N . VAL B 1 287 ? 11.531 -22.016 -0.077 1 98.94 287 VAL B N 1
ATOM 4818 C CA . VAL B 1 287 ? 10.75 -20.797 -0.242 1 98.94 287 VAL B CA 1
ATOM 4819 C C . VAL B 1 287 ? 10.75 -20.375 -1.708 1 98.94 287 VAL B C 1
ATOM 4821 O O . VAL B 1 287 ? 11.812 -20.328 -2.342 1 98.94 287 VAL B O 1
ATOM 4824 N N . LEU B 1 288 ? 9.602 -20.172 -2.244 1 98.94 288 LEU B N 1
ATOM 4825 C CA . LEU B 1 288 ? 9.438 -19.547 -3.551 1 98.94 288 LEU B CA 1
ATOM 4826 C C . LEU B 1 288 ? 8.797 -18.172 -3.416 1 98.94 288 LEU B C 1
ATOM 4828 O O . LEU B 1 288 ? 8.219 -17.844 -2.375 1 98.94 288 LEU B O 1
ATOM 4832 N N . MET B 1 289 ? 8.922 -17.391 -4.438 1 98.81 289 MET B N 1
ATOM 4833 C CA . MET B 1 289 ? 8.461 -16 -4.348 1 98.81 289 MET B CA 1
ATOM 4834 C C . MET B 1 289 ? 7.941 -15.508 -5.695 1 98.81 289 MET B C 1
ATOM 4836 O O . MET B 1 289 ? 8.469 -15.891 -6.746 1 98.81 289 MET B O 1
ATOM 4840 N N . SER B 1 290 ? 6.949 -14.734 -5.66 1 98.88 290 SER B N 1
ATOM 4841 C CA . SER B 1 290 ? 6.398 -14.094 -6.848 1 98.88 290 SER B CA 1
ATOM 4842 C C . SER B 1 290 ? 5.43 -12.977 -6.477 1 98.88 290 SER B C 1
ATOM 4844 O O . SER B 1 290 ? 5.504 -12.422 -5.375 1 98.88 290 SER B O 1
ATOM 4846 N N . GLN B 1 291 ? 4.598 -12.516 -7.48 1 98.81 291 GLN B N 1
ATOM 4847 C CA . GLN B 1 291 ? 3.781 -11.328 -7.246 1 98.81 291 GLN B CA 1
ATOM 4848 C C . GLN B 1 291 ? 2.301 -11.633 -7.453 1 98.81 291 GLN B C 1
ATOM 4850 O O . GLN B 1 291 ? 1.438 -10.922 -6.938 1 98.81 291 GLN B O 1
ATOM 4855 N N . ASP B 1 292 ? 2.027 -12.633 -8.227 1 98.69 292 ASP B N 1
ATOM 4856 C CA . ASP B 1 292 ? 0.648 -12.992 -8.547 1 98.69 292 ASP B CA 1
ATOM 4857 C C . ASP B 1 292 ? -0.113 -11.805 -9.125 1 98.69 292 ASP B C 1
ATOM 4859 O O . ASP B 1 292 ? -1.183 -11.445 -8.633 1 98.69 292 ASP B O 1
ATOM 4863 N N . ILE B 1 293 ? 0.428 -11.188 -10.172 1 98.75 293 ILE B N 1
ATOM 4864 C CA . ILE B 1 293 ? -0.271 -10.156 -10.922 1 98.75 293 ILE B CA 1
ATOM 4865 C C . ILE B 1 293 ? -1.436 -10.781 -11.695 1 98.75 293 ILE B C 1
ATOM 4867 O O . ILE B 1 293 ? -1.229 -11.586 -12.602 1 98.75 293 ILE B O 1
ATOM 4871 N N . PHE B 1 294 ? -2.682 -10.414 -11.344 1 98.44 294 PHE B N 1
ATOM 4872 C CA . PHE B 1 294 ? -3.805 -11.086 -11.984 1 98.44 294 PHE B CA 1
ATOM 4873 C C . PHE B 1 294 ? -4.926 -10.094 -12.289 1 98.44 294 PHE B C 1
ATOM 4875 O O . PHE B 1 294 ? -5.938 -10.461 -12.883 1 98.44 294 PHE B O 1
ATOM 4882 N N . LEU B 1 295 ? -4.754 -8.805 -11.883 1 98.56 295 LEU B N 1
ATOM 4883 C CA . LEU B 1 295 ? -5.68 -7.707 -12.148 1 98.56 295 LEU B CA 1
ATOM 4884 C C . LEU B 1 295 ? -5.004 -6.609 -12.961 1 98.56 295 LEU B C 1
ATOM 4886 O O . LEU B 1 295 ? -3.791 -6.422 -12.867 1 98.56 295 LEU B O 1
ATOM 4890 N N . LYS B 1 296 ? -5.812 -5.879 -13.664 1 98.25 296 LYS B N 1
ATOM 4891 C CA . LYS B 1 296 ? -5.277 -4.785 -14.461 1 98.25 296 LYS B CA 1
ATOM 4892 C C . LYS B 1 296 ? -4.605 -3.736 -13.586 1 98.25 296 LYS B C 1
ATOM 4894 O O . LYS B 1 296 ? -3.549 -3.205 -13.938 1 98.25 296 LYS B O 1
ATOM 4899 N N . SER B 1 297 ? -5.16 -3.449 -12.453 1 98.19 297 SER B N 1
ATOM 4900 C CA . SER B 1 297 ? -4.66 -2.41 -11.562 1 98.19 297 SER B CA 1
ATOM 4901 C C . SER B 1 297 ? -3.322 -2.807 -10.945 1 98.19 297 SER B C 1
ATOM 4903 O O . SER B 1 297 ? -2.631 -1.972 -10.359 1 98.19 297 SER B O 1
ATOM 4905 N N . LEU B 1 298 ? -2.941 -4.047 -11.125 1 98.69 298 LEU B N 1
ATOM 4906 C CA . LEU B 1 298 ? -1.65 -4.5 -10.617 1 98.69 298 LEU B CA 1
ATOM 4907 C C . LEU B 1 298 ? -0.58 -4.406 -11.703 1 98.69 298 LEU B C 1
ATOM 4909 O O . LEU B 1 298 ? 0.596 -4.672 -11.445 1 98.69 298 LEU B O 1
ATOM 4913 N N . LEU B 1 299 ? -0.938 -4.008 -12.883 1 98.69 299 LEU B N 1
ATOM 4914 C CA . LEU B 1 299 ? 0.029 -3.787 -13.953 1 98.69 299 LEU B CA 1
ATOM 4915 C C . LEU B 1 299 ? 0.674 -2.41 -13.828 1 98.69 299 LEU B C 1
ATOM 4917 O O . LEU B 1 299 ? 0.057 -1.477 -13.312 1 98.69 299 LEU B O 1
ATOM 4921 N N . ARG B 1 300 ? 1.853 -2.328 -14.344 1 98.06 300 ARG B N 1
ATOM 4922 C CA . ARG B 1 300 ? 2.596 -1.074 -14.297 1 98.06 300 ARG B CA 1
ATOM 4923 C C . ARG B 1 300 ? 1.866 0.025 -15.055 1 98.06 300 ARG B C 1
ATOM 4925 O O . ARG B 1 300 ? 1.799 1.168 -14.602 1 98.06 300 ARG B O 1
ATOM 4932 N N . GLU B 1 301 ? 1.299 -0.283 -16.141 1 97.62 301 GLU B N 1
ATOM 4933 C CA . GLU B 1 301 ? 0.569 0.677 -16.969 1 97.62 301 GLU B CA 1
ATOM 4934 C C . GLU B 1 301 ? -0.558 1.336 -16.172 1 97.62 301 GLU B C 1
ATOM 4936 O O . GLU B 1 301 ? -0.938 2.475 -16.453 1 97.62 301 GLU B O 1
ATOM 4941 N N . TYR B 1 302 ? -1.045 0.626 -15.203 1 97.69 302 TYR B N 1
ATOM 4942 C CA . TYR B 1 302 ? -2.166 1.126 -14.414 1 97.69 302 TYR B CA 1
ATOM 4943 C C . TYR B 1 302 ? -1.732 1.454 -12.992 1 97.69 302 TYR B C 1
ATOM 4945 O O . TYR B 1 302 ? -2.516 1.313 -12.055 1 97.69 302 TYR B O 1
ATOM 4953 N N . GLY B 1 303 ? -0.458 1.756 -12.836 1 97.5 303 GLY B N 1
ATOM 4954 C CA . GLY B 1 303 ? 0.022 2.33 -11.586 1 97.5 303 GLY B CA 1
ATOM 4955 C C . GLY B 1 303 ? 0.42 1.283 -10.562 1 97.5 303 GLY B C 1
ATOM 4956 O O . GLY B 1 303 ? 0.758 1.617 -9.43 1 97.5 303 GLY B O 1
ATOM 4957 N N . GLY B 1 304 ? 0.337 -0.016 -10.945 1 98.25 304 GLY B N 1
ATOM 4958 C CA . GLY B 1 304 ? 0.667 -1.082 -10.008 1 98.25 304 GLY B CA 1
ATOM 4959 C C . GLY B 1 304 ? 2.115 -1.527 -10.102 1 98.25 304 GLY B C 1
ATOM 4960 O O . GLY B 1 304 ? 2.93 -0.877 -10.758 1 98.25 304 GLY B O 1
ATOM 4961 N N . PRO B 1 305 ? 2.465 -2.574 -9.445 1 98.38 305 PRO B N 1
ATOM 4962 C CA . PRO B 1 305 ? 3.852 -3.041 -9.383 1 98.38 305 PRO B CA 1
ATOM 4963 C C . PRO B 1 305 ? 4.352 -3.58 -10.719 1 98.38 305 PRO B C 1
ATOM 4965 O O . PRO B 1 305 ? 5.523 -3.402 -11.062 1 98.38 305 PRO B O 1
ATOM 4968 N N . GLY B 1 306 ? 3.469 -4.238 -11.484 1 98.56 306 GLY B N 1
ATOM 4969 C CA . GLY B 1 306 ? 3.922 -4.953 -12.664 1 98.56 306 GLY B CA 1
ATOM 4970 C C . GLY B 1 306 ? 4.848 -6.109 -12.344 1 98.56 306 GLY B C 1
ATOM 4971 O O . GLY B 1 306 ? 5.105 -6.402 -11.172 1 98.56 306 GLY B O 1
ATOM 4972 N N . TYR B 1 307 ? 5.402 -6.715 -13.352 1 98.81 307 TYR B N 1
ATOM 4973 C CA . TYR B 1 307 ? 6.164 -7.945 -13.164 1 98.81 307 TYR B CA 1
ATOM 4974 C C . TYR B 1 307 ? 7.598 -7.641 -12.75 1 98.81 307 TYR B C 1
ATOM 4976 O O . TYR B 1 307 ? 8.344 -8.547 -12.367 1 98.81 307 TYR B O 1
ATOM 4984 N N . ALA B 1 308 ? 7.98 -6.414 -12.68 1 98.25 308 ALA B N 1
ATOM 4985 C CA . ALA B 1 308 ? 9.383 -6.07 -12.453 1 98.25 308 ALA B CA 1
ATOM 4986 C C . ALA B 1 308 ? 9.602 -5.613 -11.008 1 98.25 308 ALA B C 1
ATOM 4988 O O . ALA B 1 308 ? 10.711 -5.234 -10.641 1 98.25 308 ALA B O 1
ATOM 4989 N N . HIS B 1 309 ? 8.594 -5.68 -10.188 1 98.69 309 HIS B N 1
ATOM 4990 C CA . HIS B 1 309 ? 8.664 -5.137 -8.836 1 98.69 309 HIS B CA 1
ATOM 4991 C C . HIS B 1 309 ? 9.727 -5.848 -8.008 1 98.69 309 HIS B C 1
ATOM 4993 O O . HIS B 1 309 ? 10.484 -5.207 -7.273 1 98.69 309 HIS B O 1
ATOM 4999 N N . ILE B 1 310 ? 9.82 -7.152 -8.109 1 98.69 310 ILE B N 1
ATOM 5000 C CA . ILE B 1 310 ? 10.695 -7.934 -7.254 1 98.69 310 ILE B CA 1
ATOM 5001 C C . ILE B 1 310 ? 12.148 -7.539 -7.508 1 98.69 310 ILE B C 1
ATOM 5003 O O . ILE B 1 310 ? 12.852 -7.109 -6.59 1 98.69 310 ILE B O 1
ATOM 5007 N N . PRO B 1 311 ? 12.656 -7.559 -8.758 1 98 311 PRO B N 1
ATOM 5008 C CA . PRO B 1 311 ? 14.047 -7.137 -8.93 1 98 311 PRO B CA 1
ATOM 5009 C C . PRO B 1 311 ? 14.25 -5.645 -8.68 1 98 311 PRO B C 1
ATOM 5011 O O . PRO B 1 311 ? 15.344 -5.223 -8.289 1 98 311 PRO B O 1
ATOM 5014 N N . GLN B 1 312 ? 13.234 -4.875 -8.797 1 97.69 312 GLN B N 1
ATOM 5015 C CA . GLN B 1 312 ? 13.391 -3.426 -8.75 1 97.69 312 GLN B CA 1
ATOM 5016 C C . GLN B 1 312 ? 13.305 -2.908 -7.32 1 97.69 312 GLN B C 1
ATOM 5018 O O . GLN B 1 312 ? 14.125 -2.088 -6.902 1 97.69 312 GLN B O 1
ATOM 5023 N N . TYR B 1 313 ? 12.32 -3.434 -6.516 1 97.94 313 TYR B N 1
ATOM 5024 C CA . TYR B 1 313 ? 12.047 -2.744 -5.258 1 97.94 313 TYR B CA 1
ATOM 5025 C C . TYR B 1 313 ? 11.992 -3.729 -4.098 1 97.94 313 TYR B C 1
ATOM 5027 O O . TYR B 1 313 ? 12.156 -3.34 -2.938 1 97.94 313 TYR B O 1
ATOM 5035 N N . PHE B 1 314 ? 11.75 -5.031 -4.348 1 98.44 314 PHE B N 1
ATOM 5036 C CA . PHE B 1 314 ? 11.57 -5.949 -3.23 1 98.44 314 PHE B CA 1
ATOM 5037 C C . PHE B 1 314 ? 12.898 -6.551 -2.799 1 98.44 314 PHE B C 1
ATOM 5039 O O . PHE B 1 314 ? 13.141 -6.738 -1.604 1 98.44 314 PHE B O 1
ATOM 5046 N N . ILE B 1 315 ? 13.758 -6.941 -3.736 1 98.19 315 ILE B N 1
ATOM 5047 C CA . ILE B 1 315 ? 15.055 -7.527 -3.395 1 98.19 315 ILE B CA 1
ATOM 5048 C C . ILE B 1 315 ? 15.828 -6.578 -2.482 1 98.19 315 ILE B C 1
ATOM 5050 O O . ILE B 1 315 ? 16.375 -6.996 -1.463 1 98.19 315 ILE B O 1
ATOM 5054 N N . PRO B 1 316 ? 15.844 -5.219 -2.771 1 96.19 316 PRO B N 1
ATOM 5055 C CA . PRO B 1 316 ? 16.5 -4.312 -1.827 1 96.19 316 PRO B CA 1
ATOM 5056 C C . PRO B 1 316 ? 15.93 -4.414 -0.415 1 96.19 316 PRO B C 1
ATOM 5058 O O . PRO B 1 316 ? 16.672 -4.297 0.565 1 96.19 316 PRO B O 1
ATOM 5061 N N . ARG B 1 317 ? 14.641 -4.641 -0.285 1 96.44 317 ARG B N 1
ATOM 5062 C CA . ARG B 1 317 ? 14.023 -4.797 1.025 1 96.44 317 ARG B CA 1
ATOM 5063 C C . ARG B 1 317 ? 14.484 -6.082 1.704 1 96.44 317 ARG B C 1
ATOM 5065 O O . ARG B 1 317 ? 14.68 -6.113 2.92 1 96.44 317 ARG B O 1
ATOM 5072 N N . LEU B 1 318 ? 14.617 -7.129 0.905 1 98.31 318 LEU B N 1
ATOM 5073 C CA . LEU B 1 318 ? 15.117 -8.391 1.44 1 98.31 318 LEU B CA 1
ATOM 5074 C C . LEU B 1 318 ? 16.531 -8.227 1.973 1 98.31 318 LEU B C 1
ATOM 5076 O O . LEU B 1 318 ? 16.875 -8.781 3.021 1 98.31 318 LEU B O 1
ATOM 5080 N N . VAL B 1 319 ? 17.344 -7.453 1.253 1 96.81 319 VAL B N 1
ATOM 5081 C CA . VAL B 1 319 ? 18.719 -7.195 1.678 1 96.81 319 VAL B CA 1
ATOM 5082 C C . VAL B 1 319 ? 18.719 -6.43 2.998 1 96.81 319 VAL B C 1
ATOM 5084 O O . VAL B 1 319 ? 19.453 -6.773 3.926 1 96.81 319 VAL B O 1
ATOM 5087 N N . ILE B 1 320 ? 17.875 -5.469 3.113 1 94.38 320 ILE B N 1
ATOM 5088 C CA . ILE B 1 320 ? 17.734 -4.711 4.352 1 94.38 320 ILE B CA 1
ATOM 5089 C C . ILE B 1 320 ? 17.312 -5.641 5.484 1 94.38 320 ILE B C 1
ATOM 5091 O O . ILE B 1 320 ? 17.766 -5.496 6.621 1 94.38 320 ILE B O 1
ATOM 5095 N N . ALA B 1 321 ? 16.516 -6.629 5.152 1 96.19 321 ALA B N 1
ATOM 5096 C CA . ALA B 1 321 ? 15.992 -7.566 6.145 1 96.19 321 ALA B CA 1
ATOM 5097 C C . ALA B 1 321 ? 17.047 -8.609 6.52 1 96.19 321 ALA B C 1
ATOM 5099 O O . ALA B 1 321 ? 16.828 -9.422 7.422 1 96.19 321 ALA B O 1
ATOM 5100 N N . GLY B 1 322 ? 18.156 -8.695 5.766 1 96.94 322 GLY B N 1
ATOM 5101 C CA . GLY B 1 322 ? 19.266 -9.516 6.23 1 96.94 322 GLY B CA 1
ATOM 5102 C C . GLY B 1 322 ? 19.641 -10.617 5.258 1 96.94 322 GLY B C 1
ATOM 5103 O O . GLY B 1 322 ? 20.547 -11.406 5.523 1 96.94 322 GLY B O 1
ATOM 5104 N N . LEU B 1 323 ? 19 -10.711 4.113 1 98.5 323 LEU B N 1
ATOM 5105 C CA . LEU B 1 323 ? 19.359 -11.758 3.16 1 98.5 323 LEU B CA 1
ATOM 5106 C C . LEU B 1 323 ? 20.656 -11.406 2.43 1 98.5 323 LEU B C 1
ATOM 5108 O O . LEU B 1 323 ? 20.859 -10.258 2.033 1 98.5 323 LEU B O 1
ATOM 5112 N N . SER B 1 324 ? 21.5 -12.336 2.262 1 98.44 324 SER B N 1
ATOM 5113 C CA . SER B 1 324 ? 22.75 -12.188 1.521 1 98.44 324 SER B CA 1
ATOM 5114 C C . SER B 1 324 ? 22.516 -12.336 0.02 1 98.44 324 SER B C 1
ATOM 5116 O O . SER B 1 324 ? 21.453 -12.773 -0.411 1 98.44 324 SER B O 1
ATOM 5118 N N . PRO B 1 325 ? 23.516 -11.969 -0.783 1 98.06 325 PRO B N 1
ATOM 5119 C CA . PRO B 1 325 ? 23.422 -12.211 -2.225 1 98.06 325 PRO B CA 1
ATOM 5120 C C . PRO B 1 325 ? 23.203 -13.688 -2.561 1 98.06 325 PRO B C 1
ATOM 5122 O O . PRO B 1 325 ? 22.469 -14.008 -3.502 1 98.06 325 PRO B O 1
ATOM 5125 N N . ALA B 1 326 ? 23.828 -14.516 -1.799 1 98.62 326 ALA B N 1
ATOM 5126 C CA . ALA B 1 326 ? 23.641 -15.953 -2.012 1 98.62 326 ALA B CA 1
ATOM 5127 C C . ALA B 1 326 ? 22.188 -16.359 -1.722 1 98.62 326 ALA B C 1
ATOM 5129 O O . ALA B 1 326 ? 21.625 -17.203 -2.428 1 98.62 326 ALA B O 1
ATOM 5130 N N . ASP B 1 327 ? 21.625 -15.781 -0.635 1 98.81 327 ASP B N 1
ATOM 5131 C CA . ASP B 1 327 ? 20.219 -16.031 -0.316 1 98.81 327 ASP B CA 1
ATOM 5132 C C . ASP B 1 327 ? 19.312 -15.578 -1.452 1 98.81 327 ASP B C 1
ATOM 5134 O O . ASP B 1 327 ? 18.344 -16.266 -1.795 1 98.81 327 ASP B O 1
ATOM 5138 N N . ILE B 1 328 ? 19.625 -14.461 -2.02 1 98.81 328 ILE B N 1
ATOM 5139 C CA . ILE B 1 328 ? 18.828 -13.914 -3.113 1 98.81 328 ILE B CA 1
ATOM 5140 C C . ILE B 1 328 ? 18.906 -14.844 -4.32 1 98.81 328 ILE B C 1
ATOM 5142 O O . ILE B 1 328 ? 17.875 -15.133 -4.953 1 98.81 328 ILE B O 1
ATOM 5146 N N . THR B 1 329 ? 20.078 -15.336 -4.629 1 98.81 329 THR B N 1
ATOM 5147 C CA . THR B 1 329 ? 20.234 -16.281 -5.727 1 98.81 329 THR B CA 1
ATOM 5148 C C . THR B 1 329 ? 19.469 -17.578 -5.457 1 98.81 329 THR B C 1
ATOM 5150 O O . THR B 1 329 ? 18.828 -18.125 -6.355 1 98.81 329 THR B O 1
ATOM 5153 N N . GLN B 1 330 ? 19.547 -18.047 -4.234 1 98.81 330 GLN B N 1
ATOM 5154 C CA . GLN B 1 330 ? 18.781 -19.219 -3.84 1 98.81 330 GLN B CA 1
ATOM 5155 C C . GLN B 1 330 ? 17.297 -19.031 -4.102 1 98.81 330 GLN B C 1
ATOM 5157 O O . GLN B 1 330 ? 16.641 -19.906 -4.684 1 98.81 330 GLN B O 1
ATOM 5162 N N . LEU B 1 331 ? 16.812 -17.906 -3.746 1 98.75 331 LEU B N 1
ATOM 5163 C CA . LEU B 1 331 ? 15.383 -17.594 -3.773 1 98.75 331 LEU B CA 1
ATOM 5164 C C . LEU B 1 331 ? 14.898 -17.375 -5.203 1 98.75 331 LEU B C 1
ATOM 5166 O O . LEU B 1 331 ? 13.797 -17.781 -5.562 1 98.75 331 LEU B O 1
ATOM 5170 N N . THR B 1 332 ? 15.773 -16.766 -6.07 1 98.75 332 THR B N 1
ATOM 5171 C CA . THR B 1 332 ? 15.281 -16.25 -7.348 1 98.75 332 THR B CA 1
ATOM 5172 C C . THR B 1 332 ? 15.703 -17.172 -8.492 1 98.75 332 THR B C 1
ATOM 5174 O O . THR B 1 332 ? 15.148 -17.109 -9.586 1 98.75 332 THR B O 1
ATOM 5177 N N . VAL B 1 333 ? 16.719 -18.016 -8.281 1 98.75 333 VAL B N 1
ATOM 5178 C CA . VAL B 1 333 ? 17.281 -18.797 -9.375 1 98.75 333 VAL B CA 1
ATOM 5179 C C . VAL B 1 333 ? 17.297 -20.281 -8.984 1 98.75 333 VAL B C 1
ATOM 5181 O O . VAL B 1 333 ? 16.719 -21.125 -9.672 1 98.75 333 VAL B O 1
ATOM 5184 N N . THR B 1 334 ? 17.875 -20.547 -7.824 1 98.75 334 THR B N 1
ATOM 5185 C CA . THR B 1 334 ? 18.172 -21.922 -7.473 1 98.75 334 THR B CA 1
ATOM 5186 C C . THR B 1 334 ? 16.891 -22.688 -7.113 1 98.75 334 THR B C 1
ATOM 5188 O O . THR B 1 334 ? 16.656 -23.781 -7.625 1 98.75 334 THR B O 1
ATOM 5191 N N . ASN B 1 335 ? 16.078 -22.094 -6.25 1 98.81 335 ASN B N 1
ATOM 5192 C CA . ASN B 1 335 ? 14.859 -22.781 -5.836 1 98.81 335 ASN B CA 1
ATOM 5193 C C . ASN B 1 335 ? 13.938 -23.047 -7.023 1 98.81 335 ASN B C 1
ATOM 5195 O O . ASN B 1 335 ? 13.453 -24.172 -7.199 1 98.81 335 ASN B O 1
ATOM 5199 N N . PRO B 1 336 ? 13.727 -22.031 -7.863 1 98.62 336 PRO B N 1
ATOM 5200 C CA . PRO B 1 336 ? 12.891 -22.312 -9.031 1 98.62 336 PRO B CA 1
ATOM 5201 C C . PRO B 1 336 ? 13.461 -23.406 -9.922 1 98.62 336 PRO B C 1
ATOM 5203 O O . PRO B 1 336 ? 12.719 -24.25 -10.422 1 98.62 336 PRO B O 1
ATOM 5206 N N . ARG B 1 337 ? 14.742 -23.406 -10.117 1 98.31 337 ARG B N 1
ATOM 5207 C CA . ARG B 1 337 ? 15.391 -24.453 -10.906 1 98.31 337 ARG B CA 1
ATOM 5208 C C . ARG B 1 337 ? 15.195 -25.828 -10.273 1 98.31 337 ARG B C 1
ATOM 5210 O O . ARG B 1 337 ? 14.836 -26.781 -10.961 1 98.31 337 ARG B O 1
ATOM 5217 N N . GLU B 1 338 ? 15.359 -25.938 -9 1 98 338 GLU B N 1
ATOM 5218 C CA . GLU B 1 338 ? 15.305 -27.203 -8.273 1 98 338 GLU B CA 1
ATOM 5219 C C . GLU B 1 338 ? 13.883 -27.75 -8.234 1 98 338 GLU B C 1
ATOM 5221 O O . GLU B 1 338 ? 13.688 -28.969 -8.234 1 98 338 GLU B O 1
ATOM 5226 N N . LEU B 1 339 ? 12.922 -26.875 -8.266 1 98.19 339 LEU B N 1
ATOM 5227 C CA . LEU B 1 339 ? 11.523 -27.312 -8.32 1 98.19 339 LEU B CA 1
ATOM 5228 C C . LEU B 1 339 ? 11.289 -28.219 -9.516 1 98.19 339 LEU B C 1
ATOM 5230 O O . LEU B 1 339 ? 10.516 -29.188 -9.422 1 98.19 339 LEU B O 1
ATOM 5234 N N . PHE B 1 340 ? 11.961 -27.953 -10.625 1 96.94 340 PHE B N 1
ATOM 5235 C CA . PHE B 1 340 ? 11.75 -28.719 -11.852 1 96.94 340 PHE B CA 1
ATOM 5236 C C . PHE B 1 340 ? 12.773 -29.844 -11.961 1 96.94 340 PHE B C 1
ATOM 5238 O O . PHE B 1 340 ? 12.531 -30.844 -12.656 1 96.94 340 PHE B O 1
ATOM 5245 N N . ALA B 1 341 ? 14 -29.719 -11.438 1 87.06 341 ALA B N 1
ATOM 5246 C CA . ALA B 1 341 ? 15.125 -30.609 -11.68 1 87.06 341 ALA B CA 1
ATOM 5247 C C . ALA B 1 341 ? 15.039 -31.859 -10.789 1 87.06 341 ALA B C 1
ATOM 5249 O O . ALA B 1 341 ? 15.648 -32.875 -11.078 1 87.06 341 ALA B O 1
ATOM 5250 N N . ARG B 1 342 ? 14.414 -31.859 -9.781 1 73.25 342 ARG B N 1
ATOM 5251 C CA . ARG B 1 342 ? 14.375 -33.031 -8.922 1 73.25 342 ARG B CA 1
ATOM 5252 C C . ARG B 1 342 ? 13.281 -34 -9.359 1 73.25 342 ARG B C 1
ATOM 5254 O O . ARG B 1 342 ? 12.305 -33.594 -9.984 1 73.25 342 ARG B O 1
#

pLDDT: mean 97.44, std 2.65, range [70.81, 98.94]